Protein AF-A0A177EKQ5-F1 (afdb_monomer_lite)

Sequence (667 aa):
MNTRELQKYCRSTVDIGTALEGMKKIIEQTNESTYHTTIAYLLSLREQSISLDDSGSLEGELTTAFEKLKTELLSIVPPSYHPLISSLELNLITTDSSPHTDNIDYLIGTIIEVLIRNSTAEIERVVDNNITTDIRILSSTGVDKEIVEEVLSSLVKLGEEKEDKEPAAKKAKTTAASTHAFLLMSITKILREEHVDIIIKYASYEVGRSLVMFLYVFNNPLYVQVVNRFFSTLTSEGYKNIEHFPNIDIERVLKELYKSSNIFKVLDTLIRSRPIFRERIVEEVIKYIKVGSRMKCVAFIKDNLSCFIEEISQLELSLEELLQLSDKDARLLHTVLDKLVELKQEVKERKLNYQRKEKRLGALISVLVVKLGSVEAEQREEFIREGHAKDPELLSKICLGLFR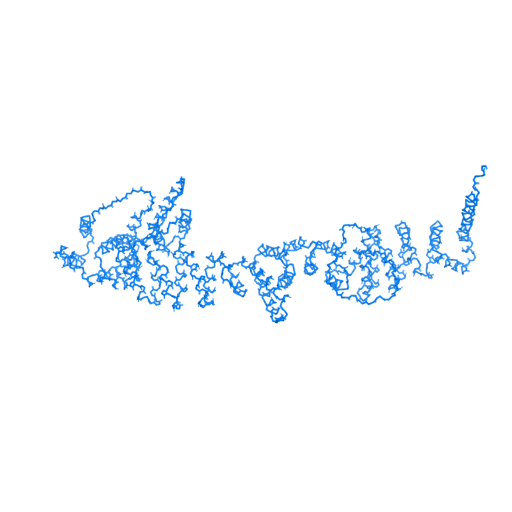IKAPEDTTRALLSELVRGETMPTFVFTALPYLKDGQRATLIPRYLVDEVSLTLFLRVIKPAEILRQAAGMGGPPKDSDTPKTPKTPKTPKPPKDSKTQTQTQAQTPGERIIKLCLGKSEIFTDRVVSMVISDLENEGKVPPLFLRLVGQGLTVFPNMKPFTISLVKRGWQRYFAEEEQGFIEVLELLDTSAPELILSFTEAALKRVISLSSALKARVDEYLSKQPKYIQSKYSDVIAGQDAAKGQDAAKDAAKDAARAKGPIQ

InterPro domains:
  IPR022075 Symplekin C-terminal [PF12295] (514-610)

Organism: NCBI:txid1805483

Foldseek 3Di:
DDVVVVLVVLAPADELVVLLVVLVVVLVVDALVQLLLLLLSLLSQQSYAHDADPVNPCVVVNQVSLVSSLVSSCVHDQLLCNVVSVPRDGPHDPDDDDDDDDDPVVLVVVVVVVCVPDDDVVVVVVCCVPPVPDPVVCVVPADDLVSLLVVLVVLLVVVPPPDPDDPVVPVVSNVVSNVLNSVLLSVLQRDDLVNLVSLLVSLVGPSSLSNLSSCVVRPVVNNVSNLVVCLVVPDPVSLVSVLSHSDDDVVSVCVSCLPPPCSLVSLVSCVVSPVPCLVVSLVSLLVSCVPHDVVVSLVSCLVVVVSCVVPPVSSPDDLVSLLVSCVRPVVSLLVSLVVLLVLVVVLVVDPPCNVVSVVVSLVSLLSSLVSLLPDDLVSNLVSLVVSLVRPLLSSLSSLLNNCVVPNDDPVSLVSLLVSPDLPGDLSNCLSSLQSHDPVSNLVCLLRQVQALVSVVSSVVRDALLVLLLSLLQQPDDPDPPDDDPDPDDDDDDDDDDDDDDDPPPDPDHSSLSSLVRSLVPCVRCPLVSLLVSLVVCLPVVAHHPCNLVSLLSSCVSPVVCLVSVLVVCLVCVVPCCVRPVVSSLSNLVSNPLSNLVSLLPDDLVSSLVSCVVDVSSLVSNVVVLVPDDPVSVVVCVCSSVVVVVVVVVVVVVVVVVVVVVVDDDDD

Structure (mmCIF, N/CA/C/O backbone):
data_AF-A0A177EKQ5-F1
#
_entry.id   AF-A0A177EKQ5-F1
#
loop_
_atom_site.group_PDB
_atom_site.id
_atom_site.type_symbol
_atom_site.label_atom_id
_atom_site.label_alt_id
_atom_site.label_comp_id
_atom_site.label_asym_id
_atom_site.label_entity_id
_atom_site.label_seq_id
_atom_site.pdbx_PDB_ins_code
_atom_site.Cartn_x
_atom_site.Cartn_y
_atom_site.Cartn_z
_atom_site.occupancy
_atom_site.B_iso_or_equiv
_atom_site.auth_seq_id
_atom_site.auth_comp_id
_atom_site.auth_asym_id
_atom_site.auth_atom_id
_atom_site.pdbx_PDB_model_num
ATOM 1 N N . MET A 1 1 ? -9.752 11.305 53.287 1.00 31.34 1 MET A N 1
ATOM 2 C CA . MET A 1 1 ? -10.246 12.029 52.100 1.00 31.34 1 MET A CA 1
ATOM 3 C C . MET A 1 1 ? -11.647 12.510 52.444 1.00 31.34 1 MET A C 1
ATOM 5 O O . MET A 1 1 ? -12.491 11.681 52.756 1.00 31.34 1 MET A O 1
ATOM 9 N N . ASN A 1 2 ? -11.831 13.822 52.601 1.00 24.09 2 ASN A N 1
ATOM 10 C CA . ASN A 1 2 ? -13.049 14.403 53.179 1.00 24.09 2 ASN A CA 1
ATOM 11 C C . ASN A 1 2 ? -14.175 14.399 52.126 1.00 24.09 2 ASN A C 1
ATOM 13 O O . ASN A 1 2 ? -13.904 14.607 50.946 1.00 24.09 2 ASN A O 1
ATOM 17 N N . THR A 1 3 ? -15.430 14.186 52.519 1.00 25.22 3 THR A N 1
ATOM 18 C CA . THR A 1 3 ? -16.604 14.050 51.629 1.00 25.22 3 THR A CA 1
ATOM 19 C C . THR A 1 3 ? -16.795 15.260 50.694 1.00 25.22 3 THR A C 1
ATOM 21 O O . THR A 1 3 ? -17.354 15.129 49.608 1.00 25.22 3 THR A O 1
ATOM 24 N N . ARG A 1 4 ? -16.237 16.425 51.066 1.00 28.59 4 ARG A N 1
ATOM 25 C CA . ARG A 1 4 ? -16.150 17.638 50.231 1.00 28.59 4 ARG A CA 1
ATOM 26 C C . ARG A 1 4 ? -15.151 17.556 49.067 1.00 28.59 4 ARG A C 1
ATOM 28 O O . ARG A 1 4 ? -15.379 18.197 48.049 1.00 28.59 4 ARG A O 1
ATOM 35 N N . GLU A 1 5 ? -14.069 16.788 49.180 1.00 28.08 5 GLU A N 1
ATOM 36 C CA . GLU A 1 5 ? -13.125 16.571 48.068 1.00 28.08 5 GLU A CA 1
ATOM 37 C C . GLU A 1 5 ? -13.669 15.541 47.070 1.00 28.08 5 GLU A C 1
ATOM 39 O O . GLU A 1 5 ? -13.502 15.715 45.869 1.00 28.08 5 GLU A O 1
ATOM 44 N N . LEU A 1 6 ? -14.422 14.540 47.543 1.00 29.25 6 LEU A N 1
ATOM 45 C CA . LEU A 1 6 ? -15.157 13.590 46.694 1.00 29.25 6 LEU A CA 1
ATOM 46 C C . LEU A 1 6 ? -16.291 14.268 45.903 1.00 29.25 6 LEU A C 1
ATOM 48 O O . LEU A 1 6 ? -16.434 14.022 44.709 1.00 29.25 6 LEU A O 1
ATOM 52 N N . GLN A 1 7 ? -17.025 15.208 46.512 1.00 32.59 7 GLN A N 1
ATOM 53 C CA . GLN A 1 7 ? -18.010 16.037 45.795 1.00 32.59 7 GLN A CA 1
ATOM 54 C C . GLN A 1 7 ? -17.384 16.947 44.725 1.00 32.59 7 GLN A C 1
ATOM 56 O O . GLN A 1 7 ? -18.058 17.299 43.759 1.00 32.59 7 GLN A O 1
ATOM 61 N N . LYS A 1 8 ? -16.102 17.304 44.870 1.00 33.97 8 LYS A N 1
ATOM 62 C CA . LYS A 1 8 ? -15.349 18.079 43.874 1.00 33.97 8 LYS A CA 1
ATOM 63 C C . LYS A 1 8 ? -14.858 17.211 42.704 1.00 33.97 8 LYS A C 1
ATOM 65 O O . LYS A 1 8 ? -14.644 17.739 41.623 1.00 33.97 8 LYS A O 1
ATOM 70 N N . TYR A 1 9 ? -14.715 15.899 42.915 1.00 30.70 9 TYR A N 1
ATOM 71 C CA . TYR A 1 9 ? -14.217 14.930 41.928 1.00 30.70 9 TYR A CA 1
ATOM 72 C C . TYR A 1 9 ? -15.324 14.200 41.143 1.00 30.70 9 TYR A C 1
ATOM 74 O O . TYR A 1 9 ? -15.075 13.762 40.024 1.00 30.70 9 TYR A O 1
ATOM 82 N N . CYS A 1 10 ? -16.547 14.097 41.679 1.00 34.88 10 CYS A N 1
ATOM 83 C CA . CYS A 1 10 ? -17.697 13.496 40.979 1.00 34.88 10 CYS A CA 1
ATOM 84 C C . CYS A 1 10 ? -18.466 14.471 40.065 1.00 34.88 10 CYS A C 1
ATOM 86 O O . CYS A 1 10 ? -19.402 14.057 39.392 1.00 34.88 10 CYS A O 1
ATOM 88 N N . ARG A 1 11 ? -18.076 15.751 40.013 1.00 46.41 11 ARG A N 1
ATOM 89 C CA . ARG A 1 11 ? -18.637 16.758 39.100 1.00 46.41 11 ARG A CA 1
ATOM 90 C C . ARG A 1 11 ? -17.595 17.149 38.056 1.00 46.41 11 ARG A C 1
ATOM 92 O O . ARG A 1 11 ? -17.098 18.271 38.068 1.00 46.41 11 ARG A O 1
ATOM 99 N N . SER A 1 12 ? -17.218 16.221 37.181 1.00 53.59 12 SER A N 1
ATOM 100 C CA . SER A 1 12 ? -16.557 16.624 35.939 1.00 53.59 12 SER A CA 1
ATOM 101 C C . SER A 1 12 ? -17.566 17.454 35.151 1.00 53.59 12 SER A C 1
ATOM 103 O O . SER A 1 12 ? -18.611 16.932 34.761 1.00 53.59 12 SER A O 1
ATOM 105 N N . THR A 1 13 ? -17.294 18.743 34.978 1.00 55.75 13 THR A N 1
ATOM 106 C CA . THR A 1 13 ? -18.064 19.571 34.055 1.00 55.75 13 THR A CA 1
ATOM 107 C C . THR A 1 13 ? -17.885 19.003 32.657 1.00 55.75 13 THR A C 1
ATOM 109 O O . THR A 1 13 ? -16.751 18.902 32.189 1.00 55.75 13 THR A O 1
ATOM 112 N N . VAL A 1 14 ? -18.976 18.578 32.028 1.00 70.19 14 VAL A N 1
ATOM 113 C CA . VAL A 1 14 ? -18.945 18.083 30.649 1.00 70.19 14 VAL A CA 1
ATOM 114 C C . VAL A 1 14 ? -19.227 19.255 29.723 1.00 70.19 14 VAL A C 1
ATOM 116 O O . VAL A 1 14 ? -20.120 20.061 29.995 1.00 70.19 14 VAL A O 1
ATOM 119 N N . ASP A 1 15 ? -18.431 19.360 28.663 1.00 78.62 15 ASP A N 1
ATOM 120 C CA . ASP A 1 15 ? -18.654 20.334 27.602 1.00 78.62 15 ASP A CA 1
ATOM 121 C C . ASP A 1 15 ? -20.002 20.072 26.913 1.00 78.62 15 ASP A C 1
ATOM 123 O O . ASP A 1 15 ? -20.356 18.924 26.618 1.00 78.62 15 ASP A O 1
ATOM 127 N N . ILE A 1 16 ? -20.769 21.138 26.670 1.00 81.19 16 ILE A N 1
ATOM 128 C CA . ILE A 1 16 ? -22.101 21.046 26.065 1.00 81.19 16 ILE A CA 1
ATOM 129 C C . ILE A 1 16 ? -22.069 20.382 24.680 1.00 81.19 16 ILE A C 1
ATOM 131 O O . ILE A 1 16 ? -22.988 19.630 24.348 1.00 81.19 16 ILE A O 1
ATOM 135 N N . GLY A 1 17 ? -20.998 20.582 23.904 1.00 79.06 17 GLY A N 1
ATOM 136 C CA . GLY A 1 17 ? -20.801 19.951 22.601 1.00 79.06 17 GLY A CA 1
ATOM 137 C C . GLY A 1 17 ? -20.662 18.436 22.719 1.00 79.06 17 GLY A C 1
ATOM 138 O O . GLY A 1 17 ? -21.389 17.696 22.051 1.00 79.06 17 GLY A O 1
ATOM 139 N N . THR A 1 18 ? -19.815 17.964 23.637 1.00 76.00 18 THR A N 1
ATOM 140 C CA . THR A 1 18 ? -19.631 16.527 23.908 1.00 76.00 18 THR A CA 1
ATOM 141 C C . THR A 1 18 ? -20.923 15.865 24.394 1.00 76.00 18 THR A C 1
ATOM 143 O O . THR A 1 18 ? -21.262 14.757 23.965 1.00 76.00 18 THR A O 1
ATOM 146 N N . ALA A 1 19 ? -21.683 16.537 25.267 1.00 77.88 19 ALA A N 1
ATOM 147 C CA . ALA A 1 19 ? -22.973 16.036 25.740 1.00 77.88 19 ALA A CA 1
ATOM 148 C C . ALA A 1 19 ? -24.005 15.942 24.600 1.00 77.88 19 ALA A C 1
ATOM 150 O O . ALA A 1 19 ? -24.708 14.935 24.481 1.00 77.88 19 ALA A O 1
ATOM 151 N N . LEU A 1 20 ? -24.068 16.956 23.731 1.00 82.94 20 LEU A N 1
ATOM 152 C CA . LEU A 1 20 ? -24.986 17.006 22.594 1.00 82.94 20 LEU A CA 1
ATOM 153 C C . LEU A 1 20 ? -24.667 15.936 21.539 1.00 82.94 20 LEU A C 1
ATOM 155 O O . LEU A 1 20 ? -25.576 15.254 21.061 1.00 82.94 20 LEU A O 1
ATOM 159 N N . GLU A 1 21 ? -23.393 15.758 21.185 1.00 79.50 21 GLU A N 1
ATOM 160 C CA . GLU A 1 21 ? -22.962 14.709 20.253 1.00 79.50 21 GLU A CA 1
ATOM 161 C C . GLU A 1 21 ? -23.235 13.312 20.826 1.00 79.50 21 GLU A C 1
ATOM 163 O O . GLU A 1 21 ? -23.782 12.444 20.137 1.00 79.50 21 GLU A O 1
ATOM 168 N N . GLY A 1 22 ? -22.943 13.115 22.117 1.00 77.44 22 GLY A N 1
ATOM 169 C CA . GLY A 1 22 ? -23.276 11.892 22.841 1.00 77.44 22 GLY A CA 1
ATOM 170 C C . GLY A 1 22 ? -24.772 11.570 22.791 1.00 77.44 22 GLY A C 1
ATOM 171 O O . GLY A 1 22 ? -25.136 10.437 22.472 1.00 77.44 22 GLY A O 1
ATOM 172 N N . MET A 1 23 ? -25.636 12.565 23.023 1.00 82.44 23 MET A N 1
ATOM 173 C CA . MET A 1 23 ? -27.090 12.407 22.928 1.00 82.44 23 MET A CA 1
ATOM 174 C C . MET A 1 23 ? -27.537 12.026 21.520 1.00 82.44 23 MET A C 1
ATOM 176 O O . MET A 1 23 ? -28.268 11.050 21.375 1.00 82.44 23 MET A O 1
ATOM 180 N N . LYS A 1 24 ? -27.072 12.733 20.480 1.00 84.06 24 LYS A N 1
ATOM 181 C CA . LYS A 1 24 ? -27.417 12.426 19.078 1.00 84.06 24 LYS A CA 1
ATOM 182 C C . LYS A 1 24 ? -27.053 10.982 18.719 1.00 84.06 24 LYS A C 1
ATOM 184 O O . LYS A 1 24 ? -27.877 10.250 18.178 1.00 84.06 24 LYS A O 1
ATOM 189 N N . LYS A 1 25 ? -25.858 10.540 19.112 1.00 77.31 25 LYS A N 1
ATOM 190 C CA . LYS A 1 25 ? -25.384 9.173 18.869 1.00 77.31 25 LYS A CA 1
ATOM 191 C C . LYS A 1 25 ? -26.191 8.118 19.625 1.00 77.31 25 LYS A C 1
ATOM 193 O O . LYS A 1 25 ? -26.444 7.042 19.093 1.00 77.31 25 LYS A O 1
ATOM 198 N N . ILE A 1 26 ? -26.583 8.402 20.867 1.00 78.25 26 ILE A N 1
ATOM 199 C CA . ILE A 1 26 ? -27.382 7.472 21.674 1.00 78.25 26 ILE A CA 1
ATOM 200 C C . ILE A 1 26 ? -28.818 7.395 21.164 1.00 78.25 26 ILE A C 1
ATOM 202 O O . ILE A 1 26 ? -29.363 6.295 21.127 1.00 78.25 26 ILE A O 1
ATOM 206 N N . ILE A 1 27 ? -29.406 8.507 20.714 1.00 82.12 27 ILE A N 1
ATOM 207 C CA . ILE A 1 27 ? -30.713 8.520 20.041 1.00 82.12 27 ILE A CA 1
ATOM 208 C C . ILE A 1 27 ? -30.721 7.500 18.894 1.00 82.12 27 ILE A C 1
ATOM 210 O O . ILE A 1 27 ? -31.551 6.596 18.880 1.00 82.12 27 ILE A O 1
ATOM 214 N N . GLU A 1 28 ? -29.737 7.572 17.994 1.00 80.50 28 GLU A N 1
ATOM 215 C CA . GLU A 1 28 ? -29.632 6.675 16.833 1.00 80.50 28 GLU A CA 1
ATOM 216 C C . GLU A 1 28 ? -29.440 5.196 17.210 1.00 80.50 28 GLU A C 1
ATOM 218 O O . GLU A 1 28 ? -29.783 4.300 16.439 1.00 80.50 28 GLU A O 1
ATOM 223 N N . GLN A 1 29 ? -28.882 4.926 18.393 1.00 78.56 29 GLN A N 1
ATOM 224 C CA . GLN A 1 29 ? -28.572 3.577 18.876 1.00 78.56 29 GLN A CA 1
ATOM 225 C C . GLN A 1 29 ? -29.631 3.009 19.829 1.00 78.56 29 GLN A C 1
ATOM 227 O O . GLN A 1 29 ? -29.548 1.831 20.196 1.00 78.56 29 GLN A O 1
ATOM 232 N N . THR A 1 30 ? -30.609 3.816 20.250 1.00 78.31 30 THR A N 1
ATOM 233 C CA . THR A 1 30 ? -31.626 3.410 21.225 1.00 78.31 30 THR A CA 1
ATOM 234 C C . THR A 1 30 ? -32.641 2.480 20.566 1.00 78.31 30 THR A C 1
ATOM 236 O O . THR A 1 30 ? -33.330 2.842 19.619 1.00 78.31 30 THR A O 1
ATOM 239 N N . ASN A 1 31 ? -32.728 1.253 21.073 1.00 83.12 31 ASN A N 1
ATOM 240 C CA . ASN A 1 31 ? -33.674 0.225 20.649 1.00 83.12 31 ASN A CA 1
ATOM 241 C C . ASN A 1 31 ? -34.042 -0.682 21.840 1.00 83.12 31 ASN A C 1
ATOM 243 O O . ASN A 1 31 ? -33.540 -0.500 22.953 1.00 83.12 31 ASN A O 1
ATOM 247 N N . GLU A 1 32 ? -34.922 -1.664 21.618 1.00 77.50 32 GLU A N 1
ATOM 248 C CA . GLU A 1 32 ? -35.429 -2.568 22.669 1.00 77.50 32 GLU A CA 1
ATOM 249 C C . GLU A 1 32 ? -34.323 -3.353 23.396 1.00 77.50 32 GLU A C 1
ATOM 251 O O . GLU A 1 32 ? -34.517 -3.785 24.526 1.00 77.50 32 GLU A O 1
ATOM 256 N N . SER A 1 33 ? -33.145 -3.524 22.793 1.00 69.50 33 SER A N 1
ATOM 257 C CA . SER A 1 33 ? -32.017 -4.218 23.427 1.00 69.50 33 SER A CA 1
ATOM 258 C C . SER A 1 33 ? -31.049 -3.286 24.165 1.00 69.50 33 SER A C 1
ATOM 260 O O . SER A 1 33 ? -30.262 -3.745 24.990 1.00 69.50 33 SER A O 1
ATOM 262 N N . THR A 1 34 ? -31.098 -1.978 23.898 1.00 71.31 34 THR A N 1
ATOM 263 C CA . THR A 1 34 ? -30.132 -0.994 24.418 1.00 71.31 34 THR A CA 1
ATOM 264 C C . THR A 1 34 ? -30.753 0.029 25.368 1.00 71.31 34 THR A C 1
ATOM 266 O O . THR A 1 34 ? -30.023 0.804 25.979 1.00 71.31 34 THR A O 1
ATOM 269 N N . TYR A 1 35 ? -32.073 0.027 25.576 1.00 78.31 35 TYR A N 1
ATOM 270 C CA . TYR A 1 35 ? -32.749 1.075 26.349 1.00 78.31 35 TYR A CA 1
ATOM 271 C C . TYR A 1 35 ? -32.215 1.258 27.778 1.00 78.31 35 TYR A C 1
ATOM 273 O O . TYR A 1 35 ? -32.151 2.384 28.264 1.00 78.31 35 TYR A O 1
ATOM 281 N N . HIS A 1 36 ? -31.781 0.191 28.461 1.00 67.06 36 HIS A N 1
ATOM 282 C CA . HIS A 1 36 ? -31.198 0.301 29.804 1.00 67.06 36 HIS A CA 1
ATOM 283 C C . HIS A 1 36 ? -29.942 1.184 29.818 1.00 67.06 36 HIS A C 1
ATOM 285 O O . HIS A 1 36 ? -29.757 1.981 30.738 1.00 67.06 36 HIS A O 1
ATOM 291 N N . THR A 1 37 ? -29.118 1.074 28.771 1.00 66.81 37 THR A N 1
ATOM 292 C CA . THR A 1 37 ? -27.940 1.925 28.556 1.00 66.81 37 THR A CA 1
ATOM 293 C C . THR A 1 37 ? -28.361 3.383 28.390 1.00 66.81 37 THR A C 1
ATOM 295 O O . THR A 1 37 ? -27.778 4.273 29.005 1.00 66.81 37 THR A O 1
ATOM 298 N N . THR A 1 38 ? -29.423 3.631 27.627 1.00 76.62 38 THR A N 1
ATOM 299 C CA . THR A 1 38 ? -29.958 4.976 27.419 1.00 76.62 38 THR A CA 1
ATOM 300 C C . THR A 1 38 ? -30.520 5.589 28.707 1.00 76.62 38 THR A C 1
ATOM 302 O O . THR A 1 38 ? -30.260 6.759 28.984 1.00 76.62 38 THR A O 1
ATOM 305 N N . ILE A 1 39 ? -31.225 4.815 29.545 1.00 74.75 39 ILE A N 1
ATOM 306 C CA . ILE A 1 39 ? -31.695 5.300 30.856 1.00 74.75 39 ILE A CA 1
ATOM 307 C C . ILE A 1 39 ? -30.495 5.629 31.757 1.00 74.75 39 ILE A C 1
ATOM 309 O O . ILE A 1 39 ? -30.471 6.689 32.380 1.00 74.75 39 ILE A O 1
ATOM 313 N N . ALA A 1 40 ? -29.483 4.754 31.819 1.00 68.81 40 ALA A N 1
ATOM 314 C CA . ALA A 1 40 ? -28.271 5.006 32.601 1.00 68.81 40 ALA A CA 1
ATOM 315 C C . ALA A 1 40 ? -27.544 6.276 32.128 1.00 68.81 40 ALA A C 1
ATOM 317 O O . ALA A 1 40 ? -27.090 7.072 32.950 1.00 68.81 40 ALA A O 1
ATOM 318 N N . TYR A 1 41 ? -27.501 6.508 30.815 1.00 73.69 41 TYR A N 1
ATOM 319 C CA . TYR A 1 41 ? -26.954 7.727 30.233 1.00 73.69 41 TYR A CA 1
ATOM 320 C C . TYR A 1 41 ? -27.754 8.980 30.629 1.00 73.69 41 TYR A C 1
ATOM 322 O O . TYR A 1 41 ? -27.158 9.931 31.134 1.00 73.69 41 TYR A O 1
ATOM 330 N N . LEU A 1 42 ? -29.088 8.979 30.509 1.00 79.50 42 LEU A N 1
ATOM 331 C CA . LEU A 1 42 ? -29.934 10.101 30.955 1.00 79.50 42 LEU A CA 1
ATOM 332 C C . LEU A 1 42 ? -29.737 10.419 32.446 1.00 79.50 42 LEU A C 1
ATOM 334 O O . LEU A 1 42 ? -29.646 11.580 32.841 1.00 79.50 42 LEU A O 1
ATOM 338 N N . LEU A 1 43 ? -29.628 9.381 33.274 1.00 74.81 43 LEU A N 1
ATOM 339 C CA . LEU A 1 43 ? -29.350 9.514 34.702 1.00 74.81 43 LEU A CA 1
ATOM 340 C C . LEU A 1 43 ? -27.960 10.087 34.989 1.00 74.81 43 LEU A C 1
ATOM 342 O O . LEU A 1 43 ? -27.804 10.837 35.953 1.00 74.81 43 LEU A O 1
ATOM 346 N N . SER A 1 44 ? -26.964 9.755 34.167 1.00 70.44 44 SER A N 1
ATOM 347 C CA . SER A 1 44 ? -25.623 10.329 34.284 1.00 70.44 44 SER A CA 1
ATOM 348 C C . SER A 1 44 ? -25.591 11.806 33.880 1.00 70.44 44 SER A C 1
ATOM 350 O O . SER A 1 44 ? -24.980 12.607 34.584 1.00 70.44 44 SER A O 1
ATOM 352 N N . LEU A 1 45 ? -26.326 12.195 32.827 1.00 73.38 45 LEU A N 1
ATOM 353 C CA . LEU A 1 45 ? -26.462 13.595 32.412 1.00 73.38 45 LEU A CA 1
ATOM 354 C C . LEU A 1 45 ? -27.122 14.453 33.494 1.00 73.38 45 LEU A C 1
ATOM 356 O O . LEU A 1 45 ? -26.731 15.597 33.690 1.00 73.38 45 LEU A O 1
ATOM 360 N N . ARG A 1 46 ? -28.088 13.897 34.234 1.00 77.75 46 ARG A N 1
ATOM 361 C CA . ARG A 1 46 ? -28.729 14.592 35.359 1.00 77.75 46 ARG A CA 1
ATOM 362 C C . ARG A 1 46 ? -27.751 14.924 36.492 1.00 77.75 46 ARG A C 1
ATOM 364 O O . ARG A 1 46 ? -27.939 15.927 37.173 1.00 77.75 46 ARG A O 1
ATOM 371 N N . GLU A 1 47 ? -26.745 14.091 36.748 1.00 66.56 47 GLU A N 1
ATOM 372 C CA . GLU A 1 47 ? -25.769 14.344 37.821 1.00 66.56 47 GLU A CA 1
ATOM 373 C C . GLU A 1 47 ? -24.611 15.248 37.393 1.00 66.56 47 GLU A C 1
ATOM 375 O O . GLU A 1 47 ? -23.958 15.866 38.240 1.00 66.56 47 GLU A O 1
ATOM 380 N N . GLN A 1 48 ? -24.342 15.326 36.091 1.00 70.88 48 GLN A N 1
ATOM 381 C CA . GLN A 1 48 ? -23.243 16.111 35.555 1.00 70.88 48 GLN A CA 1
ATOM 382 C C . GLN A 1 48 ? -23.625 17.586 35.437 1.00 70.88 48 GLN A C 1
ATOM 384 O O . GLN A 1 48 ? -24.652 17.953 34.877 1.00 70.88 48 GLN A O 1
ATOM 389 N N . SER A 1 49 ? -22.750 18.451 35.944 1.00 70.62 49 SER A N 1
ATOM 390 C CA . SER A 1 49 ? -22.787 19.877 35.643 1.00 70.62 49 SER A CA 1
ATOM 391 C C . SER A 1 49 ? -22.429 20.073 34.168 1.00 70.62 49 SER A C 1
ATOM 393 O O . SER A 1 49 ? -21.255 19.973 33.817 1.00 70.62 49 SER A O 1
ATOM 395 N N . ILE A 1 50 ? -23.403 20.327 33.296 1.00 78.19 50 ILE A N 1
ATOM 396 C CA . ILE A 1 50 ? -23.107 20.674 31.899 1.00 78.19 50 ILE A CA 1
ATOM 397 C C . ILE A 1 50 ? -22.716 22.152 31.864 1.00 78.19 50 ILE A C 1
ATOM 399 O O . ILE A 1 50 ? -23.490 23.012 32.286 1.00 78.19 50 ILE A O 1
ATOM 403 N N . SER A 1 51 ? -21.488 22.435 31.429 1.00 75.62 51 SER A N 1
ATOM 404 C CA . SER A 1 51 ? -21.000 23.807 31.280 1.00 75.62 51 SER A CA 1
ATOM 405 C C . SER A 1 51 ? -21.674 24.432 30.066 1.00 75.62 51 SER A C 1
ATOM 407 O O . SER A 1 51 ? -21.457 23.966 28.949 1.00 75.62 51 SER A O 1
ATOM 409 N N . LEU A 1 52 ? -22.472 25.477 30.277 1.00 77.81 52 LEU A N 1
ATOM 410 C CA . LEU A 1 52 ? -22.982 26.300 29.183 1.00 77.81 52 LEU A CA 1
ATOM 411 C C . LEU A 1 52 ? -21.833 27.130 28.602 1.00 77.81 52 LEU A C 1
ATOM 413 O O . LEU A 1 52 ? -20.922 27.538 29.325 1.00 77.81 52 LEU A O 1
ATOM 417 N N . ASP A 1 53 ? -21.865 27.354 27.296 1.00 73.81 53 ASP A N 1
ATOM 418 C CA . ASP A 1 53 ? -21.006 28.333 26.653 1.00 73.81 53 ASP A CA 1
ATOM 419 C C . ASP A 1 53 ? -21.508 29.751 26.973 1.00 73.81 53 ASP A C 1
ATOM 421 O O . ASP A 1 53 ? -22.705 29.967 27.157 1.00 73.81 53 ASP A O 1
ATOM 425 N N . ASP A 1 54 ? -20.614 30.745 26.994 1.00 70.62 54 ASP A N 1
ATOM 426 C CA . ASP A 1 54 ? -20.971 32.143 27.310 1.00 70.62 54 ASP A CA 1
ATOM 427 C C . ASP A 1 54 ? -22.051 32.724 26.370 1.00 70.62 54 ASP A C 1
ATOM 429 O O . ASP A 1 54 ? -22.645 33.764 26.658 1.00 70.62 54 ASP A O 1
ATOM 433 N N . SER A 1 55 ? -22.302 32.072 25.228 1.00 72.69 55 SER A N 1
ATOM 434 C CA . SER A 1 55 ? -23.286 32.496 24.234 1.00 72.69 55 SER A CA 1
ATOM 435 C C . SER A 1 55 ? -24.694 31.924 24.451 1.00 72.69 55 SER A C 1
ATOM 437 O O . SER A 1 55 ? -25.637 32.428 23.839 1.00 72.69 55 SER A O 1
ATOM 439 N N . GLY A 1 56 ? -24.850 30.880 25.281 1.00 73.38 56 GLY A N 1
ATOM 440 C CA . GLY A 1 56 ? -26.118 30.168 25.502 1.00 73.38 56 GLY A CA 1
ATOM 441 C C . GLY A 1 56 ? -26.728 29.541 24.239 1.00 73.38 56 GLY A C 1
ATOM 442 O O . GLY A 1 56 ? -27.870 29.083 24.258 1.00 73.38 56 GLY A O 1
ATOM 443 N N . SER A 1 57 ? -26.000 29.532 23.118 1.00 78.94 57 SER A N 1
ATOM 444 C CA . SER A 1 57 ? -26.549 29.175 21.805 1.00 78.94 57 SER A CA 1
ATOM 445 C C . SER A 1 57 ? -26.930 27.696 21.699 1.00 78.94 57 SER A C 1
ATOM 447 O O . SER A 1 57 ? -27.861 27.349 20.972 1.00 78.94 57 SER A O 1
ATOM 449 N N . LEU A 1 58 ? -26.254 26.832 22.463 1.00 84.06 58 LEU A N 1
ATOM 450 C CA . LEU A 1 58 ? -26.431 25.380 22.418 1.00 84.06 58 LEU A CA 1
ATOM 451 C C . LEU A 1 58 ? -27.413 24.842 23.471 1.00 84.06 58 LEU A C 1
ATOM 453 O O . LEU A 1 58 ? -27.799 23.676 23.399 1.00 84.06 58 LEU A O 1
ATOM 457 N N . GLU A 1 59 ? -27.872 25.665 24.420 1.00 86.44 59 GLU A N 1
ATOM 458 C CA . GLU A 1 59 ? -28.792 25.243 25.490 1.00 86.44 59 GLU A CA 1
ATOM 459 C C . GLU A 1 59 ? -30.137 24.747 24.933 1.00 86.44 59 GLU A C 1
ATOM 461 O O . GLU A 1 59 ? -30.660 23.701 25.338 1.00 86.44 59 GLU A O 1
ATOM 466 N N . GLY A 1 60 ? -30.679 25.471 23.947 1.00 86.44 60 GLY A N 1
ATOM 467 C CA . GLY A 1 60 ? -31.923 25.099 23.275 1.00 86.44 60 GLY A CA 1
ATOM 468 C C . GLY A 1 60 ? -31.795 23.791 22.492 1.00 86.44 60 GLY A C 1
ATOM 469 O O . GLY A 1 60 ? -32.697 22.949 22.540 1.00 86.44 60 GLY A O 1
ATOM 470 N N . GLU A 1 61 ? -30.660 23.577 21.819 1.00 88.75 61 GLU A N 1
ATOM 471 C CA . GLU A 1 61 ? -30.377 22.321 21.116 1.00 88.75 61 GLU A CA 1
ATOM 472 C C . GLU A 1 61 ? -30.244 21.148 22.087 1.00 88.75 61 GLU A C 1
ATOM 474 O O . GLU A 1 61 ? -30.800 20.079 21.834 1.00 88.75 61 GLU A O 1
ATOM 479 N N . LEU A 1 62 ? -29.562 21.353 23.215 1.00 87.19 62 LEU A N 1
ATOM 480 C CA . LEU A 1 62 ? -29.368 20.348 24.255 1.00 87.19 62 LEU A CA 1
ATOM 481 C C . LEU A 1 62 ? -30.696 19.924 24.890 1.00 87.19 62 LEU A C 1
ATOM 483 O O . LEU A 1 62 ? -30.980 18.732 24.990 1.00 87.19 62 LEU A O 1
ATOM 487 N N . THR A 1 63 ? -31.534 20.894 25.259 1.00 88.62 63 THR A N 1
ATOM 488 C CA . THR A 1 63 ? -32.858 20.638 25.847 1.00 88.62 63 THR A CA 1
ATOM 489 C C . THR A 1 63 ? -33.761 19.905 24.856 1.00 88.62 63 THR A C 1
ATOM 491 O O . THR A 1 63 ? -34.415 18.923 25.206 1.00 88.62 63 THR A O 1
ATOM 494 N N . THR A 1 64 ? -33.738 20.322 23.585 1.00 90.19 64 THR A N 1
ATOM 495 C CA . THR A 1 64 ? -34.490 19.657 22.511 1.00 90.19 64 THR A CA 1
ATOM 496 C C . THR A 1 64 ? -34.001 18.225 22.291 1.00 90.19 64 THR A C 1
ATOM 498 O O . THR A 1 64 ? -34.815 17.310 22.167 1.00 90.19 64 THR A O 1
ATOM 501 N N . ALA A 1 65 ? -32.683 18.004 22.269 1.00 87.62 65 ALA A N 1
ATOM 502 C CA . ALA A 1 65 ? -32.094 16.676 22.131 1.00 87.62 65 ALA A CA 1
ATOM 503 C C . ALA A 1 65 ? -32.448 15.767 23.317 1.00 87.62 65 ALA A C 1
ATOM 505 O O . ALA A 1 65 ? -32.760 14.596 23.113 1.00 87.62 65 ALA A O 1
ATOM 506 N N . PHE A 1 66 ? -32.463 16.302 24.537 1.00 90.19 66 PHE A N 1
ATOM 507 C CA . PHE A 1 66 ? -32.814 15.556 25.742 1.00 90.19 66 PHE A CA 1
ATOM 508 C C . PHE A 1 66 ? -34.289 15.148 25.778 1.00 90.19 66 PHE A C 1
ATOM 510 O O . PHE A 1 66 ? -34.594 13.985 26.036 1.00 90.19 66 PHE A O 1
ATOM 517 N N . GLU A 1 67 ? -35.210 16.060 25.457 1.00 92.25 67 GLU A N 1
ATOM 518 C CA . GLU A 1 67 ? -36.640 15.731 25.381 1.00 92.25 67 GLU A CA 1
ATOM 519 C C . GLU A 1 67 ? -36.953 14.784 24.219 1.00 92.25 67 GLU A C 1
ATOM 521 O O . GLU A 1 67 ? -37.775 13.870 24.355 1.00 92.25 67 GLU A O 1
ATOM 526 N N . LYS A 1 68 ? -36.242 14.925 23.093 1.00 90.38 68 LYS A N 1
ATOM 527 C CA . LYS A 1 68 ? -36.316 13.960 21.994 1.00 90.38 68 LYS A CA 1
ATOM 528 C C . LYS A 1 68 ? -35.858 12.574 22.454 1.00 90.38 68 LYS A C 1
ATOM 530 O O . LYS A 1 68 ? -36.595 11.610 22.263 1.00 90.38 68 LYS A O 1
ATOM 535 N N . LEU A 1 69 ? -34.714 12.487 23.137 1.00 87.00 69 LEU A N 1
ATOM 536 C CA . LEU A 1 69 ? -34.197 11.235 23.687 1.00 87.00 69 LEU A CA 1
ATOM 537 C C . LEU A 1 69 ? -35.165 10.615 24.705 1.00 87.00 69 LEU A C 1
ATOM 539 O O . LEU A 1 69 ? -35.408 9.413 24.642 1.00 87.00 69 LEU A O 1
ATOM 543 N N . LYS A 1 70 ? -35.770 11.409 25.601 1.00 91.75 70 LYS A N 1
ATOM 544 C CA . LYS A 1 70 ? -36.828 10.942 26.519 1.00 91.75 70 LYS A CA 1
ATOM 545 C C . LYS A 1 70 ? -38.023 10.380 25.757 1.00 91.75 70 LYS A C 1
ATOM 547 O O . LYS A 1 70 ? -38.514 9.313 26.113 1.00 91.75 70 LYS A O 1
ATOM 552 N N . THR A 1 71 ? -38.473 11.067 24.710 1.00 91.56 71 THR A N 1
ATOM 553 C CA . THR A 1 71 ? -39.626 10.654 23.896 1.00 91.56 71 THR A CA 1
ATOM 554 C C . THR A 1 71 ? -39.353 9.351 23.144 1.00 91.56 71 THR A C 1
ATOM 556 O O . THR A 1 71 ? -40.161 8.425 23.214 1.00 91.56 71 THR A O 1
ATOM 559 N N . GLU A 1 72 ? -38.205 9.242 22.469 1.00 88.50 72 GLU A N 1
ATOM 560 C CA . GLU A 1 72 ? -37.785 8.006 21.796 1.00 88.50 72 GLU A CA 1
ATOM 561 C C . GLU A 1 72 ? -37.628 6.866 22.800 1.00 88.50 72 GLU A C 1
ATOM 563 O O . GLU A 1 72 ? -38.147 5.773 22.578 1.00 88.50 72 GLU A O 1
ATOM 568 N N . LEU A 1 73 ? -37.012 7.129 23.952 1.00 86.12 73 LEU A N 1
ATOM 569 C CA . LEU A 1 73 ? -36.839 6.125 24.990 1.00 86.12 73 LEU A CA 1
ATOM 570 C C . LEU A 1 73 ? -38.181 5.631 25.544 1.00 86.12 73 LEU A C 1
ATOM 572 O O . LEU A 1 73 ? -38.384 4.424 25.623 1.00 86.12 73 LEU A O 1
ATOM 576 N N . LEU A 1 74 ? -39.121 6.530 25.858 1.00 90.06 74 LEU A N 1
ATOM 577 C CA . LEU A 1 74 ? -40.482 6.190 26.305 1.00 90.06 74 LEU A CA 1
ATOM 578 C C . LEU A 1 74 ? -41.268 5.358 25.282 1.00 90.06 74 LEU A C 1
ATOM 580 O O . LEU A 1 74 ? -42.183 4.635 25.664 1.00 90.06 74 LEU A O 1
ATOM 584 N N . SER A 1 75 ? -40.933 5.444 23.992 1.00 89.00 75 SER A N 1
ATOM 585 C CA . SER A 1 75 ? -41.574 4.618 22.963 1.00 89.00 75 SER A CA 1
ATOM 586 C C . SER A 1 75 ? -41.075 3.166 22.936 1.00 89.00 75 SER A C 1
ATOM 588 O O . SER A 1 75 ? -41.744 2.304 22.370 1.00 89.00 75 SER A O 1
ATOM 590 N N . ILE A 1 76 ? -39.924 2.896 23.562 1.00 87.38 76 ILE A N 1
ATOM 591 C CA . ILE A 1 76 ? -39.199 1.621 23.478 1.00 87.38 76 ILE A CA 1
ATOM 592 C C . ILE A 1 76 ? -39.110 0.920 24.845 1.00 87.38 76 ILE A C 1
ATOM 594 O O . ILE A 1 76 ? -39.089 -0.308 24.910 1.00 87.38 76 ILE A O 1
ATOM 598 N N . VAL A 1 77 ? -39.040 1.673 25.948 1.00 79.88 77 VAL A N 1
ATOM 599 C CA . VAL A 1 77 ? -38.849 1.102 27.289 1.00 79.88 77 VAL A CA 1
ATOM 600 C C . VAL A 1 77 ? -40.090 0.383 27.817 1.00 79.88 77 VAL A C 1
ATOM 602 O O . VAL A 1 77 ? -41.221 0.774 27.520 1.00 79.88 77 VAL A O 1
ATOM 605 N N . PRO A 1 78 ? -39.913 -0.622 28.694 1.00 79.88 78 PRO A N 1
ATOM 606 C CA . PRO A 1 78 ? -41.019 -1.163 29.465 1.00 79.88 78 PRO A CA 1
ATOM 607 C C . PRO A 1 78 ? -41.739 -0.059 30.262 1.00 79.88 78 PRO A C 1
ATOM 609 O O . PRO A 1 78 ? -41.075 0.818 30.831 1.00 79.88 78 PRO A O 1
ATOM 612 N N . PRO A 1 79 ? -43.080 -0.121 30.412 1.00 75.12 79 PRO A N 1
ATOM 613 C CA . PRO A 1 79 ? -43.830 0.918 31.119 1.00 75.12 79 PRO A CA 1
ATOM 614 C C . PRO A 1 79 ? -43.430 1.087 32.593 1.00 75.12 79 PRO A C 1
ATOM 616 O O . PRO A 1 79 ? -43.719 2.119 33.195 1.00 75.12 79 PRO A O 1
ATOM 619 N N . SER A 1 80 ? -42.720 0.107 33.164 1.00 69.06 80 SER A N 1
ATOM 620 C CA . SER A 1 80 ? -42.141 0.172 34.507 1.00 69.06 80 SER A CA 1
ATOM 621 C C . SER A 1 80 ? -41.115 1.304 34.674 1.00 69.06 80 SER A C 1
ATOM 623 O O . SER A 1 80 ? -40.898 1.782 35.786 1.00 69.06 80 SER A O 1
ATOM 625 N N . TYR A 1 81 ? -40.509 1.774 33.581 1.00 74.88 81 TYR A N 1
ATOM 626 C CA . TYR A 1 81 ? -39.538 2.867 33.585 1.00 74.88 81 TYR A CA 1
ATOM 627 C C . TYR A 1 81 ? -40.147 4.232 33.248 1.00 74.88 81 TYR A C 1
ATOM 629 O O . TYR A 1 81 ? -39.468 5.245 33.412 1.00 74.88 81 TYR A O 1
ATOM 637 N N . HIS A 1 82 ? -41.410 4.301 32.808 1.00 83.50 82 HIS A N 1
ATOM 638 C CA . HIS A 1 82 ? -42.017 5.567 32.380 1.00 83.50 82 HIS A CA 1
ATOM 639 C C . HIS A 1 82 ? -42.004 6.632 33.483 1.00 83.50 82 HIS A C 1
ATOM 641 O O . HIS A 1 82 ? -41.533 7.733 33.207 1.00 83.50 82 HIS A O 1
ATOM 647 N N . PRO A 1 83 ? -42.414 6.340 34.737 1.00 75.62 83 PRO A N 1
ATOM 648 C CA . PRO A 1 83 ? -42.399 7.355 35.790 1.00 75.62 83 PRO A CA 1
ATOM 649 C C . PRO A 1 83 ? -40.988 7.872 36.079 1.00 75.62 83 PRO A C 1
ATOM 651 O O . PRO A 1 83 ? -40.803 9.067 36.290 1.00 75.62 83 PRO A O 1
ATOM 654 N N . LEU A 1 84 ? -39.991 6.980 36.024 1.00 76.50 84 LEU A N 1
ATOM 655 C CA . LEU A 1 84 ? -38.586 7.336 36.191 1.00 76.50 84 LEU A CA 1
ATOM 656 C C . LEU A 1 84 ? -38.161 8.324 35.100 1.00 76.50 84 LEU A C 1
ATOM 658 O O . LEU A 1 84 ? -37.726 9.421 35.429 1.00 76.50 84 LEU A O 1
ATOM 662 N N . ILE A 1 85 ? -38.340 7.968 33.824 1.00 81.62 85 ILE A N 1
ATOM 663 C CA . ILE A 1 85 ? -37.894 8.766 32.670 1.00 81.62 85 ILE A CA 1
ATOM 664 C C . ILE A 1 85 ? -38.639 10.101 32.592 1.00 81.62 85 ILE A C 1
ATOM 666 O O . ILE A 1 85 ? -38.017 11.137 32.367 1.00 81.62 85 ILE A O 1
ATOM 670 N N . SER A 1 86 ? -39.955 10.100 32.815 1.00 83.31 86 SER A N 1
ATOM 671 C CA . SER A 1 86 ? -40.766 11.320 32.813 1.00 83.31 86 SER A CA 1
ATOM 672 C C . SER A 1 86 ? -40.370 12.291 33.927 1.00 83.31 86 SER A C 1
ATOM 674 O O . SER A 1 86 ? -40.485 13.494 33.727 1.00 83.31 86 SER A O 1
ATOM 676 N N . SER A 1 87 ? -39.868 11.787 35.060 1.00 78.00 87 SER A N 1
ATOM 677 C CA . SER A 1 87 ? -39.382 12.614 36.175 1.00 78.00 87 SER A CA 1
ATOM 678 C C . SER A 1 87 ? -37.956 13.155 35.996 1.00 78.00 87 SER A C 1
ATOM 680 O O . SER A 1 87 ? -37.481 13.903 36.849 1.00 78.00 87 SER A O 1
ATOM 682 N N . LEU A 1 88 ? -37.241 12.765 34.931 1.00 79.44 88 LEU A N 1
ATOM 683 C CA . LEU A 1 88 ? -35.889 13.263 34.684 1.00 79.44 88 LEU A CA 1
ATOM 684 C C . LEU A 1 88 ? -35.933 14.672 34.103 1.00 79.44 88 LEU A C 1
ATOM 686 O O . LEU A 1 88 ? -36.476 14.903 33.020 1.00 79.44 88 LEU A O 1
ATOM 690 N N . GLU A 1 89 ? -35.277 15.579 34.814 1.00 81.69 89 GLU A N 1
ATOM 691 C CA . GLU A 1 89 ? -35.009 16.949 34.399 1.00 81.69 89 GLU A CA 1
ATOM 692 C C . GLU A 1 89 ? -33.495 17.128 34.230 1.00 81.69 89 GLU A C 1
ATOM 694 O O . GLU A 1 89 ? -32.696 16.562 34.987 1.00 81.69 89 GLU A O 1
ATOM 699 N N . LEU A 1 90 ? -33.103 17.888 33.207 1.00 80.75 90 LEU A N 1
ATOM 700 C CA . LEU A 1 90 ? -31.720 18.302 32.993 1.00 80.75 90 LEU A CA 1
ATOM 701 C C . LEU A 1 90 ? -31.330 19.293 34.092 1.00 80.75 90 LEU A C 1
ATOM 703 O O . LEU A 1 90 ? -31.934 20.356 34.215 1.00 80.75 90 LEU A O 1
ATOM 707 N N . ASN A 1 91 ? -30.292 18.973 34.862 1.00 70.56 91 ASN A N 1
ATOM 708 C CA . ASN A 1 91 ? -29.706 19.926 35.800 1.00 70.56 91 ASN A CA 1
ATOM 709 C C . ASN A 1 91 ? -28.783 20.890 35.042 1.00 70.56 91 ASN A C 1
ATOM 711 O O . ASN A 1 91 ? -27.559 20.747 35.057 1.00 70.56 91 ASN A O 1
ATOM 715 N N . LEU A 1 92 ? -29.376 21.876 34.370 1.00 72.75 92 LEU A N 1
ATOM 716 C CA . LEU A 1 92 ? -28.636 23.017 33.841 1.00 72.75 92 LEU A CA 1
ATOM 717 C C . LEU A 1 92 ? -28.292 23.929 35.017 1.00 72.75 92 LEU A C 1
ATOM 719 O O . LEU A 1 92 ? -29.174 24.435 35.708 1.00 72.75 92 LEU A O 1
ATOM 723 N N . ILE A 1 93 ? -27.001 24.102 35.298 1.00 61.56 93 ILE A N 1
ATOM 724 C CA . ILE A 1 93 ? -26.577 25.025 36.349 1.00 61.56 93 ILE A CA 1
ATOM 725 C C . ILE A 1 93 ? -26.682 26.445 35.800 1.00 61.56 93 ILE A C 1
ATOM 727 O O . ILE A 1 93 ? -25.711 27.003 35.302 1.00 61.56 93 ILE A O 1
ATOM 731 N N . THR A 1 94 ? -27.853 27.052 35.951 1.00 54.16 94 THR A N 1
ATOM 732 C CA . THR A 1 94 ? -27.954 28.495 36.162 1.00 54.16 94 THR A CA 1
ATOM 733 C C . THR A 1 94 ? -27.883 28.721 37.664 1.00 54.16 94 THR A C 1
ATOM 735 O O . THR A 1 94 ? -28.647 28.123 38.423 1.00 54.16 94 THR A O 1
ATOM 738 N N . THR A 1 95 ? -26.905 29.505 38.115 1.00 40.72 95 THR A N 1
ATOM 739 C CA . THR A 1 95 ? -26.728 29.845 39.532 1.00 40.72 95 THR A CA 1
ATOM 740 C C . THR A 1 95 ? -28.055 30.271 40.160 1.00 40.72 95 THR A C 1
ATOM 742 O O . THR A 1 95 ? -28.746 31.120 39.608 1.00 40.72 95 THR A O 1
ATOM 745 N N . ASP A 1 96 ? -28.342 29.691 41.326 1.00 39.47 96 ASP A N 1
ATOM 746 C CA . ASP A 1 96 ? -29.466 29.962 42.229 1.00 39.47 96 ASP A CA 1
ATOM 747 C C . ASP A 1 96 ? -30.801 29.268 41.922 1.00 39.47 96 ASP A C 1
ATOM 749 O O . ASP A 1 96 ? -31.695 29.787 41.265 1.00 39.47 96 ASP A O 1
ATOM 753 N N . SER A 1 97 ? -31.006 28.111 42.552 1.00 32.88 97 SER A N 1
ATOM 754 C CA . SER A 1 97 ? -32.013 27.954 43.617 1.00 32.88 97 SER A CA 1
ATOM 755 C C . SER A 1 97 ? -32.125 26.486 44.040 1.00 32.88 97 SER A C 1
ATOM 757 O O . SER A 1 97 ? -32.118 25.566 43.230 1.00 32.88 97 SER A O 1
ATOM 759 N N . SER A 1 98 ? -32.222 26.262 45.349 1.00 42.34 98 SER A N 1
ATOM 760 C CA . SER A 1 98 ? -32.739 25.021 45.931 1.00 42.34 98 SER A CA 1
ATOM 761 C C . SER A 1 98 ? -34.245 25.150 46.139 1.00 42.34 98 SER A C 1
ATOM 763 O O . SER A 1 98 ? -34.687 26.223 46.563 1.00 42.34 98 SER A O 1
ATOM 765 N N . PRO A 1 99 ? -34.997 24.045 46.060 1.00 41.66 99 PRO A N 1
ATOM 766 C CA . PRO A 1 99 ? -35.993 23.846 47.107 1.00 41.66 99 PRO A CA 1
ATOM 767 C C . PRO A 1 99 ? -36.058 22.406 47.631 1.00 41.66 99 PRO A C 1
ATOM 769 O O . PRO A 1 99 ? -36.027 21.424 46.894 1.00 41.66 99 PRO A O 1
ATOM 772 N N . HIS A 1 100 ? -36.209 22.310 48.951 1.00 39.03 100 HIS A N 1
ATOM 773 C CA . HIS A 1 100 ? -36.843 21.182 49.621 1.00 39.03 100 HIS A CA 1
ATOM 774 C C . HIS A 1 100 ? -38.361 21.243 49.418 1.00 39.03 100 HIS A C 1
ATOM 776 O O . HIS A 1 100 ? -38.941 22.325 49.479 1.00 39.03 100 HIS A O 1
ATOM 782 N N . THR A 1 101 ? -39.003 20.083 49.284 1.00 33.03 101 THR A N 1
ATOM 783 C CA . THR A 1 101 ? -40.428 19.899 49.597 1.00 33.03 101 THR A CA 1
ATOM 784 C C . THR A 1 101 ? -40.660 18.548 50.276 1.00 33.03 101 THR A C 1
ATOM 786 O O . THR A 1 101 ? -40.011 17.546 49.960 1.00 33.03 101 THR A O 1
ATOM 789 N N . ASP A 1 102 ? -41.558 18.570 51.263 1.00 43.41 102 ASP A N 1
ATOM 790 C CA . ASP A 1 102 ? -41.961 17.465 52.130 1.00 43.41 102 ASP A CA 1
ATOM 791 C C . ASP A 1 102 ? -42.630 16.328 51.344 1.00 43.41 102 ASP A C 1
ATOM 793 O O . ASP A 1 102 ? -43.713 16.467 50.781 1.00 43.41 102 ASP A O 1
ATOM 797 N N . ASN A 1 103 ? -41.963 15.172 51.324 1.00 45.28 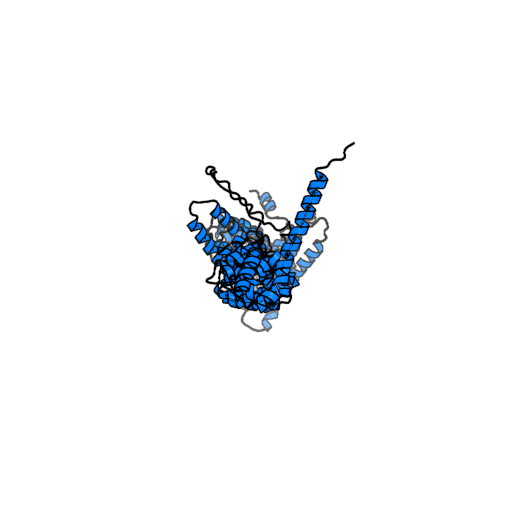103 ASN A N 1
ATOM 798 C CA . ASN A 1 103 ? -42.284 14.023 50.472 1.00 45.28 103 ASN A CA 1
ATOM 799 C C . ASN A 1 103 ? -43.179 12.957 51.134 1.00 45.28 103 ASN A C 1
ATOM 801 O O . ASN A 1 103 ? -43.463 11.942 50.503 1.00 45.28 103 ASN A O 1
ATOM 805 N N . ILE A 1 104 ? -43.596 13.131 52.393 1.00 41.34 104 ILE A N 1
ATOM 806 C CA . ILE A 1 104 ? -44.218 12.052 53.186 1.00 41.34 104 ILE A CA 1
ATOM 807 C C . ILE A 1 104 ? -45.751 12.056 53.077 1.00 41.34 104 ILE A C 1
ATOM 809 O O . ILE A 1 104 ? -46.337 11.004 52.821 1.00 41.34 104 ILE A O 1
ATOM 813 N N . ASP A 1 105 ? -46.404 13.217 53.158 1.00 41.16 105 ASP A N 1
ATOM 814 C CA . ASP A 1 105 ? -47.874 13.298 53.104 1.00 41.16 105 ASP A CA 1
ATOM 815 C C . ASP A 1 105 ? -48.432 12.997 51.702 1.00 41.16 105 ASP A C 1
ATOM 817 O O . ASP A 1 105 ? -49.470 12.348 51.558 1.00 41.16 105 ASP A O 1
ATOM 821 N N . TYR A 1 106 ? -47.684 13.359 50.653 1.00 44.06 106 TYR A N 1
ATOM 822 C CA . TYR A 1 106 ? -47.991 12.972 49.272 1.00 44.06 106 TYR A CA 1
ATOM 823 C C . TYR A 1 106 ? -47.841 11.455 49.052 1.00 44.06 106 TYR A C 1
ATOM 825 O O . TYR A 1 106 ? -48.620 10.846 48.317 1.00 44.06 106 TYR A O 1
ATOM 833 N N . LEU A 1 107 ? -46.876 10.814 49.726 1.00 40.53 107 LEU A N 1
ATOM 834 C CA . LEU A 1 107 ? -46.646 9.370 49.632 1.00 40.53 107 LEU A CA 1
ATOM 835 C C . LEU A 1 107 ? -47.799 8.569 50.250 1.00 40.53 107 LEU A C 1
ATOM 837 O O . LEU A 1 107 ? -48.262 7.600 49.655 1.00 40.53 107 LEU A O 1
ATOM 841 N N . ILE A 1 108 ? -48.281 8.997 51.420 1.00 46.50 108 ILE A N 1
ATOM 842 C CA . ILE A 1 108 ? -49.359 8.321 52.155 1.00 46.50 108 ILE A CA 1
ATOM 843 C C . ILE A 1 108 ? -50.685 8.431 51.393 1.00 46.50 108 ILE A C 1
ATOM 845 O O . ILE A 1 108 ? -51.374 7.425 51.224 1.00 46.50 108 ILE A O 1
ATOM 849 N N . GLY A 1 109 ? -51.011 9.617 50.865 1.00 45.34 109 GLY A N 1
ATOM 850 C CA . GLY A 1 109 ? -52.224 9.810 50.062 1.00 45.34 109 GLY A CA 1
ATOM 851 C C . GLY A 1 109 ? -52.238 8.955 48.792 1.00 45.34 109 GLY A C 1
ATOM 852 O O . GLY A 1 109 ? -53.253 8.346 48.460 1.00 45.34 109 GLY A O 1
ATOM 853 N N . THR A 1 110 ? -51.087 8.830 48.129 1.00 41.97 110 THR A N 1
ATOM 854 C CA . THR A 1 110 ? -50.990 8.122 46.845 1.00 41.97 110 THR A CA 1
ATOM 855 C C . THR A 1 110 ? -50.959 6.597 47.014 1.00 41.97 110 THR A C 1
ATOM 857 O O . THR A 1 110 ? -51.540 5.880 46.204 1.00 41.97 110 THR A O 1
ATOM 860 N N . ILE A 1 111 ? -50.336 6.073 48.079 1.00 44.94 111 ILE A N 1
ATOM 861 C CA . ILE A 1 111 ? -50.314 4.626 48.373 1.00 44.94 111 ILE A CA 1
ATOM 862 C C . ILE A 1 111 ? -51.724 4.108 48.697 1.00 44.94 111 ILE A C 1
ATOM 864 O O . ILE A 1 111 ? -52.121 3.064 48.180 1.00 44.94 111 ILE A O 1
ATOM 868 N N . ILE A 1 112 ? -52.504 4.856 49.485 1.00 46.25 112 ILE A N 1
ATOM 869 C CA . ILE A 1 112 ? -53.886 4.493 49.835 1.00 46.25 112 ILE A CA 1
ATOM 870 C C . ILE A 1 112 ? -54.785 4.508 48.589 1.00 46.25 112 ILE A C 1
ATOM 872 O O . ILE A 1 112 ? -55.551 3.572 48.368 1.00 46.25 112 ILE A O 1
ATOM 876 N N . GLU A 1 113 ? -54.661 5.520 47.728 1.00 43.31 113 GLU A N 1
ATOM 877 C CA . GLU A 1 113 ? -55.499 5.636 46.527 1.00 43.31 113 GLU A CA 1
ATOM 878 C C . GLU A 1 113 ? -55.201 4.543 45.478 1.00 43.31 113 GLU A C 1
ATOM 880 O O . GLU A 1 113 ? -56.107 4.072 44.787 1.00 43.31 113 GLU A O 1
ATOM 885 N N . VAL A 1 114 ? -53.943 4.099 45.376 1.00 40.75 114 VAL A N 1
ATOM 886 C CA . VAL A 1 114 ? -53.517 3.053 44.429 1.00 40.75 114 VAL A CA 1
ATOM 887 C C . VAL A 1 114 ? -53.848 1.643 44.931 1.00 40.75 114 VAL A C 1
ATOM 889 O O . VAL A 1 114 ? -54.251 0.805 44.121 1.00 40.75 114 VAL A O 1
ATOM 892 N N . LEU A 1 115 ? -53.748 1.384 46.242 1.00 40.69 115 LEU A N 1
ATOM 893 C CA . LEU A 1 115 ? -54.145 0.105 46.851 1.00 40.69 115 LEU A CA 1
ATOM 894 C C . LEU A 1 115 ? -55.657 -0.135 46.736 1.00 40.69 115 LEU A C 1
ATOM 896 O O . LEU A 1 115 ? -56.068 -1.231 46.368 1.00 40.69 115 LEU A O 1
ATOM 900 N N . ILE A 1 116 ? -56.470 0.910 46.926 1.00 46.41 116 ILE A N 1
ATOM 901 C CA . ILE A 1 116 ? -57.935 0.843 46.788 1.00 46.41 116 ILE A CA 1
ATOM 902 C C . ILE A 1 116 ? -58.370 0.582 45.333 1.00 46.41 116 ILE A C 1
ATOM 904 O O . ILE A 1 116 ? -59.432 0.008 45.096 1.00 46.41 116 ILE A O 1
ATOM 908 N N . ARG A 1 117 ? -57.580 1.000 44.333 1.00 39.91 117 ARG A N 1
ATOM 909 C CA . ARG A 1 117 ? -57.970 0.888 42.915 1.00 39.91 117 ARG A CA 1
ATOM 910 C C . ARG A 1 117 ? -57.607 -0.438 42.238 1.00 39.91 117 ARG A C 1
ATOM 912 O O . ARG A 1 117 ? -58.179 -0.702 41.185 1.00 39.91 117 ARG A O 1
ATOM 919 N N . ASN A 1 118 ? -56.681 -1.244 42.773 1.00 44.94 118 ASN A N 1
ATOM 920 C CA . ASN A 1 118 ? -56.053 -2.338 42.005 1.00 44.94 118 ASN A CA 1
ATOM 921 C C . ASN A 1 118 ? -55.844 -3.677 42.748 1.00 44.94 118 ASN A C 1
ATOM 923 O O . ASN A 1 118 ? -55.080 -4.513 42.260 1.00 44.94 118 ASN A O 1
ATOM 927 N N . SER A 1 119 ? -56.465 -3.929 43.900 1.00 41.88 119 SER A N 1
ATOM 928 C CA . SER A 1 119 ? -56.189 -5.160 44.651 1.00 41.88 119 SER A CA 1
ATOM 929 C C . SER A 1 119 ? -56.811 -6.427 44.032 1.00 41.88 119 SER A C 1
ATOM 931 O O . SER A 1 119 ? -57.976 -6.489 43.639 1.00 41.88 119 SER A O 1
ATOM 933 N N . THR A 1 120 ? -56.017 -7.497 43.993 1.00 53.25 120 THR A N 1
ATOM 934 C CA . THR A 1 120 ? -56.509 -8.868 44.174 1.00 53.25 120 THR A CA 1
ATOM 935 C C . THR A 1 120 ? -56.453 -9.181 45.671 1.00 53.25 120 THR A C 1
ATOM 937 O O . THR A 1 120 ? -55.450 -8.867 46.313 1.00 53.25 120 THR A O 1
ATOM 940 N N . ALA A 1 121 ? -57.492 -9.825 46.217 1.00 50.00 121 ALA A N 1
ATOM 941 C CA . ALA A 1 121 ? -57.722 -10.052 47.658 1.00 50.00 121 ALA A CA 1
ATOM 942 C C . ALA A 1 121 ? -56.547 -10.676 48.454 1.00 50.00 121 ALA A C 1
ATOM 944 O O . ALA A 1 121 ? -56.528 -10.655 49.683 1.00 50.00 121 ALA A O 1
ATOM 945 N N . GLU A 1 122 ? -55.570 -11.259 47.764 1.00 44.91 122 GLU A N 1
ATOM 946 C CA . GLU A 1 122 ? -54.378 -11.881 48.342 1.00 44.91 122 GLU A CA 1
ATOM 947 C C . GLU A 1 122 ? -53.292 -10.853 48.710 1.00 44.91 122 GLU A C 1
ATOM 949 O O . GLU A 1 122 ? -52.709 -10.938 49.788 1.00 44.91 122 GLU A O 1
ATOM 954 N N . ILE A 1 123 ? -53.094 -9.820 47.879 1.00 49.66 123 ILE A N 1
ATOM 955 C CA . ILE A 1 123 ? -52.157 -8.716 48.157 1.00 49.66 123 ILE A CA 1
ATOM 956 C C . ILE A 1 123 ? -52.724 -7.825 49.267 1.00 49.66 123 ILE A C 1
ATOM 958 O O . ILE A 1 123 ? -51.988 -7.414 50.158 1.00 49.66 123 ILE A O 1
ATOM 962 N N . GLU A 1 124 ? -54.042 -7.603 49.262 1.00 45.47 124 GLU A N 1
ATOM 963 C CA . GLU A 1 124 ? -54.761 -6.909 50.337 1.00 45.47 124 GLU A CA 1
ATOM 964 C C . GLU A 1 124 ? -54.588 -7.603 51.687 1.00 45.47 124 GLU A C 1
ATOM 966 O O . GLU A 1 124 ? -54.284 -6.935 52.658 1.00 45.47 124 GLU A O 1
ATOM 971 N N . ARG A 1 125 ? -54.676 -8.938 51.769 1.00 47.31 125 ARG A N 1
ATOM 972 C CA . ARG A 1 125 ? -54.483 -9.653 53.044 1.00 47.31 125 ARG A CA 1
ATOM 973 C C . ARG A 1 125 ? -53.050 -9.610 53.567 1.00 47.31 125 ARG A C 1
ATOM 975 O O . ARG A 1 125 ? -52.864 -9.514 54.776 1.00 47.31 125 ARG A O 1
ATOM 982 N N . VAL A 1 126 ? -52.047 -9.702 52.692 1.00 46.50 126 VAL A N 1
ATOM 983 C CA . VAL A 1 126 ? -50.628 -9.633 53.096 1.00 46.50 126 VAL A CA 1
ATOM 984 C C . VAL A 1 126 ? -50.254 -8.213 53.528 1.00 46.50 126 VAL A C 1
ATOM 986 O O . VAL A 1 126 ? -49.481 -8.034 54.468 1.00 46.50 126 VAL A O 1
ATOM 989 N N . VAL A 1 127 ? -50.842 -7.203 52.888 1.00 44.97 127 VAL A N 1
ATOM 990 C CA . VAL A 1 127 ? -50.650 -5.792 53.227 1.00 44.97 127 VAL A CA 1
ATOM 991 C C . VAL A 1 127 ? -51.460 -5.394 54.466 1.00 44.97 127 VAL A C 1
ATOM 993 O O . VAL A 1 127 ? -50.886 -4.833 55.391 1.00 44.97 127 VAL A O 1
ATOM 996 N N . ASP A 1 128 ? -52.742 -5.744 54.566 1.00 45.19 128 ASP A N 1
ATOM 997 C CA . ASP A 1 128 ? -53.588 -5.421 55.722 1.00 45.19 128 ASP A CA 1
ATOM 998 C C . ASP A 1 128 ? -53.087 -6.090 56.999 1.00 45.19 128 ASP A C 1
ATOM 1000 O O . ASP A 1 128 ? -53.048 -5.437 58.039 1.00 45.19 128 ASP A O 1
ATOM 1004 N N . ASN A 1 129 ? -52.622 -7.343 56.937 1.00 47.31 129 ASN A N 1
ATOM 1005 C CA . ASN A 1 129 ? -52.079 -8.025 58.115 1.00 47.31 129 ASN A CA 1
ATOM 1006 C C . ASN A 1 129 ? -50.763 -7.407 58.622 1.00 47.31 129 ASN A C 1
ATOM 1008 O O . ASN A 1 129 ? -50.450 -7.565 59.799 1.00 47.31 129 ASN A O 1
ATOM 1012 N N . ASN A 1 130 ? -50.011 -6.698 57.772 1.00 48.09 130 ASN A N 1
ATOM 1013 C CA . ASN A 1 130 ? -48.697 -6.146 58.124 1.00 48.09 130 ASN A CA 1
ATOM 1014 C C . ASN A 1 130 ? -48.673 -4.610 58.260 1.00 48.09 130 ASN A C 1
ATOM 1016 O O . ASN A 1 130 ? -47.784 -4.077 58.916 1.00 48.09 130 ASN A O 1
ATOM 1020 N N . ILE A 1 131 ? -49.631 -3.884 57.669 1.00 47.81 131 ILE A N 1
ATOM 1021 C CA . ILE A 1 131 ? -49.647 -2.409 57.614 1.00 47.81 131 ILE A CA 1
ATOM 1022 C C . ILE A 1 131 ? -50.678 -1.789 58.575 1.00 47.81 131 ILE A C 1
ATOM 1024 O O . ILE A 1 131 ? -50.500 -0.645 58.997 1.00 47.81 131 ILE A O 1
ATOM 1028 N N . THR A 1 132 ? -51.712 -2.524 59.011 1.00 47.22 132 THR A N 1
ATOM 1029 C CA . THR A 1 132 ? -52.718 -1.975 59.951 1.00 47.22 132 THR A CA 1
ATOM 1030 C C . THR A 1 132 ? -52.208 -1.781 61.382 1.00 47.22 132 THR A C 1
ATOM 1032 O O . THR A 1 132 ? -52.852 -1.073 62.157 1.00 47.22 132 THR A O 1
ATOM 1035 N N . THR A 1 133 ? -51.027 -2.306 61.728 1.00 42.00 133 THR A N 1
ATOM 1036 C CA . THR A 1 133 ? -50.412 -2.084 63.045 1.00 42.00 133 THR A CA 1
ATOM 1037 C C . THR A 1 133 ? -49.204 -1.144 62.919 1.00 42.00 133 THR A C 1
ATOM 1039 O O . THR A 1 133 ? -48.079 -1.562 62.678 1.00 42.00 133 THR A O 1
ATOM 1042 N N . ASP A 1 134 ? -49.475 0.156 63.072 1.00 49.38 134 ASP A N 1
ATOM 1043 C CA . ASP A 1 134 ? -48.529 1.247 63.355 1.00 49.38 134 ASP A CA 1
ATOM 1044 C C . ASP A 1 134 ? -47.381 1.548 62.359 1.00 49.38 134 ASP A C 1
ATOM 1046 O O . ASP A 1 134 ? -46.190 1.363 62.619 1.00 49.38 134 ASP A O 1
ATOM 1050 N N . ILE A 1 135 ? -47.715 2.272 61.285 1.00 46.25 135 ILE A N 1
ATOM 1051 C CA . ILE A 1 135 ? -46.749 2.963 60.399 1.00 46.25 135 ILE A CA 1
ATOM 1052 C C . ILE A 1 135 ? -45.880 3.998 61.156 1.00 46.25 135 ILE A C 1
ATOM 1054 O O . ILE A 1 135 ? -44.743 4.273 60.764 1.00 46.25 135 ILE A O 1
ATOM 1058 N N . ARG A 1 136 ? -46.357 4.540 62.290 1.00 42.62 136 ARG A N 1
ATOM 1059 C CA . ARG A 1 136 ? -45.540 5.391 63.183 1.00 42.62 136 ARG A CA 1
ATOM 1060 C C . ARG A 1 136 ? -44.475 4.610 63.958 1.00 42.62 136 ARG A C 1
ATOM 1062 O O . ARG A 1 136 ? -43.480 5.211 64.347 1.00 42.62 136 ARG A O 1
ATOM 1069 N N . ILE A 1 137 ? -44.657 3.303 64.154 1.00 45.19 137 ILE A N 1
ATOM 1070 C CA . ILE A 1 137 ? -43.650 2.420 64.751 1.00 45.19 137 ILE A CA 1
ATOM 1071 C C . ILE A 1 137 ? -42.660 1.970 63.669 1.00 45.19 137 ILE A C 1
ATOM 1073 O O . ILE A 1 137 ? -41.458 2.050 63.906 1.00 45.19 137 ILE A O 1
ATOM 1077 N N . LEU A 1 138 ? -43.117 1.664 62.447 1.00 43.88 138 LEU A N 1
ATOM 1078 C CA . LEU A 1 138 ? -42.264 1.254 61.313 1.00 43.88 138 LEU A CA 1
ATOM 1079 C C . LEU A 1 138 ? -41.234 2.309 60.872 1.00 43.88 138 LEU A C 1
ATOM 1081 O O . LEU A 1 138 ? -40.129 1.957 60.449 1.00 43.88 138 LEU A O 1
ATOM 1085 N N . SER A 1 139 ? -41.524 3.606 61.025 1.00 48.72 139 SER A N 1
ATOM 1086 C CA . SER A 1 139 ? -40.505 4.644 60.805 1.00 48.72 139 SER A CA 1
ATOM 1087 C C . SER A 1 139 ? -39.343 4.539 61.808 1.00 48.72 139 SER A C 1
ATOM 1089 O O . SER A 1 139 ? -38.206 4.862 61.457 1.00 48.72 139 SER A O 1
ATOM 1091 N N . SER A 1 140 ? -39.579 3.986 63.004 1.00 48.16 140 SER A N 1
ATOM 1092 C CA . SER A 1 140 ? -38.560 3.761 64.039 1.00 48.16 140 SER A CA 1
ATOM 1093 C C . SER A 1 140 ? -37.971 2.342 64.059 1.00 48.16 140 SER A C 1
ATOM 1095 O O . SER A 1 140 ? -36.775 2.206 64.302 1.00 48.16 140 SER A O 1
ATOM 1097 N N . THR A 1 141 ? -38.745 1.296 63.741 1.00 51.91 141 THR A N 1
ATOM 1098 C CA . THR A 1 141 ? -38.322 -0.114 63.872 1.00 51.91 141 THR A CA 1
ATOM 1099 C C . THR A 1 141 ? -37.780 -0.734 62.588 1.00 51.91 141 THR A C 1
ATOM 1101 O O . THR A 1 141 ? -37.187 -1.803 62.652 1.00 51.91 141 THR A O 1
ATOM 1104 N N . GLY A 1 142 ? -37.908 -0.054 61.445 1.00 59.75 142 GLY A N 1
ATOM 1105 C CA . GLY A 1 142 ? -37.496 -0.612 60.157 1.00 59.75 142 GLY A CA 1
ATOM 1106 C C . GLY A 1 142 ? -38.500 -1.629 59.622 1.00 59.75 142 GLY A C 1
ATOM 1107 O O . GLY A 1 142 ? -39.356 -2.132 60.347 1.00 59.75 142 GLY A O 1
ATOM 1108 N N . VAL A 1 143 ? -38.433 -1.860 58.315 1.00 74.06 143 VAL A N 1
ATOM 1109 C CA . VAL A 1 143 ? -39.192 -2.924 57.651 1.00 74.06 143 VAL A CA 1
ATOM 1110 C C . VAL A 1 143 ? -38.381 -4.201 57.805 1.00 74.06 143 VAL A C 1
ATOM 1112 O O . VAL A 1 143 ? -37.168 -4.156 57.628 1.00 74.06 143 VAL A O 1
ATOM 1115 N N . ASP A 1 144 ? -39.025 -5.315 58.146 1.00 80.06 144 ASP A N 1
ATOM 1116 C CA . ASP A 1 144 ? -38.324 -6.591 58.276 1.00 80.06 144 ASP A CA 1
ATOM 1117 C C . ASP A 1 144 ? -37.745 -7.040 56.921 1.00 80.06 144 ASP A C 1
ATOM 1119 O O . ASP A 1 144 ? -38.379 -6.906 55.866 1.00 80.06 144 ASP A O 1
ATOM 1123 N N . LYS A 1 145 ? -36.543 -7.620 56.964 1.00 84.19 145 LYS A N 1
ATOM 1124 C CA . LYS A 1 145 ? -35.852 -8.206 55.815 1.00 84.19 145 LYS A CA 1
ATOM 1125 C C . LYS A 1 145 ? -36.704 -9.252 55.112 1.00 84.19 145 LYS A C 1
ATOM 1127 O O . LYS A 1 145 ? -36.704 -9.295 53.883 1.00 84.19 145 LYS A O 1
ATOM 1132 N N . GLU A 1 146 ? -37.427 -10.063 55.879 1.00 81.62 146 GLU A N 1
ATOM 1133 C CA . GLU A 1 146 ? -38.268 -11.139 55.347 1.00 81.62 146 GLU A CA 1
ATOM 1134 C C . GLU A 1 146 ? -39.396 -10.580 54.470 1.00 81.62 146 GLU A C 1
ATOM 1136 O O . GLU A 1 146 ? -39.624 -11.074 53.366 1.00 81.62 146 GLU A O 1
ATOM 1141 N N . ILE A 1 147 ? -40.015 -9.473 54.897 1.00 78.62 147 ILE A N 1
ATOM 1142 C CA . ILE A 1 147 ? -41.080 -8.790 54.149 1.00 78.62 147 ILE A CA 1
ATOM 1143 C C . ILE A 1 147 ? -40.522 -8.196 52.853 1.00 78.62 147 ILE A C 1
ATOM 1145 O O . ILE A 1 147 ? -41.116 -8.346 51.785 1.00 78.62 147 ILE A O 1
ATOM 1149 N N . VAL A 1 148 ? -39.362 -7.533 52.914 1.00 81.00 148 VAL A N 1
ATOM 1150 C CA . VAL A 1 148 ? -38.716 -6.977 51.713 1.00 81.00 148 VAL A CA 1
ATOM 1151 C C . VAL A 1 148 ? -38.374 -8.083 50.714 1.00 81.00 148 VAL A C 1
ATOM 1153 O O . VAL A 1 148 ? -38.601 -7.924 49.514 1.00 81.00 148 VAL A O 1
ATOM 1156 N N . GLU A 1 149 ? -37.842 -9.205 51.192 1.00 87.56 149 GLU A N 1
ATOM 1157 C CA . GLU A 1 149 ? -37.516 -10.351 50.350 1.00 87.56 149 GLU A CA 1
ATOM 1158 C C . GLU A 1 149 ? -38.764 -10.991 49.729 1.00 87.56 149 GLU A C 1
ATOM 1160 O O . GLU A 1 149 ? -38.743 -11.310 48.538 1.00 87.56 149 GLU A O 1
ATOM 1165 N N . GLU A 1 150 ? -39.855 -11.129 50.483 1.00 80.00 150 GLU A N 1
ATOM 1166 C CA . GLU A 1 150 ? -41.133 -11.643 49.985 1.00 80.00 150 GLU A CA 1
ATOM 1167 C C . GLU A 1 150 ? -41.731 -10.734 48.905 1.00 80.00 150 GLU A C 1
ATOM 1169 O O . GLU A 1 150 ? -42.150 -11.213 47.846 1.00 80.00 150 GLU A O 1
ATOM 1174 N N . VAL A 1 151 ? -41.716 -9.416 49.125 1.00 79.50 151 VAL A N 1
ATOM 1175 C CA . VAL A 1 151 ? -42.217 -8.434 48.156 1.00 79.50 151 VAL A CA 1
ATOM 1176 C C . VAL A 1 151 ? -41.383 -8.463 46.876 1.00 79.50 151 VAL A C 1
ATOM 1178 O O . VAL A 1 151 ? -41.945 -8.534 45.783 1.00 79.50 151 VAL A O 1
ATOM 1181 N N . LEU A 1 152 ? -40.049 -8.460 46.978 1.00 82.06 152 LEU A N 1
ATOM 1182 C CA . LEU A 1 152 ? -39.175 -8.533 45.802 1.00 82.06 152 LEU A CA 1
ATOM 1183 C C . LEU A 1 152 ? -39.320 -9.869 45.060 1.00 82.06 152 LEU A C 1
ATOM 1185 O O . LEU A 1 152 ? -39.389 -9.870 43.833 1.00 82.06 152 LEU A O 1
ATOM 1189 N N . SER A 1 153 ? -39.443 -10.985 45.782 1.00 85.62 153 SER A N 1
ATOM 1190 C CA . SER A 1 153 ? -39.722 -12.308 45.205 1.00 85.62 153 SER A CA 1
ATOM 1191 C C . SER A 1 153 ? -41.045 -12.324 44.440 1.00 85.62 153 SER A C 1
ATOM 1193 O O . SER A 1 153 ? -41.114 -12.807 43.310 1.00 85.62 153 SER A O 1
ATOM 1195 N N . SER A 1 154 ? -42.091 -11.737 45.023 1.00 80.56 154 SER A N 1
ATOM 1196 C CA . SER A 1 154 ? -43.416 -11.645 44.407 1.00 80.56 154 SER A CA 1
ATOM 1197 C C . SER A 1 154 ? -43.393 -10.779 43.151 1.00 80.56 154 SER A C 1
ATOM 1199 O O . SER A 1 154 ? -43.953 -11.167 42.129 1.00 80.56 154 SER A O 1
ATOM 1201 N N . LEU A 1 155 ? -42.686 -9.645 43.184 1.00 79.31 155 LEU A N 1
ATOM 1202 C CA . LEU A 1 155 ? -42.509 -8.787 42.012 1.00 79.31 155 LEU A CA 1
ATOM 1203 C C . LEU A 1 155 ? -41.760 -9.503 40.881 1.00 79.31 155 LEU A C 1
ATOM 1205 O O . LEU A 1 155 ? -42.126 -9.344 39.717 1.00 79.31 155 LEU A O 1
ATOM 1209 N N . VAL A 1 156 ? -40.738 -10.306 41.201 1.00 83.69 156 VAL A N 1
ATOM 1210 C CA . VAL A 1 156 ? -40.018 -11.113 40.201 1.00 83.69 156 VAL A CA 1
ATOM 1211 C C . VAL A 1 156 ? -40.946 -12.146 39.562 1.00 83.69 156 VAL A C 1
ATOM 1213 O O . VAL A 1 156 ? -41.046 -12.180 38.338 1.00 83.69 156 VAL A O 1
ATOM 1216 N N . LYS A 1 157 ? -41.699 -12.912 40.364 1.00 82.25 157 LYS A N 1
ATOM 1217 C CA . LYS A 1 157 ? -42.671 -13.901 39.856 1.00 82.25 157 LYS A CA 1
ATOM 1218 C C . LYS A 1 157 ? -43.735 -13.263 38.959 1.00 82.25 157 LYS A C 1
ATOM 1220 O O . LYS A 1 157 ? -44.033 -13.780 37.886 1.00 82.25 157 LYS A O 1
ATOM 1225 N N . LEU A 1 158 ? -44.250 -12.096 39.355 1.00 73.75 158 LEU A N 1
ATOM 1226 C CA . LEU A 1 158 ? -45.212 -11.323 38.562 1.00 73.75 158 LEU A CA 1
ATOM 1227 C C . LEU A 1 158 ? -44.640 -10.848 37.215 1.00 73.75 158 LEU A C 1
ATOM 1229 O O . LEU A 1 158 ? -45.406 -10.627 36.272 1.00 73.75 158 LEU A O 1
ATOM 1233 N N . GLY A 1 159 ? -43.320 -10.662 37.130 1.00 70.50 159 GLY A N 1
ATOM 1234 C CA . GLY A 1 159 ? -42.609 -10.363 35.888 1.00 70.50 159 GLY A CA 1
ATOM 1235 C C . GLY A 1 159 ? -42.451 -11.582 34.974 1.00 70.50 159 GLY A C 1
ATOM 1236 O O . GLY A 1 159 ? -42.636 -11.452 33.767 1.00 70.50 159 GLY A O 1
ATOM 1237 N N . GLU A 1 160 ? -42.164 -12.758 35.539 1.00 75.19 160 GLU A N 1
ATOM 1238 C CA . GLU A 1 160 ? -41.862 -13.989 34.787 1.00 75.19 160 GLU A CA 1
ATOM 1239 C C . GLU A 1 160 ? -43.111 -14.692 34.215 1.00 75.19 160 GLU A C 1
ATOM 1241 O O . GLU A 1 160 ? -43.060 -15.267 33.131 1.00 75.19 160 GLU A O 1
ATOM 1246 N N . GLU A 1 161 ? -44.269 -14.618 34.880 1.00 67.25 161 GLU A N 1
ATOM 1247 C CA . GLU A 1 161 ? -45.469 -15.398 34.512 1.00 67.25 161 GLU A CA 1
ATOM 1248 C C . GLU A 1 161 ? -46.197 -14.960 33.215 1.00 67.25 161 GLU A C 1
ATOM 1250 O O . GLU A 1 161 ? -47.238 -15.525 32.871 1.00 67.25 161 GLU A O 1
ATOM 1255 N N . LYS A 1 162 ? -45.704 -13.959 32.466 1.00 58.16 162 LYS A N 1
ATOM 1256 C CA . LYS A 1 162 ? -46.490 -13.282 31.406 1.00 58.16 162 LYS A CA 1
ATOM 1257 C C . LYS A 1 162 ? -45.949 -13.337 29.971 1.00 58.16 162 LYS A C 1
ATOM 1259 O O . LYS A 1 162 ? -46.516 -12.654 29.115 1.00 58.16 162 LYS A O 1
ATOM 1264 N N . GLU A 1 163 ? -44.930 -14.137 29.655 1.00 54.97 163 GLU A N 1
ATOM 1265 C CA . GLU A 1 163 ? -44.414 -14.197 28.271 1.00 54.97 163 GLU A CA 1
ATOM 1266 C C . GLU A 1 163 ? -45.222 -15.089 27.304 1.00 54.97 163 GLU A C 1
ATOM 1268 O O . GLU A 1 163 ? -45.207 -14.824 26.104 1.00 54.97 163 GLU A O 1
ATOM 1273 N N . ASP A 1 164 ? -46.033 -16.044 27.781 1.00 53.91 164 ASP A N 1
ATOM 1274 C CA . ASP A 1 164 ? -46.519 -17.126 26.900 1.00 53.91 164 ASP A CA 1
ATOM 1275 C C . ASP A 1 164 ? -47.984 -17.069 26.404 1.00 53.91 164 ASP A C 1
ATOM 1277 O O . ASP A 1 164 ? -48.382 -17.959 25.647 1.00 53.91 164 ASP A O 1
ATOM 1281 N N . LYS A 1 165 ? -48.841 -16.091 26.766 1.00 54.00 165 LYS A N 1
ATOM 1282 C CA . LYS A 1 165 ? -50.281 -16.156 26.384 1.00 54.00 165 LYS A CA 1
ATOM 1283 C C . LYS A 1 165 ? -50.954 -14.831 25.966 1.00 54.00 165 LYS A C 1
ATOM 1285 O O . LYS A 1 165 ? -51.107 -13.914 26.761 1.00 54.00 165 LYS A O 1
ATOM 1290 N N . GLU A 1 166 ? -51.454 -14.846 24.723 1.00 58.00 166 GLU A N 1
ATOM 1291 C CA . GLU A 1 166 ? -52.509 -14.029 24.078 1.00 58.00 166 GLU A CA 1
ATOM 1292 C C . GLU A 1 166 ? -52.373 -12.488 23.918 1.00 58.00 166 GLU A C 1
ATOM 1294 O O . GLU A 1 166 ? -51.928 -11.765 24.804 1.00 58.00 166 GLU A O 1
ATOM 1299 N N . PRO A 1 167 ? -52.887 -11.917 22.803 1.00 57.78 167 PRO A N 1
ATOM 1300 C CA . PRO A 1 167 ? -52.863 -10.473 22.523 1.00 57.78 167 PRO A CA 1
ATOM 1301 C C . PRO A 1 167 ? -53.734 -9.613 23.463 1.00 57.78 167 PRO A C 1
ATOM 1303 O O . PRO A 1 167 ? -53.496 -8.406 23.560 1.00 57.78 167 PRO A O 1
ATOM 1306 N N . ALA A 1 168 ? -54.680 -10.200 24.211 1.00 55.00 168 ALA A N 1
ATOM 1307 C CA . ALA A 1 168 ? -55.410 -9.508 25.284 1.00 55.00 168 ALA A CA 1
ATOM 1308 C C . ALA A 1 168 ? -54.488 -9.085 26.451 1.00 55.00 168 ALA A C 1
ATOM 1310 O O . ALA A 1 168 ? -54.795 -8.137 27.180 1.00 55.00 168 ALA A O 1
ATOM 1311 N N . ALA A 1 169 ? -53.308 -9.705 26.571 1.00 55.88 169 ALA A N 1
ATOM 1312 C CA . ALA A 1 169 ? -52.310 -9.374 27.579 1.00 55.88 169 ALA A CA 1
ATOM 1313 C C . ALA A 1 169 ? -51.662 -7.992 27.378 1.00 55.88 169 ALA A C 1
ATOM 1315 O O . ALA A 1 169 ? -51.154 -7.433 28.344 1.00 55.88 169 ALA A O 1
ATOM 1316 N N . LYS A 1 170 ? -51.704 -7.374 26.182 1.00 56.53 170 LYS A N 1
ATOM 1317 C CA . LYS A 1 170 ? -51.013 -6.086 25.943 1.00 56.53 170 LYS A CA 1
ATOM 1318 C C . LYS A 1 170 ? -51.562 -4.918 26.775 1.00 56.53 170 LYS A C 1
ATOM 1320 O O . LYS A 1 170 ? -50.763 -4.139 27.285 1.00 56.53 170 LYS A O 1
ATOM 1325 N N . LYS A 1 171 ? -52.887 -4.810 26.964 1.00 58.44 171 LYS A N 1
ATOM 1326 C CA . LYS A 1 171 ? -53.497 -3.762 27.817 1.00 58.44 171 LYS A CA 1
ATOM 1327 C C . LYS A 1 171 ? -53.288 -4.028 29.311 1.00 58.44 171 LYS A C 1
ATOM 1329 O O . LYS A 1 171 ? -53.001 -3.093 30.051 1.00 58.44 171 LYS A O 1
ATOM 1334 N N . ALA A 1 172 ? -53.376 -5.290 29.741 1.00 59.97 172 ALA A N 1
ATOM 1335 C CA . ALA A 1 172 ? -53.093 -5.690 31.123 1.00 59.97 172 ALA A CA 1
ATOM 1336 C C . ALA A 1 172 ? -51.597 -5.551 31.480 1.00 59.97 172 ALA A C 1
ATOM 1338 O O . ALA A 1 172 ? -51.248 -5.299 32.633 1.00 59.97 172 ALA A O 1
ATOM 1339 N N . LYS A 1 173 ? -50.703 -5.673 30.488 1.00 61.34 173 LYS A N 1
ATOM 1340 C CA . LYS A 1 173 ? -49.255 -5.468 30.628 1.00 61.34 173 LYS A CA 1
ATOM 1341 C C . LYS A 1 173 ? -48.919 -4.006 30.923 1.00 61.34 173 LYS A C 1
ATOM 1343 O O . LYS A 1 173 ? -48.053 -3.755 31.752 1.00 61.34 173 LYS A O 1
ATOM 1348 N N . THR A 1 174 ? -49.632 -3.045 30.327 1.00 61.91 174 THR A N 1
ATOM 1349 C CA . THR A 1 174 ? -49.406 -1.612 30.593 1.00 61.91 174 THR A CA 1
ATOM 1350 C C . THR A 1 174 ? -49.808 -1.222 32.017 1.00 61.91 174 THR A C 1
ATOM 1352 O O . THR A 1 174 ? -49.059 -0.522 32.693 1.00 61.91 174 THR A O 1
ATOM 1355 N N . THR A 1 175 ? -50.948 -1.724 32.507 1.00 64.31 175 THR A N 1
ATOM 1356 C CA . THR A 1 175 ? -51.420 -1.458 33.878 1.00 64.31 175 THR A CA 1
ATOM 1357 C C . THR A 1 175 ? -50.514 -2.120 34.912 1.00 64.31 175 THR A C 1
ATOM 1359 O O . THR A 1 175 ? -50.039 -1.440 35.817 1.00 64.31 175 THR A O 1
ATOM 1362 N N . ALA A 1 176 ? -50.173 -3.401 34.734 1.00 66.50 176 ALA A N 1
ATOM 1363 C CA . ALA A 1 176 ? -49.278 -4.118 35.646 1.00 66.50 176 ALA A CA 1
ATOM 1364 C C . ALA A 1 176 ? -47.875 -3.490 35.718 1.00 66.50 176 ALA A C 1
ATOM 1366 O O . ALA A 1 176 ? -47.308 -3.368 36.800 1.00 66.50 176 ALA A O 1
ATOM 1367 N N . ALA A 1 177 ? -47.335 -3.033 34.587 1.00 66.75 177 ALA A N 1
ATOM 1368 C CA . ALA A 1 177 ? -46.035 -2.374 34.549 1.00 66.75 177 ALA A CA 1
ATOM 1369 C C . ALA A 1 177 ? -46.050 -1.000 35.247 1.00 66.75 177 ALA A C 1
ATOM 1371 O O . ALA A 1 177 ? -45.097 -0.669 35.952 1.00 66.75 177 ALA A O 1
ATOM 1372 N N . SER A 1 178 ? -47.143 -0.233 35.134 1.00 66.44 178 SER A N 1
ATOM 1373 C CA . SER A 1 178 ? -47.300 1.018 35.892 1.00 66.44 178 SER A CA 1
ATOM 1374 C C . SER A 1 178 ? -47.391 0.773 37.405 1.00 66.44 178 SER A C 1
ATOM 1376 O O . SER A 1 178 ? -46.764 1.488 38.188 1.00 66.44 178 SER A O 1
ATOM 1378 N N . THR A 1 179 ? -48.077 -0.299 37.815 1.00 69.50 179 THR A N 1
ATOM 1379 C CA . THR A 1 179 ? -48.142 -0.734 39.214 1.00 69.50 179 THR A CA 1
ATOM 1380 C C . THR A 1 179 ? -46.766 -1.180 39.716 1.00 69.50 179 THR A C 1
ATOM 1382 O O . THR A 1 179 ? -46.364 -0.781 40.805 1.00 69.50 179 THR A O 1
ATOM 1385 N N . HIS A 1 180 ? -45.993 -1.922 38.912 1.00 74.69 180 HIS A N 1
ATOM 1386 C CA . HIS A 1 180 ? -44.612 -2.293 39.246 1.00 74.69 180 HIS A CA 1
ATOM 1387 C C . HIS A 1 180 ? -43.715 -1.071 39.473 1.00 74.69 180 HIS A C 1
ATOM 1389 O O . HIS A 1 180 ? -43.008 -1.025 40.477 1.00 74.69 180 HIS A O 1
ATOM 1395 N N . ALA A 1 181 ? -43.762 -0.067 38.590 1.00 72.00 181 ALA A N 1
ATOM 1396 C CA . ALA A 1 181 ? -42.985 1.165 38.753 1.00 72.00 181 ALA A CA 1
ATOM 1397 C C . ALA A 1 181 ? -43.302 1.871 40.075 1.00 72.00 181 ALA A C 1
ATOM 1399 O O . ALA A 1 181 ? -42.409 2.276 40.818 1.00 72.00 181 ALA A O 1
ATOM 1400 N N . PHE A 1 182 ? -44.597 2.006 40.366 1.00 72.25 182 PHE A N 1
ATOM 1401 C CA . PHE A 1 182 ? -45.078 2.695 41.553 1.00 72.25 182 PHE A CA 1
ATOM 1402 C C . PHE A 1 182 ? -44.692 1.957 42.841 1.00 72.25 182 PHE A C 1
ATOM 1404 O O . PHE A 1 182 ? -44.227 2.582 43.799 1.00 72.25 182 PHE A O 1
ATOM 1411 N N . LEU A 1 183 ? -44.821 0.626 42.848 1.00 74.50 183 LEU A N 1
ATOM 1412 C CA . LEU A 1 183 ? -44.404 -0.218 43.967 1.00 74.50 183 LEU A CA 1
ATOM 1413 C C . LEU A 1 183 ? -42.894 -0.121 44.192 1.00 74.50 183 LEU A C 1
ATOM 1415 O O . LEU A 1 183 ? -42.469 0.115 45.318 1.00 74.50 183 LEU A O 1
ATOM 1419 N N . LEU A 1 184 ? -42.081 -0.207 43.136 1.00 78.62 184 LEU A N 1
ATOM 1420 C CA . LEU A 1 184 ? -40.627 -0.054 43.240 1.00 78.62 184 LEU A CA 1
ATOM 1421 C C . LEU A 1 184 ? -40.222 1.325 43.770 1.00 78.62 184 LEU A C 1
ATOM 1423 O O . LEU A 1 184 ? -39.360 1.416 44.645 1.00 78.62 184 LEU A O 1
ATOM 1427 N N . MET A 1 185 ? -40.866 2.394 43.301 1.00 76.94 185 MET A N 1
ATOM 1428 C CA . MET A 1 185 ? -40.642 3.749 43.812 1.00 76.94 185 MET A CA 1
ATOM 1429 C C . MET A 1 185 ? -41.005 3.874 45.299 1.00 76.94 185 MET A C 1
ATOM 1431 O O . MET A 1 185 ? -40.313 4.548 46.059 1.00 76.94 185 MET A O 1
ATOM 1435 N N . SER A 1 186 ? -42.086 3.226 45.727 1.00 75.75 186 SER A N 1
ATOM 1436 C CA . SER A 1 186 ? -42.535 3.252 47.123 1.00 75.75 186 SER A CA 1
ATOM 1437 C C . SER A 1 186 ? -41.596 2.448 48.023 1.00 75.75 186 SER A C 1
ATOM 1439 O O . SER A 1 186 ? -41.158 2.941 49.060 1.00 75.75 186 SER A O 1
ATOM 1441 N N . ILE A 1 187 ? -41.213 1.247 47.582 1.00 79.12 187 ILE A N 1
ATOM 1442 C CA . ILE A 1 187 ? -40.295 0.358 48.299 1.00 79.12 187 ILE A CA 1
ATOM 1443 C C . ILE A 1 187 ? -38.919 1.013 48.441 1.00 79.12 187 ILE A C 1
ATOM 1445 O O . ILE A 1 187 ? -38.356 1.043 49.530 1.00 79.12 187 ILE A O 1
ATOM 1449 N N . THR A 1 188 ? -38.374 1.614 47.383 1.00 80.31 188 THR A N 1
ATOM 1450 C CA . THR A 1 188 ? -37.033 2.228 47.445 1.00 80.31 188 THR A CA 1
ATOM 1451 C C . THR A 1 188 ? -36.891 3.325 48.493 1.00 80.31 188 THR A C 1
ATOM 1453 O O . THR A 1 188 ? -35.806 3.478 49.058 1.00 80.31 188 THR A O 1
ATOM 1456 N N . LYS A 1 189 ? -37.977 4.032 48.820 1.00 78.12 189 LYS A N 1
ATOM 1457 C CA . LYS A 1 189 ? -37.997 5.059 49.872 1.00 78.12 189 LYS A CA 1
ATOM 1458 C C . LYS A 1 189 ? -37.974 4.487 51.294 1.00 78.12 189 LYS A C 1
ATOM 1460 O O . LYS A 1 189 ? -37.537 5.186 52.202 1.00 78.12 189 LYS A O 1
ATOM 1465 N N . ILE A 1 190 ? -38.430 3.247 51.493 1.00 80.00 190 ILE A N 1
ATOM 1466 C CA . ILE A 1 190 ? -38.481 2.587 52.812 1.00 80.00 190 ILE A CA 1
ATOM 1467 C C . ILE A 1 190 ? -37.297 1.641 53.066 1.00 80.00 190 ILE A C 1
ATOM 1469 O O . ILE A 1 190 ? -37.062 1.260 54.213 1.00 80.00 190 ILE A O 1
ATOM 1473 N N . LEU A 1 191 ? -36.534 1.278 52.026 1.00 85.25 191 LEU A N 1
ATOM 1474 C CA . LEU A 1 191 ? -35.351 0.422 52.152 1.00 85.25 191 LEU A CA 1
ATOM 1475 C C . LEU A 1 191 ? -34.227 1.087 52.972 1.00 85.25 191 LEU A C 1
ATOM 1477 O O . LEU A 1 191 ? -34.061 2.308 52.997 1.00 85.25 191 LEU A O 1
ATOM 1481 N N . ARG A 1 192 ? -33.418 0.240 53.620 1.00 89.81 192 ARG A N 1
ATOM 1482 C CA . ARG A 1 192 ? -32.356 0.589 54.587 1.00 89.81 192 ARG A CA 1
ATOM 1483 C C . ARG A 1 192 ? -31.112 -0.273 54.364 1.00 89.81 192 ARG A C 1
ATOM 1485 O O . ARG A 1 192 ? -31.183 -1.264 53.642 1.00 89.81 192 ARG A O 1
ATOM 1492 N N . GLU A 1 193 ? -30.006 0.070 55.023 1.00 91.75 193 GLU A N 1
ATOM 1493 C CA . GLU A 1 193 ? -28.708 -0.626 54.923 1.00 91.75 193 GLU A CA 1
ATOM 1494 C C . GLU A 1 193 ? -28.797 -2.139 55.164 1.00 91.75 193 GLU A C 1
ATOM 1496 O O . GLU A 1 193 ? -28.158 -2.940 54.484 1.00 91.75 193 GLU A O 1
ATOM 1501 N N . GLU A 1 194 ? -29.653 -2.561 56.088 1.00 90.94 194 GLU A N 1
ATOM 1502 C CA . GLU A 1 194 ? -29.835 -3.973 56.422 1.00 90.94 194 GLU A CA 1
ATOM 1503 C C . GLU A 1 194 ? -30.389 -4.817 55.255 1.00 90.94 194 GLU A C 1
ATOM 1505 O O . GLU A 1 194 ? -30.203 -6.037 55.236 1.00 90.94 194 GLU A O 1
ATOM 1510 N N . HIS A 1 195 ? -30.996 -4.172 54.254 1.00 93.31 195 HIS A N 1
ATOM 1511 C CA . HIS A 1 195 ? -31.588 -4.793 53.068 1.00 93.31 195 HIS A CA 1
ATOM 1512 C C . HIS A 1 195 ? -30.616 -4.956 51.894 1.00 93.31 195 HIS A C 1
ATOM 1514 O O . HIS A 1 195 ? -30.984 -5.540 50.875 1.00 93.31 195 HIS A O 1
ATOM 1520 N N . VAL A 1 196 ? -29.379 -4.463 52.004 1.00 93.62 196 VAL A N 1
ATOM 1521 C CA . VAL A 1 196 ? -28.416 -4.438 50.890 1.00 93.62 196 VAL A CA 1
ATOM 1522 C C . VAL A 1 196 ? -28.174 -5.824 50.278 1.00 93.62 196 VAL A C 1
ATOM 1524 O O . VAL A 1 196 ? -28.183 -5.958 49.055 1.00 93.62 196 VAL A O 1
ATOM 1527 N N . ASP A 1 197 ? -28.000 -6.864 51.098 1.00 92.19 197 ASP A N 1
ATOM 1528 C CA . ASP A 1 197 ? -27.740 -8.224 50.599 1.00 92.19 197 ASP A CA 1
ATOM 1529 C C . ASP A 1 197 ? -28.936 -8.791 49.808 1.00 92.19 197 ASP A C 1
ATOM 1531 O O . ASP A 1 197 ? -28.748 -9.464 48.792 1.00 92.19 197 ASP A O 1
ATOM 1535 N N . ILE A 1 198 ? -30.165 -8.458 50.216 1.00 91.69 198 ILE A N 1
ATOM 1536 C CA . ILE A 1 198 ? -31.393 -8.848 49.509 1.00 91.69 198 ILE A CA 1
ATOM 1537 C C . ILE A 1 198 ? -31.471 -8.116 48.167 1.00 91.69 198 ILE A C 1
ATOM 1539 O O . ILE A 1 198 ? -31.714 -8.735 47.134 1.00 91.69 198 ILE A O 1
ATOM 1543 N N . ILE A 1 199 ? -31.201 -6.808 48.154 1.00 91.56 199 ILE A N 1
ATOM 1544 C CA . ILE A 1 199 ? -31.195 -6.005 46.923 1.00 91.56 199 ILE A CA 1
ATOM 1545 C C . ILE A 1 199 ? -30.204 -6.592 45.907 1.00 91.56 199 ILE A C 1
ATOM 1547 O O . ILE A 1 199 ? -30.538 -6.745 44.733 1.00 91.56 199 ILE A O 1
ATOM 1551 N N . ILE A 1 200 ? -29.005 -6.978 46.356 1.00 89.69 200 ILE A N 1
ATOM 1552 C CA . ILE A 1 200 ? -27.978 -7.581 45.494 1.00 89.69 200 ILE A CA 1
ATOM 1553 C C . ILE A 1 200 ? -28.417 -8.944 44.964 1.00 89.69 200 ILE A C 1
ATOM 1555 O O . ILE A 1 200 ? -28.229 -9.213 43.778 1.00 89.69 200 ILE A O 1
ATOM 1559 N N . LYS A 1 201 ? -29.043 -9.780 45.804 1.00 90.12 201 LYS A N 1
ATOM 1560 C CA . LYS A 1 201 ? -29.597 -11.079 45.391 1.00 90.12 201 LYS A CA 1
ATOM 1561 C C . LYS A 1 201 ? -30.581 -10.936 44.227 1.00 90.12 201 LYS A C 1
ATOM 1563 O O . LYS A 1 201 ? -30.580 -11.776 43.331 1.00 90.12 201 LYS A O 1
ATOM 1568 N N . TYR A 1 202 ? -31.387 -9.873 44.217 1.00 89.50 202 TYR A N 1
ATOM 1569 C CA . TYR A 1 202 ? -32.378 -9.637 43.166 1.00 89.50 202 TYR A CA 1
ATOM 1570 C C . TYR A 1 202 ? -31.873 -8.784 41.992 1.00 89.50 202 TYR A C 1
ATOM 1572 O O . TYR A 1 202 ? -32.559 -8.707 40.975 1.00 89.50 202 TYR A O 1
ATOM 1580 N N . ALA A 1 203 ? -30.674 -8.195 42.064 1.00 84.75 203 ALA A N 1
ATOM 1581 C CA . ALA A 1 203 ? -30.145 -7.283 41.041 1.00 84.75 203 ALA A CA 1
ATOM 1582 C C . ALA A 1 203 ? -29.983 -7.910 39.638 1.00 84.75 203 ALA A C 1
ATOM 1584 O O . ALA A 1 203 ? -29.927 -7.182 38.648 1.00 84.75 203 ALA A O 1
ATOM 1585 N N . SER A 1 204 ? -29.917 -9.242 39.532 1.00 81.81 204 SER A N 1
ATOM 1586 C CA . SER A 1 204 ? -29.847 -9.961 38.250 1.00 81.81 204 SER A CA 1
ATOM 1587 C C . SER A 1 204 ? -31.178 -10.023 37.490 1.00 81.81 204 SER A C 1
ATOM 1589 O O . SER A 1 204 ? -31.163 -10.239 36.277 1.00 81.81 204 SER A O 1
ATOM 1591 N N . TYR A 1 205 ? -32.311 -9.841 38.174 1.00 86.94 205 TYR A N 1
ATOM 1592 C CA . TYR A 1 205 ? -33.655 -9.893 37.586 1.00 86.94 205 TYR A CA 1
ATOM 1593 C C . TYR A 1 205 ? -34.088 -8.514 37.076 1.00 86.94 205 TYR A C 1
ATOM 1595 O O . TYR A 1 205 ? -33.639 -7.491 37.589 1.00 86.94 205 TYR A O 1
ATOM 1603 N N . GLU A 1 206 ? -35.017 -8.460 36.117 1.00 81.69 206 GLU A N 1
ATOM 1604 C CA . GLU A 1 206 ? -35.524 -7.199 35.542 1.00 81.69 206 GLU A CA 1
ATOM 1605 C C . GLU A 1 206 ? -36.059 -6.224 36.611 1.00 81.69 206 GLU A C 1
ATOM 1607 O O . GLU A 1 206 ? -35.785 -5.018 36.586 1.00 81.69 206 GLU A O 1
ATOM 1612 N N . VAL A 1 207 ? -36.756 -6.765 37.612 1.00 80.56 207 VAL A N 1
ATOM 1613 C CA . VAL A 1 207 ? -37.256 -6.013 38.770 1.00 80.56 207 VAL A CA 1
ATOM 1614 C C . VAL A 1 207 ? -36.107 -5.429 39.588 1.00 80.56 207 VAL A C 1
ATOM 1616 O O . VAL A 1 207 ? -36.157 -4.259 39.960 1.00 80.56 207 VAL A O 1
ATOM 1619 N N . GLY A 1 208 ? -35.043 -6.199 39.827 1.00 82.69 208 GLY A N 1
ATOM 1620 C CA . GLY A 1 208 ? -33.863 -5.716 40.538 1.00 82.69 208 GLY A CA 1
ATOM 1621 C C . GLY A 1 208 ? -33.103 -4.642 39.768 1.00 82.69 208 GLY A C 1
ATOM 1622 O O . GLY A 1 208 ? -32.656 -3.671 40.369 1.00 82.69 208 GLY A O 1
ATOM 1623 N N . ARG A 1 209 ? -33.027 -4.743 38.435 1.00 84.19 209 ARG A N 1
ATOM 1624 C CA . ARG A 1 209 ? -32.450 -3.684 37.584 1.00 84.19 209 ARG A CA 1
ATOM 1625 C C . ARG A 1 209 ? -33.209 -2.377 37.750 1.00 84.19 209 ARG A C 1
ATOM 1627 O O . ARG A 1 209 ? -32.608 -1.328 37.953 1.00 84.19 209 ARG A O 1
ATOM 1634 N N . SER A 1 210 ? -34.538 -2.446 37.692 1.00 82.81 210 SER A N 1
ATOM 1635 C CA . SER A 1 210 ? -35.404 -1.295 37.953 1.00 82.81 210 SER A CA 1
ATOM 1636 C C . SER A 1 210 ? -35.163 -0.755 39.364 1.00 82.81 210 SER A C 1
ATOM 1638 O O . SER A 1 210 ? -34.904 0.433 39.524 1.00 82.81 210 SER A O 1
ATOM 1640 N N . LEU A 1 211 ? -35.152 -1.629 40.374 1.00 86.19 211 LEU A N 1
ATOM 1641 C CA . LEU A 1 211 ? -34.922 -1.271 41.772 1.00 86.19 211 LEU A CA 1
ATOM 1642 C C . LEU A 1 211 ? -33.607 -0.507 41.974 1.00 86.19 211 LEU A C 1
ATOM 1644 O O . LEU A 1 211 ? -33.613 0.516 42.647 1.00 86.19 211 LEU A O 1
ATOM 1648 N N . VAL A 1 212 ? -32.501 -0.949 41.368 1.00 87.62 212 VAL A N 1
ATOM 1649 C CA . VAL A 1 212 ? -31.197 -0.263 41.445 1.00 87.62 212 VAL A CA 1
ATOM 1650 C C . VAL A 1 212 ? -31.276 1.161 40.880 1.00 87.62 212 VAL A C 1
ATOM 1652 O O . VAL A 1 212 ? -30.731 2.091 41.474 1.00 87.62 212 VAL A O 1
ATOM 1655 N N . MET A 1 213 ? -32.009 1.358 39.782 1.00 81.94 213 MET A N 1
ATOM 1656 C CA . MET A 1 213 ? -32.223 2.680 39.179 1.00 81.94 213 MET A CA 1
ATOM 1657 C C . MET A 1 213 ? -33.108 3.574 40.058 1.00 81.94 213 MET A C 1
ATOM 1659 O O . MET A 1 213 ? -32.808 4.752 40.250 1.00 81.94 213 MET A O 1
ATOM 1663 N N . PHE A 1 214 ? -34.172 3.016 40.642 1.00 81.44 214 PHE A N 1
ATOM 1664 C CA . PHE A 1 214 ? -35.014 3.726 41.608 1.00 81.44 214 PHE A CA 1
ATOM 1665 C C . PHE A 1 214 ? -34.229 4.081 42.881 1.00 81.44 214 PHE A C 1
ATOM 1667 O O . PHE A 1 214 ? -34.373 5.188 43.389 1.00 81.44 214 PHE A O 1
ATOM 1674 N N . LEU A 1 215 ? -33.354 3.196 43.372 1.00 84.75 215 LEU A N 1
ATOM 1675 C CA . LEU A 1 215 ? -32.486 3.476 44.518 1.00 84.75 215 LEU A CA 1
ATOM 1676 C C . LEU A 1 215 ? -31.564 4.649 44.219 1.00 84.75 215 LEU A C 1
ATOM 1678 O O . LEU A 1 215 ? -31.453 5.552 45.034 1.00 84.75 215 LEU A O 1
ATOM 1682 N N . TYR A 1 216 ? -30.952 4.679 43.041 1.00 82.44 216 TYR A N 1
ATOM 1683 C CA . TYR A 1 216 ? -30.113 5.800 42.642 1.00 82.44 216 TYR A CA 1
ATOM 1684 C C . TYR A 1 216 ? -30.870 7.138 42.661 1.00 82.44 216 TYR A C 1
ATOM 1686 O O . TYR A 1 216 ? -30.379 8.120 43.212 1.00 82.44 216 TYR A O 1
ATOM 1694 N N . VAL A 1 217 ? -32.095 7.169 42.124 1.00 76.12 217 VAL A N 1
ATOM 1695 C CA . VAL A 1 217 ? -32.891 8.404 42.035 1.00 76.12 217 VAL A CA 1
ATOM 1696 C C . VAL A 1 217 ? -33.508 8.827 43.369 1.00 76.12 217 VAL A C 1
ATOM 1698 O O . VAL A 1 217 ? -33.523 10.018 43.674 1.00 76.12 217 VAL A O 1
ATOM 1701 N N . PHE A 1 218 ? -34.035 7.883 44.150 1.00 78.12 218 PHE A N 1
ATOM 1702 C CA . PHE A 1 218 ? -34.867 8.174 45.323 1.00 78.12 218 PHE A CA 1
ATOM 1703 C C . PHE A 1 218 ? -34.191 7.865 46.665 1.00 78.12 218 PHE A C 1
ATOM 1705 O O . PHE A 1 218 ? -34.661 8.345 47.695 1.00 78.12 218 PHE A O 1
ATOM 1712 N N . ASN A 1 219 ? -33.102 7.092 46.683 1.00 83.25 219 ASN A N 1
ATOM 1713 C CA . ASN A 1 219 ? -32.391 6.683 47.898 1.00 83.25 219 ASN A CA 1
ATOM 1714 C C . ASN A 1 219 ? -30.878 6.498 47.647 1.00 83.25 219 ASN A C 1
ATOM 1716 O O . ASN A 1 219 ? -30.307 5.416 47.827 1.00 83.25 219 ASN A O 1
ATOM 1720 N N . ASN A 1 220 ? -30.220 7.574 47.205 1.00 83.44 220 ASN A N 1
ATOM 1721 C CA . ASN A 1 220 ? -28.805 7.544 46.831 1.00 83.44 220 ASN A CA 1
ATOM 1722 C C . ASN A 1 220 ? -27.856 7.022 47.944 1.00 83.44 220 ASN A C 1
ATOM 1724 O O . ASN A 1 220 ? -26.945 6.255 47.629 1.00 83.44 220 ASN A O 1
ATOM 1728 N N . PRO A 1 221 ? -28.038 7.344 49.246 1.00 89.00 221 PRO A N 1
ATOM 1729 C CA . PRO A 1 221 ? -27.185 6.785 50.299 1.00 89.00 221 PRO A CA 1
ATOM 1730 C C . PRO A 1 221 ? -27.191 5.252 50.323 1.00 89.00 221 PRO A C 1
ATOM 1732 O O . PRO A 1 221 ? -26.128 4.634 50.407 1.00 89.00 221 PRO A O 1
ATOM 1735 N N . LEU A 1 222 ? -28.369 4.636 50.184 1.00 90.44 222 LEU A N 1
ATOM 1736 C CA . LEU A 1 222 ? -28.486 3.185 50.114 1.00 90.44 222 LEU A CA 1
ATOM 1737 C C . LEU A 1 222 ? -27.928 2.639 48.798 1.00 90.44 222 LEU A C 1
ATOM 1739 O O . LEU A 1 222 ? -27.235 1.626 48.813 1.00 90.44 222 LEU A O 1
ATOM 1743 N N . TYR A 1 223 ? -28.163 3.320 47.673 1.00 90.94 223 TYR A N 1
ATOM 1744 C CA . TYR A 1 223 ? -27.551 2.962 46.390 1.00 90.94 223 TYR A CA 1
ATOM 1745 C C . TYR A 1 223 ? -26.023 2.848 46.500 1.00 90.94 223 TYR A C 1
ATOM 1747 O O . TYR A 1 223 ? -25.452 1.840 46.088 1.00 90.94 223 TYR A O 1
ATOM 1755 N N . VAL A 1 224 ? -25.358 3.824 47.127 1.00 88.44 224 VAL A N 1
ATOM 1756 C CA . VAL A 1 224 ? -23.901 3.798 47.341 1.00 88.44 224 VAL A CA 1
ATOM 1757 C C . VAL A 1 224 ? -23.478 2.569 48.154 1.00 88.44 224 VAL A C 1
ATOM 1759 O O . VAL A 1 224 ? -22.484 1.920 47.823 1.00 88.44 224 VAL A O 1
ATOM 1762 N N . GLN A 1 225 ? -24.233 2.200 49.190 1.00 91.81 225 GLN A N 1
ATOM 1763 C CA . GLN A 1 225 ? -23.963 0.987 49.969 1.00 91.81 225 GLN A CA 1
ATOM 1764 C C . GLN A 1 225 ? -24.161 -0.290 49.140 1.00 91.81 225 GLN A C 1
ATOM 1766 O O . GLN A 1 225 ? -23.316 -1.186 49.198 1.00 91.81 225 GLN A O 1
ATOM 1771 N N . VAL A 1 226 ? -25.216 -0.353 48.320 1.00 91.94 226 VAL A N 1
ATOM 1772 C CA . VAL A 1 226 ? -25.468 -1.465 47.392 1.00 91.94 226 VAL A CA 1
ATOM 1773 C C . VAL A 1 226 ? -24.324 -1.604 46.396 1.00 91.94 226 VAL A C 1
ATOM 1775 O O . VAL A 1 226 ? -23.805 -2.702 46.232 1.00 91.94 226 VAL A O 1
ATOM 1778 N N . VAL A 1 227 ? -23.854 -0.507 45.800 1.00 89.62 227 VAL A N 1
ATOM 1779 C CA . VAL A 1 227 ? -22.684 -0.506 44.909 1.00 89.62 227 VAL A CA 1
ATOM 1780 C C . VAL A 1 227 ? -21.438 -1.016 45.643 1.00 89.62 227 VAL A C 1
ATOM 1782 O O . VAL A 1 227 ? -20.734 -1.898 45.149 1.00 89.62 227 VAL A O 1
ATOM 1785 N N . ASN A 1 228 ? -21.174 -0.517 46.855 1.00 89.44 228 ASN A N 1
ATOM 1786 C CA . ASN A 1 228 ? -20.016 -0.924 47.658 1.00 89.44 228 ASN A CA 1
ATOM 1787 C C . ASN A 1 228 ? -20.028 -2.422 47.984 1.00 89.44 228 ASN A C 1
ATOM 1789 O O . ASN A 1 228 ? -18.984 -3.082 47.936 1.00 89.44 228 ASN A O 1
ATOM 1793 N N . ARG A 1 229 ? -21.200 -2.950 48.336 1.00 91.00 229 ARG A N 1
ATOM 1794 C CA . ARG A 1 229 ? -21.385 -4.359 48.671 1.00 91.00 229 ARG A CA 1
ATOM 1795 C C . ARG A 1 229 ? -21.387 -5.247 47.429 1.00 91.00 229 ARG A C 1
ATOM 1797 O O . ARG A 1 229 ? -20.794 -6.322 47.467 1.00 91.00 229 ARG A O 1
ATOM 1804 N N . PHE A 1 230 ? -21.947 -4.781 46.317 1.00 88.81 230 PHE A N 1
ATOM 1805 C CA . PHE A 1 230 ? -21.887 -5.468 45.031 1.00 88.81 230 PHE A CA 1
ATOM 1806 C C . PHE A 1 230 ? -20.434 -5.676 44.594 1.00 88.81 230 PHE A C 1
ATOM 1808 O O . PHE A 1 230 ? -20.060 -6.792 44.258 1.00 88.81 230 PHE A O 1
ATOM 1815 N N . PHE A 1 231 ? -19.578 -4.652 44.707 1.00 84.12 231 PHE A N 1
ATOM 1816 C CA . PHE A 1 231 ? -18.153 -4.798 44.393 1.00 84.12 231 PHE A CA 1
ATOM 1817 C C . PHE A 1 231 ? -17.408 -5.753 45.329 1.00 84.12 231 PHE A C 1
ATOM 1819 O O . PHE A 1 231 ? -16.553 -6.497 44.860 1.00 84.12 231 PHE A O 1
ATOM 1826 N N . SER A 1 232 ? -17.732 -5.778 46.627 1.00 84.69 232 SER A N 1
ATOM 1827 C CA . SER A 1 232 ? -17.069 -6.699 47.566 1.00 84.69 232 SER A CA 1
ATOM 1828 C C . SER A 1 232 ? -17.522 -8.156 47.430 1.00 84.69 232 SER A C 1
ATOM 1830 O O . SER A 1 232 ? -16.809 -9.056 47.865 1.00 84.69 232 SER A O 1
ATOM 1832 N N . THR A 1 233 ? -18.676 -8.397 46.805 1.00 85.31 233 THR A N 1
ATOM 1833 C CA . THR A 1 233 ? -19.253 -9.735 46.575 1.00 85.31 233 THR A CA 1
ATOM 1834 C C . THR A 1 233 ? -19.215 -10.156 45.103 1.00 85.31 233 THR A C 1
ATOM 1836 O O . THR A 1 233 ? -19.792 -11.176 44.728 1.00 85.31 233 THR A O 1
ATOM 1839 N N . LEU A 1 234 ? -18.524 -9.385 44.259 1.00 80.62 234 LEU A N 1
ATOM 1840 C CA . LEU A 1 234 ? -18.567 -9.516 42.810 1.00 80.62 234 LEU A CA 1
ATOM 1841 C C . LEU A 1 234 ? -17.952 -10.838 42.341 1.00 80.62 234 LEU A C 1
ATOM 1843 O O . LEU A 1 234 ? -16.738 -11.040 42.381 1.00 80.62 234 LEU A O 1
ATOM 1847 N N . THR A 1 235 ? -18.803 -11.738 41.857 1.00 80.06 235 THR A N 1
ATOM 1848 C CA . THR A 1 235 ? -18.389 -13.000 41.236 1.00 80.06 235 THR A CA 1
ATOM 1849 C C . THR A 1 235 ? -18.156 -12.828 39.734 1.00 80.06 235 THR A C 1
ATOM 1851 O O . THR A 1 235 ? -18.532 -11.822 39.129 1.00 80.06 235 THR A O 1
ATOM 1854 N N . SER A 1 236 ? -17.578 -13.849 39.090 1.00 70.31 236 SER A N 1
ATOM 1855 C CA . SER A 1 236 ? -17.397 -13.873 37.633 1.00 70.31 236 SER A CA 1
ATOM 1856 C C . SER A 1 236 ? -18.698 -13.743 36.834 1.00 70.31 236 SER A C 1
ATOM 1858 O O . SER A 1 236 ? -18.657 -13.278 35.698 1.00 70.31 236 SER A O 1
ATOM 1860 N N . GLU A 1 237 ? -19.835 -14.149 37.400 1.00 70.69 237 GLU A N 1
ATOM 1861 C CA . GLU A 1 237 ? -21.153 -14.034 36.764 1.00 70.69 237 GLU A CA 1
ATOM 1862 C C . GLU A 1 237 ? -21.812 -12.678 37.036 1.00 70.69 237 GLU A C 1
ATOM 1864 O O . GLU A 1 237 ? -22.475 -12.131 36.152 1.00 70.69 237 GLU A O 1
ATOM 1869 N N . GLY A 1 238 ? -21.556 -12.088 38.210 1.00 75.25 238 GLY A N 1
ATOM 1870 C CA . GLY A 1 238 ? -22.116 -10.796 38.615 1.00 75.25 238 GLY A CA 1
ATOM 1871 C C . GLY A 1 238 ? -21.686 -9.623 37.732 1.00 75.25 238 GLY A C 1
ATOM 1872 O O . GLY A 1 238 ? -22.386 -8.620 37.667 1.00 75.25 238 GLY A O 1
ATOM 1873 N N . TYR A 1 239 ? -20.589 -9.757 36.983 1.00 77.06 239 TYR A N 1
ATOM 1874 C CA . TYR A 1 239 ? -20.091 -8.732 36.063 1.00 77.06 239 TYR A CA 1
ATOM 1875 C C . TYR A 1 239 ? -21.094 -8.269 35.006 1.00 77.06 239 TYR A C 1
ATOM 1877 O O . TYR A 1 239 ? -21.027 -7.114 34.592 1.00 77.06 239 TYR A O 1
ATOM 1885 N N . LYS A 1 240 ? -22.033 -9.128 34.592 1.00 78.81 240 LYS A N 1
ATOM 1886 C CA . LYS A 1 240 ? -23.095 -8.731 33.656 1.00 78.81 240 LYS A CA 1
ATOM 1887 C C . LYS A 1 240 ? -23.984 -7.638 34.243 1.00 78.81 240 LYS A C 1
ATOM 1889 O O . LYS A 1 240 ? -24.418 -6.753 33.524 1.00 78.81 240 LYS A O 1
ATOM 1894 N N . ASN A 1 241 ? -24.162 -7.635 35.562 1.00 83.38 241 ASN A N 1
ATOM 1895 C CA . ASN A 1 241 ? -25.057 -6.698 36.228 1.00 83.38 241 ASN A CA 1
ATOM 1896 C C . ASN A 1 241 ? -24.466 -5.283 36.350 1.00 83.38 241 ASN A C 1
ATOM 1898 O O . ASN A 1 241 ? -25.192 -4.357 36.695 1.00 83.38 241 ASN A O 1
ATOM 1902 N N . ILE A 1 242 ? -23.171 -5.090 36.054 1.00 83.38 242 ILE A N 1
ATOM 1903 C CA . ILE A 1 242 ? -22.503 -3.776 36.080 1.00 83.38 242 ILE A CA 1
ATOM 1904 C C . ILE A 1 242 ? -23.195 -2.781 35.146 1.00 83.38 242 ILE A C 1
ATOM 1906 O O . ILE A 1 242 ? -23.268 -1.595 35.454 1.00 83.38 242 ILE A O 1
ATOM 1910 N N . GLU A 1 243 ? -23.731 -3.228 34.014 1.00 79.00 243 GLU A N 1
ATOM 1911 C CA . GLU A 1 243 ? -24.411 -2.331 33.074 1.00 79.00 243 GLU A CA 1
ATOM 1912 C C . GLU A 1 243 ? -25.670 -1.675 33.673 1.00 79.00 243 GLU A C 1
ATOM 1914 O O . GLU A 1 243 ? -26.085 -0.618 33.209 1.00 79.00 243 GLU A O 1
ATOM 1919 N N . HIS A 1 244 ? -26.237 -2.247 34.741 1.00 80.25 244 HIS A N 1
ATOM 1920 C CA . HIS A 1 244 ? -27.478 -1.777 35.362 1.00 80.25 244 HIS A CA 1
ATOM 1921 C C . HIS A 1 244 ? -27.284 -0.711 36.449 1.00 80.25 244 HIS A C 1
ATOM 1923 O O . HIS A 1 244 ? -28.266 -0.152 36.925 1.00 80.25 244 HIS A O 1
ATOM 1929 N N . PHE A 1 245 ? -26.049 -0.427 36.871 1.00 83.69 245 PHE A N 1
ATOM 1930 C CA . PHE A 1 245 ? -25.785 0.569 37.916 1.00 83.69 245 PHE A CA 1
ATOM 1931 C C . PHE A 1 245 ? -25.505 1.943 37.293 1.00 83.69 245 PHE A C 1
ATOM 1933 O O . PHE A 1 245 ? -24.437 2.129 36.722 1.00 83.69 245 PHE A O 1
ATOM 1940 N N . PRO A 1 246 ? -26.382 2.944 37.394 1.00 74.69 246 PRO A N 1
ATOM 1941 C CA . PRO A 1 246 ? -26.250 4.190 36.633 1.00 74.69 246 PRO A CA 1
ATOM 1942 C C . PRO A 1 246 ? -24.959 4.966 36.940 1.00 74.69 246 PRO A C 1
ATOM 1944 O O . PRO A 1 246 ? -24.280 5.407 36.013 1.00 74.69 246 PRO A O 1
ATOM 1947 N N . ASN A 1 247 ? -24.530 5.018 38.203 1.00 79.44 247 ASN A N 1
ATOM 1948 C CA . ASN A 1 247 ? -23.275 5.653 38.608 1.00 79.44 247 ASN A CA 1
ATOM 1949 C C . ASN A 1 247 ? -22.309 4.627 39.215 1.00 79.44 247 ASN A C 1
ATOM 1951 O O . ASN A 1 247 ? -22.557 4.080 40.292 1.00 79.44 247 ASN A O 1
ATOM 1955 N N . ILE A 1 248 ? -21.218 4.350 38.502 1.00 78.50 248 ILE A N 1
ATOM 1956 C CA . ILE A 1 248 ? -20.151 3.464 38.957 1.00 78.50 248 ILE A CA 1
ATOM 1957 C C . ILE A 1 248 ? -18.835 4.232 38.971 1.00 78.50 248 ILE A C 1
ATOM 1959 O O . ILE A 1 248 ? -18.446 4.840 37.976 1.00 78.50 248 ILE A O 1
ATOM 1963 N N . ASP A 1 249 ? -18.100 4.092 40.072 1.00 80.44 249 ASP A N 1
ATOM 1964 C CA . ASP A 1 249 ? -16.700 4.490 40.145 1.00 80.44 249 ASP A CA 1
ATOM 1965 C C . ASP A 1 249 ? -15.832 3.544 39.298 1.00 80.44 249 ASP A C 1
ATOM 1967 O O . ASP A 1 249 ? -15.456 2.447 39.721 1.00 80.44 249 ASP A O 1
ATOM 1971 N N . ILE A 1 250 ? -15.523 3.979 38.077 1.00 77.25 250 ILE A N 1
ATOM 1972 C CA . ILE A 1 250 ? -14.713 3.219 37.122 1.00 77.25 250 ILE A CA 1
ATOM 1973 C C . ILE A 1 250 ? -13.297 2.982 37.644 1.00 77.25 250 ILE A C 1
ATOM 1975 O O . ILE A 1 250 ? -12.743 1.914 37.394 1.00 77.25 250 ILE A O 1
ATOM 1979 N N . GLU A 1 251 ? -12.711 3.900 38.417 1.00 76.62 251 GLU A N 1
ATOM 1980 C CA . GLU A 1 251 ? -11.383 3.656 38.988 1.00 76.62 251 GLU A CA 1
ATOM 1981 C C . GLU A 1 251 ? -11.419 2.511 39.983 1.00 76.62 251 GLU A C 1
ATOM 1983 O O . GLU A 1 251 ? -10.523 1.666 40.007 1.00 76.62 251 GLU A O 1
ATOM 1988 N N . ARG A 1 252 ? -12.461 2.477 40.814 1.00 82.06 252 ARG A N 1
ATOM 1989 C CA . ARG A 1 252 ? -12.652 1.372 41.741 1.00 82.06 252 ARG A CA 1
ATOM 1990 C C . ARG A 1 252 ? -12.897 0.068 40.997 1.00 82.06 252 ARG A C 1
ATOM 1992 O O . ARG A 1 252 ? -12.260 -0.925 41.338 1.00 82.06 252 ARG A O 1
ATOM 1999 N N . VAL A 1 253 ? -13.744 0.076 39.964 1.00 80.31 253 VAL A N 1
ATOM 2000 C CA . VAL A 1 253 ? -13.956 -1.092 39.092 1.00 80.31 253 VAL A CA 1
ATOM 2001 C C . VAL A 1 253 ? -12.623 -1.609 38.577 1.00 80.31 253 VAL A C 1
ATOM 2003 O O . VAL A 1 253 ? -12.325 -2.786 38.726 1.00 80.31 253 VAL A O 1
ATOM 2006 N N . LEU A 1 254 ? -11.797 -0.735 38.011 1.00 76.94 254 LEU A N 1
ATOM 2007 C CA . LEU A 1 254 ? -10.510 -1.103 37.438 1.00 76.94 254 LEU A CA 1
ATOM 2008 C C . LEU A 1 254 ? -9.529 -1.633 38.487 1.00 76.94 254 LEU A C 1
ATOM 2010 O O . LEU A 1 254 ? -8.861 -2.634 38.230 1.00 76.94 254 LEU A O 1
ATOM 2014 N N . LYS A 1 255 ? -9.468 -1.015 39.675 1.00 81.69 255 LYS A N 1
ATOM 2015 C CA . LYS A 1 255 ? -8.618 -1.460 40.794 1.00 81.69 255 LYS A CA 1
ATOM 2016 C C . LYS A 1 255 ? -8.996 -2.862 41.273 1.00 81.69 255 LYS A C 1
ATOM 2018 O O . LYS A 1 255 ? -8.112 -3.702 41.438 1.00 81.69 255 LYS A O 1
ATOM 2023 N N . GLU A 1 256 ? -10.288 -3.131 41.444 1.00 79.69 256 GLU A N 1
ATOM 2024 C CA . GLU A 1 256 ? -10.798 -4.441 41.875 1.00 79.69 256 GLU A CA 1
ATOM 2025 C C . GLU A 1 256 ? -10.659 -5.498 40.766 1.00 79.69 256 GLU A C 1
ATOM 2027 O O . GLU A 1 256 ? -10.280 -6.647 41.005 1.00 79.69 256 GLU A O 1
ATOM 2032 N N . LEU A 1 257 ? -10.898 -5.103 39.513 1.00 77.06 257 LEU A N 1
ATOM 2033 C CA . LEU A 1 257 ? -10.807 -5.983 38.351 1.00 77.06 257 LEU A CA 1
ATOM 2034 C C . LEU A 1 257 ? -9.391 -6.295 37.906 1.00 77.06 257 LEU A C 1
ATOM 2036 O O . LEU A 1 257 ? -9.213 -7.241 37.142 1.00 77.06 257 LEU A O 1
ATOM 2040 N N . TYR A 1 258 ? -8.393 -5.536 38.353 1.00 75.06 258 TYR A N 1
ATOM 2041 C CA . TYR A 1 258 ? -7.024 -5.632 37.855 1.00 75.06 258 TYR A CA 1
ATOM 2042 C C . TYR A 1 258 ? -6.473 -7.071 37.890 1.00 75.06 258 TYR A C 1
ATOM 2044 O O . TYR A 1 258 ? -5.720 -7.491 37.007 1.00 75.06 258 TYR A O 1
ATOM 2052 N N . LYS A 1 259 ? -6.892 -7.847 38.901 1.00 76.38 259 LYS A N 1
ATOM 2053 C CA . LYS A 1 259 ? -6.505 -9.250 39.123 1.00 76.38 259 LYS A CA 1
ATOM 2054 C C . LYS A 1 259 ? -7.481 -10.271 38.525 1.00 76.38 259 LYS A C 1
ATOM 2056 O O . LYS A 1 259 ? -7.193 -11.466 38.529 1.00 76.38 259 LYS A O 1
ATOM 2061 N N . SER A 1 260 ? -8.629 -9.825 38.024 1.00 81.56 260 SER A N 1
ATOM 2062 C CA . SER A 1 260 ? -9.678 -10.682 37.478 1.00 81.56 260 SER A CA 1
ATOM 2063 C C . SER A 1 260 ? -9.367 -11.087 36.040 1.00 81.56 260 SER A C 1
ATOM 2065 O O . SER A 1 260 ? -9.032 -10.265 35.188 1.00 81.56 260 SER A O 1
ATOM 2067 N N . SER A 1 261 ? -9.552 -12.369 35.724 1.00 81.06 261 SER A N 1
ATOM 2068 C CA . SER A 1 261 ? -9.433 -12.876 34.352 1.00 81.06 261 SER A CA 1
ATOM 2069 C C . SER A 1 261 ? -10.505 -12.316 33.407 1.00 81.06 261 SER A C 1
ATOM 2071 O O . SER A 1 261 ? -10.323 -12.378 32.190 1.00 81.06 261 SER A O 1
ATOM 2073 N N . ASN A 1 262 ? -11.589 -11.752 33.955 1.00 83.25 262 ASN A N 1
ATOM 2074 C CA . ASN A 1 262 ? -12.744 -11.243 33.218 1.00 83.25 262 ASN A CA 1
ATOM 2075 C C . ASN A 1 262 ? -12.713 -9.726 32.967 1.00 83.25 262 ASN A C 1
ATOM 2077 O O . ASN A 1 262 ? -13.670 -9.212 32.391 1.00 83.25 262 ASN A O 1
ATOM 2081 N N . ILE A 1 263 ? -11.636 -9.018 33.340 1.00 85.88 263 ILE A N 1
ATOM 2082 C CA . ILE A 1 263 ? -11.533 -7.554 33.204 1.00 85.88 263 ILE A CA 1
ATOM 2083 C C . ILE A 1 263 ?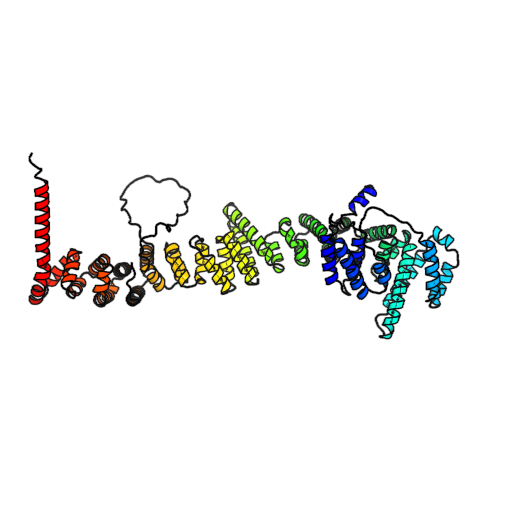 -11.949 -7.051 31.815 1.00 85.88 263 ILE A C 1
ATOM 2085 O O . ILE A 1 263 ? -12.803 -6.181 31.711 1.00 85.88 263 ILE A O 1
ATOM 2089 N N . PHE A 1 264 ? -11.448 -7.661 30.739 1.00 86.94 264 PHE A N 1
ATOM 2090 C CA . PHE A 1 264 ? -11.748 -7.216 29.374 1.00 86.94 264 PHE A CA 1
ATOM 2091 C C . PHE A 1 264 ? -13.214 -7.404 28.970 1.00 86.94 264 PHE A C 1
ATOM 2093 O O . PHE A 1 264 ? -13.732 -6.589 28.218 1.00 86.94 264 PHE A O 1
ATOM 2100 N N . LYS A 1 265 ? -13.914 -8.419 29.497 1.00 86.88 265 LYS A N 1
ATOM 2101 C CA . LYS A 1 265 ? -15.356 -8.589 29.242 1.00 86.88 265 LYS A CA 1
ATOM 2102 C C . LYS A 1 265 ? -16.166 -7.478 29.905 1.00 86.88 265 LYS A C 1
ATOM 2104 O O . LYS A 1 265 ? -17.117 -6.966 29.322 1.00 86.88 265 LYS A O 1
ATOM 2109 N N . VAL A 1 266 ? -15.768 -7.094 31.118 1.00 85.56 266 VAL A N 1
ATOM 2110 C CA . VAL A 1 266 ? -16.402 -5.987 31.838 1.00 85.56 266 VAL A CA 1
ATOM 2111 C C . VAL A 1 266 ? -16.139 -4.669 31.130 1.00 85.56 266 VAL A C 1
ATOM 2113 O O . VAL A 1 266 ? -17.068 -3.898 30.922 1.00 85.56 266 VAL A O 1
ATOM 2116 N N . LEU A 1 267 ? -14.894 -4.419 30.723 1.00 87.44 267 LEU A N 1
ATOM 2117 C CA . LEU A 1 267 ? -14.539 -3.193 30.015 1.00 87.44 267 LEU A CA 1
ATOM 2118 C C . LEU A 1 267 ? -15.236 -3.091 28.658 1.00 87.44 267 LEU A C 1
ATOM 2120 O O . LEU A 1 267 ? -15.702 -2.012 28.323 1.00 87.44 267 LEU A O 1
ATOM 2124 N N . ASP A 1 268 ? -15.388 -4.195 27.922 1.00 88.31 268 ASP A N 1
ATOM 2125 C CA . ASP A 1 268 ? -16.158 -4.224 26.668 1.00 88.31 268 ASP A CA 1
ATOM 2126 C C . ASP A 1 268 ? -17.620 -3.832 26.926 1.00 88.31 268 ASP A C 1
ATOM 2128 O O . ASP A 1 268 ? -18.174 -2.961 26.256 1.00 88.31 268 ASP A O 1
ATOM 2132 N N . THR A 1 269 ? -18.213 -4.395 27.983 1.00 85.00 269 THR A N 1
ATOM 2133 C CA . THR A 1 269 ? -19.575 -4.051 28.418 1.00 85.00 269 THR A CA 1
ATOM 2134 C C . THR A 1 269 ? -19.678 -2.569 28.790 1.00 85.00 269 THR A C 1
ATOM 2136 O O . THR A 1 269 ? -20.626 -1.899 28.387 1.00 85.00 269 THR A O 1
ATOM 2139 N N . LEU A 1 270 ? -18.694 -2.018 29.507 1.00 84.88 270 LEU A N 1
ATOM 2140 C CA . LEU A 1 270 ? -18.668 -0.610 29.914 1.00 84.88 270 LEU A CA 1
ATOM 2141 C C . LEU A 1 270 ? -18.458 0.350 28.736 1.00 84.88 270 LEU A C 1
ATOM 2143 O O . LEU A 1 270 ? -19.137 1.368 28.671 1.00 84.88 270 LEU A O 1
ATOM 2147 N N . ILE A 1 271 ? -17.581 0.032 27.780 1.00 86.00 271 ILE A N 1
ATOM 2148 C CA . ILE A 1 271 ? -17.365 0.847 26.570 1.00 86.00 271 ILE A CA 1
ATOM 2149 C C . ILE A 1 271 ? -18.648 0.928 25.735 1.00 86.00 271 ILE A C 1
ATOM 2151 O O . ILE A 1 271 ? -18.984 1.993 25.200 1.00 86.00 271 ILE A O 1
ATOM 2155 N N . ARG A 1 272 ? -19.381 -0.186 25.624 1.00 83.06 272 ARG A N 1
ATOM 2156 C CA . ARG A 1 272 ? -20.651 -0.250 24.890 1.00 83.06 272 ARG A CA 1
ATOM 2157 C C . ARG A 1 272 ? -21.765 0.488 25.621 1.00 83.06 272 ARG A C 1
ATOM 2159 O O . ARG A 1 272 ? -22.418 1.328 25.012 1.00 83.06 272 ARG A O 1
ATOM 2166 N N . SER A 1 273 ? -21.934 0.208 26.913 1.00 76.25 273 SER A N 1
ATOM 2167 C CA . SER A 1 273 ? -23.026 0.756 27.725 1.00 76.25 273 SER A CA 1
ATOM 2168 C C . SER A 1 273 ? -22.789 2.188 28.207 1.00 76.25 273 SER A C 1
ATOM 2170 O O . SER A 1 273 ? -23.725 2.840 28.655 1.00 76.25 273 SER A O 1
ATOM 2172 N N . ARG A 1 274 ? -21.558 2.716 28.163 1.00 76.50 274 ARG A N 1
ATOM 2173 C CA . ARG A 1 274 ? -21.264 4.052 28.706 1.00 76.50 274 ARG A CA 1
ATOM 2174 C C . ARG A 1 274 ? -20.294 4.854 27.842 1.00 76.50 274 ARG A C 1
ATOM 2176 O O . ARG A 1 274 ? -19.106 4.945 28.157 1.00 76.50 274 ARG A O 1
ATOM 2183 N N . PRO A 1 275 ? -20.796 5.511 26.784 1.00 75.62 275 PRO A N 1
ATOM 2184 C CA . PRO A 1 275 ? -19.963 6.310 25.893 1.00 75.62 275 PRO A CA 1
ATOM 2185 C C . PRO A 1 275 ? -19.184 7.434 26.588 1.00 75.62 275 PRO A C 1
ATOM 2187 O O . PRO A 1 275 ? -18.028 7.649 26.242 1.00 75.62 275 PRO A O 1
ATOM 2190 N N . ILE A 1 276 ? -19.775 8.083 27.602 1.00 73.62 276 ILE A N 1
ATOM 2191 C CA . ILE A 1 276 ? -19.164 9.219 28.326 1.00 73.62 276 ILE A CA 1
ATOM 2192 C C . ILE A 1 276 ? -17.829 8.838 28.971 1.00 73.62 276 ILE A C 1
ATOM 2194 O O . ILE A 1 276 ? -16.923 9.654 29.073 1.00 73.62 276 ILE A O 1
ATOM 2198 N N . PHE A 1 277 ? -17.685 7.589 29.409 1.00 77.25 277 PHE A N 1
ATOM 2199 C CA . PHE A 1 277 ? -16.487 7.156 30.119 1.00 77.25 277 PHE A CA 1
ATOM 2200 C C . PHE A 1 277 ? -15.447 6.487 29.220 1.00 77.25 277 PHE A C 1
ATOM 2202 O O . PHE A 1 277 ? -14.456 5.967 29.732 1.00 77.25 277 PHE A O 1
ATOM 2209 N N . ARG A 1 278 ? -15.653 6.464 27.896 1.00 83.69 278 ARG A N 1
ATOM 2210 C CA . ARG A 1 278 ? -14.762 5.759 26.964 1.00 83.69 278 ARG A CA 1
ATOM 2211 C C . ARG A 1 278 ? -13.330 6.255 27.044 1.00 83.69 278 ARG A C 1
ATOM 2213 O O . ARG A 1 278 ? -12.448 5.420 27.186 1.00 83.69 278 ARG A O 1
ATOM 2220 N N . GLU A 1 279 ? -13.112 7.565 27.021 1.00 83.19 279 GLU A N 1
ATOM 2221 C CA . GLU A 1 279 ? -11.770 8.160 27.106 1.00 83.19 279 GLU A CA 1
ATOM 2222 C C . GLU A 1 279 ? -11.043 7.699 28.372 1.00 83.19 279 GLU A C 1
ATOM 2224 O O . GLU A 1 279 ? -9.955 7.136 28.309 1.00 83.19 279 GLU A O 1
ATOM 2229 N N . ARG A 1 280 ? -11.708 7.791 29.527 1.00 82.25 280 ARG A N 1
ATOM 2230 C CA . ARG A 1 280 ? -11.138 7.344 30.804 1.00 82.25 280 ARG A CA 1
ATOM 2231 C C . ARG A 1 280 ? -10.872 5.837 30.844 1.00 82.25 280 ARG A C 1
ATOM 2233 O O . ARG A 1 280 ? -9.869 5.401 31.403 1.00 82.25 280 ARG A O 1
ATOM 2240 N N . ILE A 1 281 ? -11.755 5.023 30.261 1.00 83.19 281 ILE A N 1
ATOM 2241 C CA . ILE A 1 281 ? -11.531 3.575 30.135 1.00 83.19 281 ILE A CA 1
ATOM 2242 C C . ILE A 1 281 ? -10.318 3.305 29.235 1.00 83.19 281 ILE A C 1
ATOM 2244 O O . ILE A 1 281 ? -9.497 2.453 29.568 1.00 83.19 281 ILE A O 1
ATOM 2248 N N . VAL A 1 282 ? -10.186 4.029 28.123 1.00 86.38 282 VAL A N 1
ATOM 2249 C CA . VAL A 1 282 ? -9.055 3.929 27.193 1.00 86.38 282 VAL A CA 1
ATOM 2250 C C . VAL A 1 282 ? -7.748 4.277 27.907 1.00 86.38 282 VAL A C 1
ATOM 2252 O O . VAL A 1 282 ? -6.825 3.464 27.873 1.00 86.38 282 VAL A O 1
ATOM 2255 N N . GLU A 1 283 ? -7.684 5.395 28.635 1.00 86.25 283 GLU A N 1
ATOM 2256 C CA . GLU A 1 283 ? -6.518 5.795 29.441 1.00 86.25 283 GLU A CA 1
ATOM 2257 C C . GLU A 1 283 ? -6.087 4.712 30.436 1.00 86.25 283 GLU A C 1
ATOM 2259 O O . GLU A 1 283 ? -4.902 4.396 30.585 1.00 86.25 283 GLU A O 1
ATOM 2264 N N . GLU A 1 284 ? -7.048 4.106 31.123 1.00 81.12 284 GLU A N 1
ATOM 2265 C CA . GLU A 1 284 ? -6.765 3.070 32.109 1.00 81.12 284 GLU A CA 1
ATOM 2266 C C . GLU A 1 284 ? -6.358 1.742 31.463 1.00 81.12 284 GLU A C 1
ATOM 2268 O O . GLU A 1 284 ? -5.468 1.054 31.966 1.00 81.12 284 GLU A O 1
ATOM 2273 N N . VAL A 1 285 ? -6.917 1.400 30.300 1.00 82.56 285 VAL A N 1
ATOM 2274 C CA . VAL A 1 285 ? -6.459 0.258 29.496 1.00 82.56 285 VAL A CA 1
ATOM 2275 C C . VAL A 1 285 ? -5.034 0.488 28.985 1.00 82.56 285 VAL A C 1
ATOM 2277 O O . VAL A 1 285 ? -4.222 -0.439 29.033 1.00 82.56 285 VAL A O 1
ATOM 2280 N N . ILE A 1 286 ? -4.686 1.713 28.573 1.00 84.56 286 ILE A N 1
ATOM 2281 C CA . ILE A 1 286 ? -3.317 2.096 28.189 1.00 84.56 286 ILE A CA 1
ATOM 2282 C C . ILE A 1 286 ? -2.353 1.866 29.364 1.00 84.56 286 ILE A C 1
ATOM 2284 O O . ILE A 1 286 ? -1.288 1.265 29.187 1.00 84.56 286 ILE A O 1
ATOM 2288 N N . LYS A 1 287 ? -2.727 2.273 30.586 1.00 83.31 287 LYS A N 1
ATOM 2289 C CA . LYS A 1 287 ? -1.939 1.988 31.801 1.00 83.31 287 LYS A CA 1
ATOM 2290 C C . LYS A 1 287 ? -1.850 0.485 32.075 1.00 83.31 287 LYS A C 1
ATOM 2292 O O . LYS A 1 287 ? -0.769 -0.017 32.388 1.00 83.31 287 LYS A O 1
ATOM 2297 N N . TYR A 1 288 ? -2.956 -0.244 31.918 1.00 79.19 288 TYR A N 1
ATOM 2298 C CA . TYR A 1 288 ? -3.017 -1.688 32.143 1.00 79.19 288 TYR A CA 1
ATOM 2299 C C . TYR A 1 288 ? -2.088 -2.458 31.201 1.00 79.19 288 TYR A C 1
ATOM 2301 O O . TYR A 1 288 ? -1.389 -3.365 31.647 1.00 79.19 288 TYR A O 1
ATOM 2309 N N . ILE A 1 289 ? -2.010 -2.075 29.924 1.00 80.94 289 ILE A N 1
ATOM 2310 C CA . ILE A 1 289 ? -1.152 -2.713 28.909 1.00 80.94 289 ILE A CA 1
ATOM 2311 C C . ILE A 1 289 ? 0.318 -2.760 29.321 1.00 80.94 289 ILE A C 1
ATOM 2313 O O . ILE A 1 289 ? 1.015 -3.723 28.994 1.00 80.94 289 ILE A O 1
ATOM 2317 N N . LYS A 1 290 ? 0.784 -1.758 30.072 1.00 80.19 290 LYS A N 1
ATOM 2318 C CA . LYS A 1 290 ? 2.177 -1.677 30.531 1.00 80.19 290 LYS A CA 1
ATOM 2319 C C . LYS A 1 290 ? 2.520 -2.706 31.612 1.00 80.19 290 LYS A C 1
ATOM 2321 O O . LYS A 1 290 ? 3.690 -3.034 31.773 1.00 80.19 290 LYS A O 1
ATOM 2326 N N . VAL A 1 291 ? 1.528 -3.213 32.345 1.00 80.88 291 VAL A N 1
ATOM 2327 C CA . VAL A 1 291 ? 1.742 -4.054 33.539 1.00 80.88 291 VAL A CA 1
ATOM 2328 C C . VAL A 1 291 ? 1.050 -5.429 33.425 1.00 80.88 291 VAL A C 1
ATOM 2330 O O . VAL A 1 291 ? 1.461 -6.388 34.074 1.00 80.88 291 VAL A O 1
ATOM 2333 N N . GLY A 1 292 ? 0.031 -5.558 32.571 1.00 78.69 292 GLY A N 1
ATOM 2334 C CA . GLY A 1 292 ? -0.789 -6.758 32.398 1.00 78.69 292 GLY A CA 1
ATOM 2335 C C . GLY A 1 292 ? -0.401 -7.667 31.222 1.00 78.69 292 GLY A C 1
ATOM 2336 O O . GLY A 1 292 ? 0.670 -7.582 30.623 1.00 78.69 292 GLY A O 1
ATOM 2337 N N . SER A 1 293 ? -1.310 -8.586 30.871 1.00 84.56 293 SER A N 1
ATOM 2338 C CA . SER A 1 293 ? -1.121 -9.519 29.750 1.00 84.56 293 SER A CA 1
ATOM 2339 C C . SER A 1 293 ? -1.316 -8.819 28.402 1.00 84.56 293 SER A C 1
ATOM 2341 O O . SER A 1 293 ? -2.444 -8.648 27.934 1.00 84.56 293 SER A O 1
ATOM 2343 N N . ARG A 1 294 ? -0.205 -8.469 27.746 1.00 88.00 294 ARG A N 1
ATOM 2344 C CA . ARG A 1 294 ? -0.182 -7.742 26.465 1.00 88.00 294 ARG A CA 1
ATOM 2345 C C . ARG A 1 294 ? -1.047 -8.380 25.369 1.00 88.00 294 ARG A C 1
ATOM 2347 O O . ARG A 1 294 ? -1.828 -7.689 24.728 1.00 88.00 294 ARG A O 1
ATOM 2354 N N . MET A 1 295 ? -1.000 -9.707 25.224 1.00 88.31 295 MET A N 1
ATOM 2355 C CA . MET A 1 295 ? -1.785 -10.440 24.217 1.00 88.31 295 MET A CA 1
ATOM 2356 C C . MET A 1 295 ? -3.301 -10.281 24.409 1.00 88.31 295 MET A C 1
ATOM 2358 O O . MET A 1 295 ? -4.024 -10.058 23.441 1.00 88.31 295 MET A O 1
ATOM 2362 N N . LYS A 1 296 ? -3.789 -10.358 25.656 1.00 88.50 296 LYS A N 1
ATOM 2363 C CA . LYS A 1 296 ? -5.217 -10.164 25.951 1.00 88.50 296 LYS A CA 1
ATOM 2364 C C . LYS A 1 296 ? -5.652 -8.721 25.697 1.00 88.50 296 LYS A C 1
ATOM 2366 O O . LYS A 1 296 ? -6.744 -8.505 25.185 1.00 88.50 296 LYS A O 1
ATOM 2371 N N . CYS A 1 297 ? -4.785 -7.756 26.005 1.00 89.19 297 CYS A N 1
ATOM 2372 C CA . CYS A 1 297 ? -5.066 -6.350 25.745 1.00 89.19 297 CYS A CA 1
ATOM 2373 C C . CYS A 1 297 ? -5.171 -6.053 24.247 1.00 89.19 297 CYS A C 1
ATOM 2375 O O . CYS A 1 297 ? -6.074 -5.342 23.832 1.00 89.19 297 CYS A O 1
ATOM 2377 N N . VAL A 1 298 ? -4.279 -6.614 23.425 1.00 91.81 298 VAL A N 1
ATOM 2378 C CA . VAL A 1 298 ? -4.315 -6.422 21.965 1.00 91.81 298 VAL A CA 1
ATOM 2379 C C . VAL A 1 298 ? -5.579 -7.034 21.365 1.00 91.81 298 VAL A C 1
ATOM 2381 O O . VAL A 1 298 ? -6.206 -6.404 20.519 1.00 91.81 298 VAL A O 1
ATOM 2384 N N . ALA A 1 299 ? -6.000 -8.217 21.830 1.00 91.88 299 ALA A N 1
ATOM 2385 C CA . ALA A 1 299 ? -7.279 -8.802 21.423 1.00 91.88 299 ALA A CA 1
ATOM 2386 C C . ALA A 1 299 ? -8.461 -7.888 21.792 1.00 91.88 299 ALA A C 1
ATOM 2388 O O . ALA A 1 299 ? -9.310 -7.609 20.954 1.00 91.88 299 ALA A O 1
ATOM 2389 N N . PHE A 1 300 ? -8.460 -7.344 23.011 1.00 92.50 300 PHE A N 1
ATOM 2390 C CA . PHE A 1 300 ? -9.478 -6.395 23.457 1.00 92.50 300 PHE A CA 1
ATOM 2391 C C . PHE A 1 300 ? -9.501 -5.099 22.628 1.00 92.50 300 PHE A C 1
ATOM 2393 O O . PHE A 1 300 ? -10.573 -4.661 22.211 1.00 92.50 300 PHE A O 1
ATOM 2400 N N . ILE A 1 301 ? -8.332 -4.512 22.341 1.00 93.88 301 ILE A N 1
ATOM 2401 C CA . ILE A 1 301 ? -8.209 -3.331 21.473 1.00 93.88 301 ILE A CA 1
ATOM 2402 C C . ILE A 1 301 ? -8.727 -3.651 20.074 1.00 93.88 301 ILE A C 1
ATOM 2404 O O . ILE A 1 301 ? -9.418 -2.830 19.489 1.00 93.88 301 ILE A O 1
ATOM 2408 N N . LYS A 1 302 ? -8.436 -4.839 19.533 1.00 94.38 302 LYS A N 1
ATOM 2409 C CA . LYS A 1 302 ? -8.927 -5.252 18.212 1.00 94.38 302 LYS A CA 1
ATOM 2410 C C . LYS A 1 302 ? -10.453 -5.252 18.142 1.00 94.38 302 LYS A C 1
ATOM 2412 O O . LYS A 1 302 ? -11.009 -4.816 17.136 1.00 94.38 302 LYS A O 1
ATOM 2417 N N . ASP A 1 303 ? -11.113 -5.719 19.196 1.00 92.94 303 ASP A N 1
ATOM 2418 C CA . ASP A 1 303 ? -12.576 -5.772 19.264 1.00 92.94 303 ASP A CA 1
ATOM 2419 C C . ASP A 1 303 ? -13.206 -4.388 19.487 1.00 92.94 303 ASP A C 1
ATOM 2421 O O . ASP A 1 303 ? -14.336 -4.155 19.062 1.00 92.94 303 ASP A O 1
ATOM 2425 N N . ASN A 1 304 ? -12.457 -3.452 20.079 1.00 93.31 304 ASN A N 1
ATOM 2426 C CA . ASN A 1 304 ? -12.904 -2.096 20.409 1.00 93.31 304 ASN A CA 1
ATOM 2427 C C . ASN A 1 304 ? -12.126 -0.999 19.656 1.00 93.31 304 ASN A C 1
ATOM 2429 O O . ASN A 1 304 ? -12.016 0.128 20.137 1.00 93.31 304 ASN A O 1
ATOM 2433 N N . LEU A 1 305 ? -11.580 -1.310 18.474 1.00 93.94 305 LEU A N 1
ATOM 2434 C CA . LEU A 1 305 ? -10.543 -0.499 17.824 1.00 93.94 305 LEU A CA 1
ATOM 2435 C C . LEU A 1 305 ? -10.955 0.957 17.602 1.00 93.94 305 LEU A C 1
ATOM 2437 O O . LEU A 1 305 ? -10.146 1.855 17.811 1.00 93.94 305 LEU A O 1
ATOM 2441 N N . SER A 1 306 ? -12.222 1.199 17.265 1.00 91.00 306 SER A N 1
ATOM 2442 C CA . SER A 1 306 ? -12.771 2.543 17.058 1.00 91.00 306 SER A CA 1
ATOM 2443 C C . SER A 1 306 ? -12.546 3.494 18.234 1.00 91.00 306 SER A C 1
ATOM 2445 O O . SER A 1 306 ? -12.487 4.697 18.026 1.00 91.00 306 SER A O 1
ATOM 2447 N N . CYS A 1 307 ? -12.428 2.973 19.458 1.00 90.31 307 CYS A N 1
ATOM 2448 C CA . CYS A 1 307 ? -12.190 3.772 20.660 1.00 90.31 307 CYS A CA 1
ATOM 2449 C C . CYS A 1 307 ? -10.705 4.064 20.913 1.00 90.31 307 CYS A C 1
ATOM 2451 O O . CYS A 1 307 ? -10.399 4.920 21.729 1.00 90.31 307 CYS A O 1
ATOM 2453 N N . PHE A 1 308 ? -9.793 3.347 20.254 1.00 92.44 308 PHE A N 1
ATOM 2454 C CA . PHE A 1 308 ? -8.354 3.422 20.515 1.00 92.44 308 PHE A CA 1
ATOM 2455 C C . PHE A 1 308 ? -7.557 4.049 19.370 1.00 92.44 308 PHE A C 1
ATOM 2457 O O . PHE A 1 308 ? -6.370 4.285 19.552 1.00 92.44 308 PHE A O 1
ATOM 2464 N N . ILE A 1 309 ? -8.158 4.296 18.200 1.00 90.12 309 ILE A N 1
ATOM 2465 C CA . ILE A 1 309 ? -7.429 4.692 16.97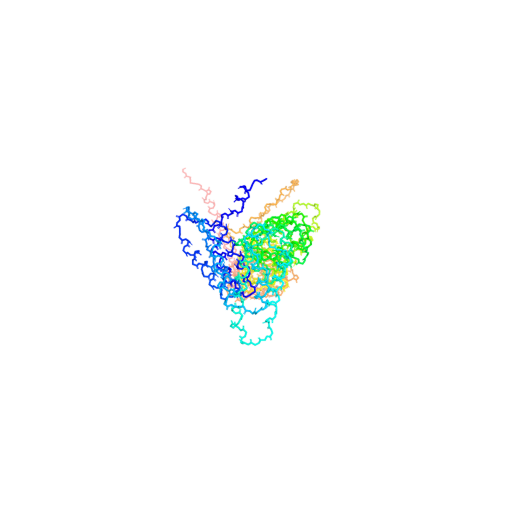9 1.00 90.12 309 ILE A CA 1
ATOM 2466 C C . ILE A 1 309 ? -6.518 5.902 17.183 1.00 90.12 309 ILE A C 1
ATOM 2468 O O . ILE A 1 309 ? -5.365 5.864 16.757 1.00 90.12 309 ILE A O 1
ATOM 2472 N N . GLU A 1 310 ? -7.008 6.932 17.865 1.00 89.75 310 GLU A N 1
ATOM 2473 C CA . GLU A 1 310 ? -6.252 8.165 18.114 1.00 89.75 310 GLU A CA 1
ATOM 2474 C C . GLU A 1 310 ? -5.099 7.935 19.106 1.00 89.75 310 GLU A C 1
ATOM 2476 O O . GLU A 1 310 ? -4.028 8.530 18.984 1.00 89.75 310 GLU A O 1
ATOM 2481 N N . GLU A 1 311 ? -5.259 6.955 19.996 1.00 90.56 311 GLU A N 1
ATOM 2482 C CA . GLU A 1 311 ? -4.320 6.646 21.075 1.00 90.56 311 GLU A CA 1
ATOM 2483 C C . GLU A 1 311 ? -3.354 5.495 20.769 1.00 90.56 311 GLU A C 1
ATOM 2485 O O . GLU A 1 311 ? -2.487 5.155 21.581 1.00 90.56 311 GLU A O 1
ATOM 2490 N N . ILE A 1 312 ? -3.434 4.892 19.578 1.00 90.25 312 ILE A N 1
ATOM 2491 C CA . ILE A 1 312 ? -2.544 3.789 19.175 1.00 90.25 312 ILE A CA 1
ATOM 2492 C C . ILE A 1 312 ? -1.069 4.190 19.207 1.00 90.25 312 ILE A C 1
ATOM 2494 O O . ILE A 1 312 ? -0.206 3.356 19.502 1.00 90.25 312 ILE A O 1
ATOM 2498 N N . SER A 1 313 ? -0.772 5.461 18.940 1.00 87.56 313 SER A N 1
ATOM 2499 C CA . SER A 1 313 ? 0.584 6.000 19.022 1.00 87.56 313 SER A CA 1
ATOM 2500 C C . SER A 1 313 ? 1.162 5.906 20.446 1.00 87.56 313 SER A C 1
ATOM 2502 O O . SER A 1 313 ? 2.342 5.583 20.597 1.00 87.56 313 SER A O 1
ATOM 2504 N N . GLN A 1 314 ? 0.331 6.070 21.484 1.00 87.38 314 GLN A N 1
ATOM 2505 C CA . GLN A 1 314 ? 0.733 6.026 22.896 1.00 87.38 314 GLN A CA 1
ATOM 2506 C C . GLN A 1 314 ? 0.941 4.603 23.436 1.00 87.38 314 GLN A C 1
ATOM 2508 O O . GLN A 1 314 ? 1.632 4.397 24.436 1.00 87.38 314 GLN A O 1
ATOM 2513 N N . LEU A 1 315 ? 0.346 3.602 22.782 1.00 87.00 315 LEU A N 1
ATOM 2514 C CA . LEU A 1 315 ? 0.320 2.213 23.248 1.00 87.00 315 LEU A CA 1
ATOM 2515 C C . LEU A 1 315 ? 1.640 1.448 23.059 1.00 87.00 315 LEU A C 1
ATOM 2517 O O . LEU A 1 315 ? 1.735 0.287 23.463 1.00 87.00 315 LEU A O 1
ATOM 2521 N N . GLU A 1 316 ? 2.651 2.062 22.430 1.00 89.06 316 GLU A N 1
ATOM 2522 C CA . GLU A 1 316 ? 3.957 1.444 22.141 1.00 89.06 316 GLU A CA 1
ATOM 2523 C C . GLU A 1 316 ? 3.823 0.030 21.536 1.00 89.06 316 GLU A C 1
ATOM 2525 O O . GLU A 1 316 ? 4.566 -0.903 21.862 1.00 89.06 316 GLU A O 1
ATOM 2530 N N . LEU A 1 317 ? 2.833 -0.159 20.655 1.00 92.88 317 LEU A N 1
ATOM 2531 C CA . LEU A 1 317 ? 2.557 -1.456 20.040 1.00 92.88 317 LEU A CA 1
ATOM 2532 C C . LEU A 1 317 ? 3.713 -1.899 19.140 1.00 92.88 317 LEU A C 1
ATOM 2534 O O . LEU A 1 317 ? 4.318 -1.091 18.425 1.00 92.88 317 LEU A O 1
ATOM 2538 N N . SER A 1 318 ? 4.009 -3.196 19.161 1.00 94.25 318 SER A N 1
ATOM 2539 C CA . SER A 1 318 ? 4.955 -3.807 18.231 1.00 94.25 318 SER A CA 1
ATOM 2540 C C . SER A 1 318 ? 4.388 -3.802 16.809 1.00 94.25 318 SER A C 1
ATOM 2542 O O . SER A 1 318 ? 3.179 -3.690 16.599 1.00 94.25 318 SER A O 1
ATOM 2544 N N . LEU A 1 319 ? 5.266 -3.938 15.813 1.00 95.38 319 LEU A N 1
ATOM 2545 C CA . LEU A 1 319 ? 4.867 -4.005 14.404 1.00 95.38 319 LEU A CA 1
ATOM 2546 C C . LEU A 1 319 ? 3.925 -5.185 14.133 1.00 95.38 319 LEU A C 1
ATOM 2548 O O . LEU A 1 319 ? 2.975 -5.046 13.370 1.00 95.38 319 LEU A O 1
ATOM 2552 N N . GLU A 1 320 ? 4.161 -6.327 14.779 1.00 95.50 320 GLU A N 1
ATOM 2553 C CA . GLU A 1 320 ? 3.311 -7.510 14.674 1.00 95.50 320 GLU A CA 1
ATOM 2554 C C . GLU A 1 320 ? 1.899 -7.257 15.228 1.00 95.50 320 GLU A C 1
ATOM 2556 O O . GLU A 1 320 ? 0.921 -7.686 14.621 1.00 95.50 320 GLU A O 1
ATOM 2561 N N . GLU A 1 321 ? 1.779 -6.530 16.341 1.00 95.44 321 GLU A N 1
ATOM 2562 C CA . GLU A 1 321 ? 0.486 -6.168 16.939 1.00 95.44 321 GLU A CA 1
ATOM 2563 C C . GLU A 1 321 ? -0.265 -5.151 16.073 1.00 95.44 321 GLU A C 1
ATOM 2565 O O . GLU A 1 321 ? -1.446 -5.340 15.796 1.00 95.44 321 GLU A O 1
ATOM 2570 N N . LEU A 1 322 ? 0.416 -4.120 15.562 1.00 96.25 322 LEU A N 1
ATOM 2571 C CA . LEU A 1 322 ? -0.192 -3.148 14.645 1.00 96.25 322 LEU A CA 1
ATOM 2572 C C . LEU A 1 322 ? -0.702 -3.811 13.359 1.00 96.25 322 LEU A C 1
ATOM 2574 O O . LEU A 1 322 ? -1.799 -3.502 12.901 1.00 96.25 322 LEU A O 1
ATOM 2578 N N . LEU A 1 323 ? 0.051 -4.773 12.815 1.00 96.12 323 LEU A N 1
ATOM 2579 C CA . LEU A 1 323 ? -0.372 -5.577 11.664 1.00 96.12 323 LEU A CA 1
ATOM 2580 C C . LEU A 1 323 ? -1.568 -6.497 11.965 1.00 96.12 323 LEU A C 1
ATOM 2582 O O . LEU A 1 323 ? -2.277 -6.888 11.042 1.00 96.12 323 LEU A O 1
ATOM 2586 N N . GLN A 1 324 ? -1.791 -6.881 13.225 1.00 95.06 324 GLN A N 1
ATOM 2587 C CA . GLN A 1 324 ? -2.991 -7.624 13.629 1.00 95.06 324 GLN A CA 1
ATOM 2588 C C . GLN A 1 324 ? -4.208 -6.712 13.799 1.00 95.06 324 GLN A C 1
ATOM 2590 O O . GLN A 1 324 ? -5.334 -7.156 13.553 1.00 95.06 324 GLN A O 1
ATOM 2595 N N . LEU A 1 325 ? -3.997 -5.470 14.247 1.00 95.69 325 LEU A N 1
ATOM 2596 C CA . LEU A 1 325 ? -5.051 -4.465 14.385 1.00 95.69 325 LEU A CA 1
ATOM 2597 C C . LEU A 1 325 ? -5.491 -3.910 13.026 1.00 95.69 325 LEU A C 1
ATOM 2599 O O . LEU A 1 325 ? -6.673 -3.627 12.844 1.00 95.69 325 LEU A O 1
ATOM 2603 N N . SER A 1 326 ? -4.582 -3.833 12.050 1.00 95.75 326 SER A N 1
ATOM 2604 C CA . SER A 1 326 ? -4.900 -3.338 10.706 1.00 95.75 326 SER A CA 1
ATOM 2605 C C . SER A 1 326 ? -5.887 -4.211 9.921 1.00 95.75 326 SER A C 1
ATOM 2607 O O . SER A 1 326 ? -6.416 -3.773 8.905 1.00 95.75 326 SER A O 1
ATOM 2609 N N . ASP A 1 327 ? -6.207 -5.411 10.422 1.00 93.31 327 ASP A N 1
ATOM 2610 C CA . ASP A 1 327 ? -7.323 -6.237 9.936 1.00 93.31 327 ASP A CA 1
ATOM 2611 C C . ASP A 1 327 ? -8.685 -5.550 10.060 1.00 93.31 327 ASP A C 1
ATOM 2613 O O . ASP A 1 327 ? -9.623 -5.904 9.349 1.00 93.31 327 ASP A O 1
ATOM 2617 N N . LYS A 1 328 ? -8.820 -4.644 11.033 1.00 94.31 328 LYS A N 1
ATOM 2618 C CA . LYS A 1 328 ? -10.068 -3.944 11.344 1.00 94.31 328 LYS A CA 1
ATOM 2619 C C . LYS A 1 328 ? -10.078 -2.517 10.806 1.00 94.31 328 LYS A C 1
ATOM 2621 O O . LYS A 1 328 ? -11.152 -2.018 10.495 1.00 94.31 328 LYS A O 1
ATOM 2626 N N . ASP A 1 329 ? -8.912 -1.882 10.690 1.00 94.25 329 ASP A N 1
ATOM 2627 C CA . ASP A 1 329 ? -8.781 -0.528 10.151 1.00 94.25 329 ASP A CA 1
ATOM 2628 C C . ASP A 1 329 ? -7.485 -0.367 9.339 1.00 94.25 329 ASP A C 1
ATOM 2630 O O . ASP A 1 329 ? -6.373 -0.454 9.870 1.00 94.25 329 ASP A O 1
ATOM 2634 N N . ALA A 1 330 ? -7.630 -0.102 8.038 1.00 93.31 330 ALA A N 1
ATOM 2635 C CA . ALA A 1 330 ? -6.515 0.045 7.108 1.00 93.31 330 ALA A CA 1
ATOM 2636 C C . ALA A 1 330 ? -5.637 1.277 7.392 1.00 93.31 330 ALA A C 1
ATOM 2638 O O . ALA A 1 330 ? -4.461 1.270 7.023 1.00 93.31 330 ALA A O 1
ATOM 2639 N N . ARG A 1 331 ? -6.144 2.301 8.099 1.00 92.31 331 ARG A N 1
ATOM 2640 C CA . ARG A 1 331 ? -5.370 3.509 8.448 1.00 92.31 331 ARG A CA 1
ATOM 2641 C C . ARG A 1 331 ? -4.116 3.172 9.252 1.00 92.31 331 ARG A C 1
ATOM 2643 O O . ARG A 1 331 ? -3.084 3.821 9.108 1.00 92.31 331 ARG A O 1
ATOM 2650 N N . LEU A 1 332 ? -4.156 2.088 10.027 1.00 95.38 332 LEU A N 1
ATOM 2651 C CA . LEU A 1 332 ? -3.017 1.622 10.821 1.00 95.38 332 LEU A CA 1
ATOM 2652 C C . LEU A 1 332 ? -1.839 1.140 9.977 1.00 95.38 332 LEU A C 1
ATOM 2654 O O . LEU A 1 332 ? -0.715 1.080 10.476 1.00 95.38 332 LEU A O 1
ATOM 2658 N N . LEU A 1 333 ? -2.055 0.822 8.698 1.00 95.94 333 LEU A N 1
ATOM 2659 C CA . LEU A 1 333 ? -0.968 0.455 7.795 1.00 95.94 333 LEU A CA 1
ATOM 2660 C C . LEU A 1 333 ? 0.021 1.614 7.615 1.00 95.94 333 LEU A C 1
ATOM 2662 O O . LEU A 1 333 ? 1.220 1.363 7.522 1.00 95.94 333 LEU A O 1
ATOM 2666 N N . HIS A 1 334 ? -0.441 2.866 7.662 1.00 94.44 334 HIS A N 1
ATOM 2667 C CA . HIS A 1 334 ? 0.430 4.043 7.603 1.00 94.44 334 HIS A CA 1
ATOM 2668 C C . HIS A 1 334 ? 1.344 4.127 8.833 1.00 94.44 334 HIS A C 1
ATOM 2670 O O . HIS A 1 334 ? 2.553 4.308 8.697 1.00 94.44 334 HIS A O 1
ATOM 2676 N N . THR A 1 335 ? 0.808 3.861 10.027 1.00 95.12 335 THR A N 1
ATOM 2677 C CA . THR A 1 335 ? 1.608 3.766 11.259 1.00 95.12 335 THR A CA 1
ATOM 2678 C C . THR A 1 335 ? 2.594 2.595 11.213 1.00 95.12 335 THR A C 1
ATOM 2680 O O . THR A 1 335 ? 3.729 2.706 11.678 1.00 95.12 335 THR A O 1
ATOM 2683 N N . VAL A 1 336 ? 2.191 1.458 10.630 1.00 96.62 336 VAL A N 1
ATOM 2684 C CA . VAL A 1 336 ? 3.091 0.315 10.397 1.00 96.62 336 VAL A CA 1
ATOM 2685 C C . VAL A 1 336 ? 4.242 0.717 9.477 1.00 96.62 336 VAL A C 1
ATOM 2687 O O . VAL A 1 336 ? 5.387 0.358 9.746 1.00 96.62 336 VAL A O 1
ATOM 2690 N N . LEU A 1 337 ? 3.961 1.462 8.408 1.00 96.25 337 LEU A N 1
ATOM 2691 C CA . LEU A 1 337 ? 4.975 1.956 7.483 1.00 96.25 337 LEU A CA 1
ATOM 2692 C C . LEU A 1 337 ? 5.984 2.868 8.191 1.00 96.25 337 LEU A C 1
ATOM 2694 O O . LEU A 1 337 ? 7.181 2.647 8.025 1.00 96.25 337 LEU A O 1
ATOM 2698 N N . ASP A 1 338 ? 5.530 3.808 9.021 1.00 95.38 338 ASP A N 1
ATOM 2699 C CA . ASP A 1 338 ? 6.415 4.697 9.789 1.00 95.38 338 ASP A CA 1
ATOM 2700 C C . ASP A 1 338 ? 7.384 3.905 10.672 1.00 95.38 338 ASP A C 1
ATOM 2702 O O . ASP A 1 338 ? 8.606 4.051 10.569 1.00 95.38 338 ASP A O 1
ATOM 2706 N N . LYS A 1 339 ? 6.861 2.944 11.436 1.00 95.25 339 LYS A N 1
ATOM 2707 C CA . LYS A 1 339 ? 7.695 2.072 12.274 1.00 95.25 339 LYS A CA 1
ATOM 2708 C C . LYS A 1 339 ? 8.610 1.144 11.466 1.00 95.25 339 LYS A C 1
ATOM 2710 O O . LYS A 1 339 ? 9.683 0.768 11.939 1.00 95.25 339 LYS A O 1
ATOM 2715 N N . LEU A 1 340 ? 8.228 0.744 10.250 1.00 96.38 340 LEU A N 1
ATOM 2716 C CA . LEU A 1 340 ? 9.110 -0.023 9.361 1.00 96.38 340 LEU A CA 1
ATOM 2717 C C . LEU A 1 340 ? 10.259 0.831 8.817 1.00 96.38 340 LEU A C 1
ATOM 2719 O O . LEU A 1 340 ? 11.366 0.308 8.655 1.00 96.38 340 LEU A O 1
ATOM 2723 N N . VAL A 1 341 ? 10.020 2.117 8.545 1.00 95.69 341 VAL A N 1
ATOM 2724 C CA . VAL A 1 341 ? 11.067 3.070 8.152 1.00 95.69 341 VAL A CA 1
ATOM 2725 C C . VAL A 1 341 ? 12.064 3.247 9.297 1.00 95.69 341 VAL A C 1
ATOM 2727 O O . VAL A 1 341 ? 13.266 3.090 9.072 1.00 95.69 341 VAL A O 1
ATOM 2730 N N . GLU A 1 342 ? 11.586 3.456 10.525 1.00 94.44 342 GLU A N 1
ATOM 2731 C CA . GLU A 1 342 ? 12.430 3.513 11.728 1.00 94.44 342 GLU A CA 1
ATOM 2732 C C . GLU A 1 342 ? 13.252 2.226 11.900 1.00 94.44 342 GLU A C 1
ATOM 2734 O O . GLU A 1 342 ? 14.481 2.268 12.001 1.00 94.44 342 GLU A O 1
ATOM 2739 N N . LEU A 1 343 ? 12.606 1.055 11.825 1.00 93.38 343 LEU A N 1
ATOM 2740 C CA . LEU A 1 343 ? 13.288 -0.237 11.932 1.00 93.38 343 LEU A CA 1
ATOM 2741 C C . LEU A 1 343 ? 14.363 -0.406 10.848 1.00 93.38 343 LEU A C 1
ATOM 2743 O O . LEU A 1 343 ? 15.442 -0.939 11.114 1.00 93.38 343 LEU A O 1
ATOM 2747 N N . LYS A 1 344 ? 14.095 0.041 9.617 1.00 94.38 344 LYS A N 1
ATOM 2748 C CA . LYS A 1 344 ? 15.067 0.002 8.519 1.00 94.38 344 LYS A CA 1
ATOM 2749 C C . LYS A 1 344 ? 16.260 0.924 8.788 1.00 94.38 344 LYS A C 1
ATOM 2751 O O . LYS A 1 344 ? 17.388 0.534 8.474 1.00 94.38 344 LYS A O 1
ATOM 2756 N N . GLN A 1 345 ? 16.046 2.106 9.365 1.00 93.19 345 GLN A N 1
ATOM 2757 C CA . GLN A 1 345 ? 17.130 3.008 9.772 1.00 93.19 345 GLN A CA 1
ATOM 2758 C C . GLN A 1 345 ? 17.988 2.371 10.873 1.00 93.19 345 GLN A C 1
ATOM 2760 O O . GLN A 1 345 ? 19.208 2.290 10.722 1.00 93.19 345 GLN A O 1
ATOM 2765 N N . GLU A 1 346 ? 17.372 1.766 11.893 1.00 90.19 346 GLU A N 1
ATOM 2766 C CA . GLU A 1 346 ? 18.114 1.046 12.937 1.00 90.19 346 GLU A CA 1
ATOM 2767 C C . GLU A 1 346 ? 18.971 -0.106 12.389 1.00 90.19 346 GLU A C 1
ATOM 2769 O O . GLU A 1 346 ? 20.052 -0.397 12.913 1.00 90.19 346 GLU A O 1
ATOM 2774 N N . VAL A 1 347 ? 18.467 -0.813 11.370 1.00 91.19 347 VAL A N 1
ATOM 2775 C CA . VAL A 1 347 ? 19.193 -1.896 10.69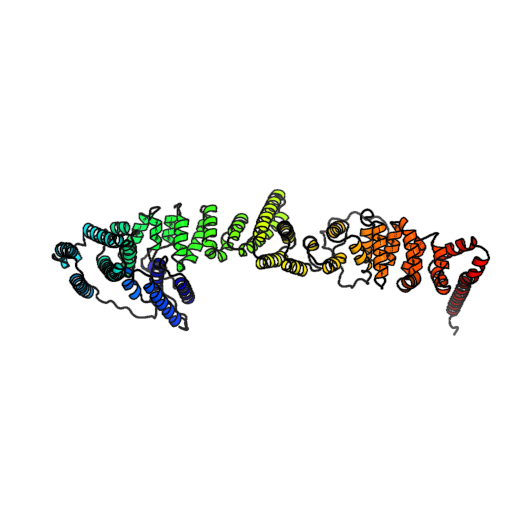1 1.00 91.19 347 VAL A CA 1
ATOM 2776 C C . VAL A 1 347 ? 20.429 -1.358 9.976 1.00 91.19 347 VAL A C 1
ATOM 2778 O O . VAL A 1 347 ? 21.470 -2.011 10.009 1.00 91.19 347 VAL A O 1
ATOM 2781 N N . LYS A 1 348 ? 20.346 -0.170 9.364 1.00 89.44 348 LYS A N 1
ATOM 2782 C CA . LYS A 1 348 ? 21.490 0.468 8.696 1.00 89.44 348 LYS A CA 1
ATOM 2783 C C . LYS A 1 348 ? 22.562 0.919 9.696 1.00 89.44 348 LYS A C 1
ATOM 2785 O O . LYS A 1 348 ? 23.749 0.812 9.394 1.00 89.44 348 LYS A O 1
ATOM 2790 N N . GLU A 1 349 ? 22.169 1.381 10.881 1.00 89.25 349 GLU A N 1
ATOM 2791 C CA . GLU A 1 349 ? 23.098 1.935 11.876 1.00 89.25 349 GLU A CA 1
ATOM 2792 C C . GLU A 1 349 ? 23.818 0.874 12.725 1.00 89.25 349 GLU A C 1
ATOM 2794 O O . GLU A 1 349 ? 24.988 1.045 13.080 1.00 89.25 349 GLU A O 1
ATOM 2799 N N . ARG A 1 350 ? 23.162 -0.246 13.061 1.00 79.88 350 ARG A N 1
ATOM 2800 C CA . ARG A 1 350 ? 23.713 -1.240 14.000 1.00 79.88 350 ARG A CA 1
ATOM 2801 C C . ARG A 1 350 ? 24.249 -2.482 13.283 1.00 79.88 350 ARG A C 1
ATOM 2803 O O . ARG A 1 350 ? 23.490 -3.315 12.798 1.00 79.88 350 ARG A O 1
ATOM 2810 N N . LYS A 1 351 ? 25.576 -2.673 13.306 1.00 75.31 351 LYS A N 1
ATOM 2811 C CA . LYS A 1 351 ? 26.243 -3.863 12.725 1.00 75.31 351 LYS A CA 1
ATOM 2812 C C . LYS A 1 351 ? 25.946 -5.169 13.477 1.00 75.31 351 LYS A C 1
ATOM 2814 O O . LYS A 1 351 ? 25.933 -6.239 12.872 1.00 75.31 351 LYS A O 1
ATOM 2819 N N . LEU A 1 352 ? 25.700 -5.105 14.788 1.00 71.25 352 LEU A N 1
ATOM 2820 C CA . LEU A 1 352 ? 25.400 -6.289 15.596 1.00 71.25 352 LEU A CA 1
ATOM 2821 C C . LEU A 1 352 ? 23.945 -6.730 15.346 1.00 71.25 352 LEU A C 1
ATOM 2823 O O . LEU A 1 352 ? 23.019 -5.952 15.557 1.00 71.25 352 LEU A O 1
ATOM 2827 N N . ASN A 1 353 ? 23.743 -7.982 14.920 1.00 82.38 353 ASN A N 1
ATOM 2828 C CA . ASN A 1 353 ? 22.444 -8.590 14.566 1.00 82.38 353 ASN A CA 1
ATOM 2829 C C . ASN A 1 353 ? 21.779 -8.124 13.252 1.00 82.38 353 ASN A C 1
ATOM 2831 O O . ASN A 1 353 ? 20.585 -8.381 13.070 1.00 82.38 353 ASN A O 1
ATOM 2835 N N . TYR A 1 354 ? 22.532 -7.538 12.311 1.00 88.62 354 TYR A N 1
ATOM 2836 C CA . TYR A 1 354 ? 22.020 -7.091 11.003 1.00 88.62 354 TYR A CA 1
ATOM 2837 C C . TYR A 1 354 ? 21.156 -8.154 10.296 1.00 88.62 354 TYR A C 1
ATOM 2839 O O . TYR A 1 354 ? 19.984 -7.912 10.020 1.00 88.62 354 TYR A O 1
ATOM 2847 N N . GLN A 1 355 ? 21.677 -9.376 10.116 1.00 89.56 355 GLN A N 1
ATOM 2848 C CA . GLN A 1 355 ? 20.969 -10.455 9.406 1.00 89.56 355 GLN A CA 1
ATOM 2849 C C . GLN A 1 355 ? 19.638 -10.853 10.066 1.00 89.56 355 GLN A C 1
ATOM 2851 O O . GLN A 1 355 ? 18.653 -11.123 9.380 1.00 89.56 355 GLN A O 1
ATOM 2856 N N . ARG A 1 356 ? 19.580 -10.890 11.407 1.00 90.69 356 ARG A N 1
ATOM 2857 C CA . ARG A 1 356 ? 18.347 -11.241 12.134 1.00 90.69 356 ARG A CA 1
ATOM 2858 C C . ARG A 1 356 ? 17.293 -10.148 11.984 1.00 90.69 356 ARG A C 1
ATOM 2860 O O . ARG A 1 356 ? 16.132 -10.466 11.732 1.00 90.69 356 ARG A O 1
ATOM 2867 N N . LYS A 1 357 ? 17.692 -8.878 12.115 1.00 90.00 357 LYS A N 1
ATOM 2868 C CA . LYS A 1 357 ? 16.773 -7.749 11.938 1.00 90.00 357 LYS A CA 1
ATOM 2869 C C . LYS A 1 357 ? 16.315 -7.609 10.483 1.00 90.00 357 LYS A C 1
ATOM 2871 O O . LYS A 1 357 ? 15.137 -7.371 10.260 1.00 90.00 357 LYS A O 1
ATOM 2876 N N . GLU A 1 358 ? 17.193 -7.830 9.507 1.00 91.75 358 GLU A N 1
ATOM 2877 C CA . GLU A 1 358 ? 16.836 -7.819 8.083 1.00 91.75 358 GLU A CA 1
ATOM 2878 C C . GLU A 1 358 ? 15.844 -8.939 7.738 1.00 91.75 358 GLU A C 1
ATOM 2880 O O . GLU A 1 358 ? 14.840 -8.690 7.071 1.00 91.75 358 GLU A O 1
ATOM 2885 N N . LYS A 1 359 ? 16.054 -10.154 8.268 1.00 94.50 359 LYS A N 1
ATOM 2886 C CA . LYS A 1 359 ? 15.093 -11.257 8.125 1.00 94.50 359 LYS A CA 1
ATOM 2887 C C . LYS A 1 359 ? 13.737 -10.911 8.748 1.00 94.50 359 LYS A C 1
ATOM 2889 O O . LYS A 1 359 ? 12.706 -11.189 8.139 1.00 94.50 359 LYS A O 1
ATOM 2894 N N . ARG A 1 360 ? 13.726 -10.284 9.934 1.00 93.62 360 ARG A N 1
ATOM 2895 C CA . ARG A 1 360 ? 12.489 -9.810 10.582 1.00 93.62 360 ARG A CA 1
ATOM 2896 C C . ARG A 1 360 ? 11.795 -8.737 9.741 1.00 93.62 360 ARG A C 1
ATOM 2898 O O . ARG A 1 360 ? 10.599 -8.853 9.506 1.00 93.62 360 ARG A O 1
ATOM 2905 N N . LEU A 1 361 ? 12.538 -7.751 9.235 1.00 94.56 361 LEU A N 1
ATOM 2906 C CA . LEU A 1 361 ? 12.014 -6.707 8.352 1.00 94.56 361 LEU A CA 1
ATOM 2907 C C . LEU A 1 361 ? 11.374 -7.318 7.096 1.00 94.56 361 LEU A C 1
ATOM 2909 O O . LEU A 1 361 ? 10.256 -6.960 6.744 1.00 94.56 361 LEU A O 1
ATOM 2913 N N . GLY A 1 362 ? 12.036 -8.289 6.459 1.00 95.19 362 GLY A N 1
ATOM 2914 C CA . GLY A 1 362 ? 11.486 -9.005 5.305 1.00 95.19 362 GLY A CA 1
ATOM 2915 C C . GLY A 1 362 ? 10.200 -9.780 5.619 1.00 95.19 362 GLY A C 1
ATOM 2916 O O . GLY A 1 362 ? 9.256 -9.750 4.826 1.00 95.19 362 GLY A O 1
ATOM 2917 N N . ALA A 1 363 ? 10.127 -10.432 6.784 1.00 96.62 363 ALA A N 1
ATOM 2918 C CA . ALA A 1 363 ? 8.918 -11.123 7.232 1.00 96.62 363 ALA A CA 1
ATOM 2919 C C . ALA A 1 363 ? 7.753 -10.144 7.461 1.00 96.62 363 ALA A C 1
ATOM 2921 O O . ALA A 1 363 ? 6.651 -10.385 6.976 1.00 96.62 363 ALA A O 1
ATOM 2922 N N . LEU A 1 364 ? 8.011 -9.008 8.117 1.00 96.88 364 LEU A N 1
ATOM 2923 C CA . LEU A 1 364 ? 7.007 -7.966 8.358 1.00 96.88 364 LEU A CA 1
ATOM 2924 C C . LEU A 1 364 ? 6.511 -7.325 7.057 1.00 96.88 364 LEU A C 1
ATOM 2926 O O . LEU A 1 364 ? 5.306 -7.169 6.883 1.00 96.88 364 LEU A O 1
ATOM 2930 N N . ILE A 1 365 ? 7.415 -7.033 6.113 1.00 96.94 365 ILE A N 1
ATOM 2931 C CA . ILE A 1 365 ? 7.049 -6.557 4.768 1.00 96.94 365 ILE A CA 1
ATOM 2932 C C . ILE A 1 365 ? 6.137 -7.571 4.076 1.00 96.94 365 ILE A C 1
ATOM 2934 O O . ILE A 1 365 ? 5.150 -7.183 3.463 1.00 96.94 365 ILE A O 1
ATOM 2938 N N . SER A 1 366 ? 6.434 -8.867 4.190 1.00 97.06 366 SER A N 1
ATOM 2939 C CA . SER A 1 366 ? 5.622 -9.914 3.558 1.00 97.06 366 SER A CA 1
ATOM 2940 C C . SER A 1 366 ? 4.201 -9.959 4.130 1.00 97.06 366 SER A C 1
ATOM 2942 O O . SER A 1 366 ? 3.244 -10.074 3.370 1.00 97.06 366 SER A O 1
ATOM 2944 N N . VAL A 1 367 ? 4.045 -9.810 5.452 1.00 97.12 367 VAL A N 1
ATOM 2945 C CA . VAL A 1 367 ? 2.721 -9.728 6.097 1.00 97.12 367 VAL A CA 1
ATOM 2946 C C . VAL A 1 367 ? 1.983 -8.458 5.667 1.00 97.12 367 VAL A C 1
ATOM 2948 O O . VAL A 1 367 ? 0.826 -8.542 5.261 1.00 97.12 367 VAL A O 1
ATOM 2951 N N . LEU A 1 368 ? 2.656 -7.303 5.686 1.00 97.00 368 LEU A N 1
ATOM 2952 C CA . LEU A 1 368 ? 2.100 -6.023 5.236 1.00 97.00 368 LEU A CA 1
ATOM 2953 C C . LEU A 1 368 ? 1.592 -6.099 3.791 1.00 97.00 368 LEU A C 1
ATOM 2955 O O . LEU A 1 368 ? 0.494 -5.644 3.490 1.00 97.00 368 LEU A O 1
ATOM 2959 N N . VAL A 1 369 ? 2.372 -6.717 2.906 1.00 97.12 369 VAL A N 1
ATOM 2960 C CA . VAL A 1 369 ? 2.029 -6.921 1.496 1.00 97.12 369 VAL A CA 1
ATOM 2961 C C . VAL A 1 369 ? 0.731 -7.716 1.333 1.00 97.12 369 VAL A C 1
ATOM 2963 O O . VAL A 1 369 ? -0.115 -7.337 0.526 1.00 97.12 369 VAL A O 1
ATOM 2966 N N . VAL A 1 370 ? 0.543 -8.785 2.115 1.00 96.62 370 VAL A N 1
ATOM 2967 C CA . VAL A 1 370 ? -0.700 -9.573 2.091 1.00 96.62 370 VAL A CA 1
ATOM 2968 C C . VAL A 1 370 ? -1.887 -8.722 2.547 1.00 96.62 370 VAL A C 1
ATOM 2970 O O . VAL A 1 370 ? -2.929 -8.748 1.896 1.00 96.62 370 VAL A O 1
ATOM 2973 N N . LYS A 1 371 ? -1.722 -7.923 3.611 1.00 95.56 371 LYS A N 1
ATOM 2974 C CA . LYS A 1 371 ? -2.777 -7.027 4.116 1.00 95.56 371 LYS A CA 1
ATOM 2975 C C . LYS A 1 371 ? -3.139 -5.933 3.111 1.00 95.56 371 LYS A C 1
ATOM 2977 O O . LYS A 1 371 ? -4.313 -5.744 2.824 1.00 95.56 371 LYS A O 1
ATOM 2982 N N . LEU A 1 372 ? -2.155 -5.272 2.501 1.00 95.38 372 LEU A N 1
ATOM 2983 C CA . LEU A 1 372 ? -2.385 -4.276 1.442 1.00 95.38 372 LEU A CA 1
ATOM 2984 C C . LEU A 1 372 ? -3.088 -4.871 0.214 1.00 95.38 372 LEU A C 1
ATOM 2986 O O . LEU A 1 372 ? -3.831 -4.176 -0.481 1.00 95.38 372 LEU A O 1
ATOM 2990 N N . GLY A 1 373 ? -2.876 -6.163 -0.052 1.00 94.12 373 GLY A N 1
ATOM 2991 C CA . GLY A 1 373 ? -3.577 -6.894 -1.102 1.00 94.12 373 GLY A CA 1
ATOM 2992 C C . GLY A 1 373 ? -5.097 -6.900 -0.912 1.00 94.12 373 GLY A C 1
ATOM 2993 O O . GLY A 1 373 ? -5.812 -6.724 -1.898 1.00 94.12 373 GLY A O 1
ATOM 2994 N N . SER A 1 374 ? -5.576 -7.023 0.332 1.00 94.44 374 SER A N 1
ATOM 2995 C CA . SER A 1 374 ? -7.007 -7.035 0.683 1.00 94.44 374 SER A CA 1
ATOM 2996 C C . SER A 1 374 ? -7.637 -5.654 0.884 1.00 94.44 374 SER A C 1
ATOM 2998 O O . SER A 1 374 ? -8.848 -5.574 1.038 1.00 94.44 374 SER A O 1
ATOM 3000 N N . VAL A 1 375 ? -6.841 -4.584 0.902 1.00 94.75 375 VAL A N 1
ATOM 3001 C CA . VAL A 1 375 ? -7.333 -3.207 1.060 1.00 94.75 375 VAL A CA 1
ATOM 3002 C C . VAL A 1 375 ? -7.913 -2.680 -0.258 1.00 94.75 375 VAL A C 1
ATOM 3004 O O . VAL A 1 375 ? -7.444 -3.053 -1.344 1.00 94.75 375 VAL A O 1
ATOM 3007 N N . GLU A 1 376 ? -8.914 -1.805 -0.156 1.00 94.44 376 GLU A N 1
ATOM 3008 C CA . GLU A 1 376 ? -9.522 -1.095 -1.287 1.00 94.44 376 GLU A CA 1
ATOM 3009 C C . GLU A 1 376 ? -8.482 -0.308 -2.101 1.00 94.44 376 GLU A C 1
ATOM 3011 O O . GLU A 1 376 ? -7.444 0.119 -1.584 1.00 94.44 376 GLU A O 1
ATOM 3016 N N . ALA A 1 377 ? -8.736 -0.129 -3.398 1.00 93.38 377 ALA A N 1
ATOM 3017 C CA . ALA A 1 377 ? -7.765 0.469 -4.317 1.00 93.38 377 ALA A CA 1
ATOM 3018 C C . ALA A 1 377 ? -7.345 1.891 -3.900 1.00 93.38 377 ALA A C 1
ATOM 3020 O O . ALA A 1 377 ? -6.152 2.188 -3.886 1.00 93.38 377 ALA A O 1
ATOM 3021 N N . GLU A 1 378 ? -8.297 2.730 -3.479 1.00 94.31 378 GLU A N 1
ATOM 3022 C CA . GLU A 1 378 ? -8.052 4.127 -3.085 1.00 94.31 378 GLU A CA 1
ATOM 3023 C C . GLU A 1 378 ? -7.104 4.239 -1.881 1.00 94.31 378 GLU A C 1
ATOM 3025 O O . GLU A 1 378 ? -6.094 4.940 -1.935 1.00 94.31 378 GLU A O 1
ATOM 3030 N N . GLN A 1 379 ? -7.367 3.472 -0.821 1.00 94.50 379 GLN A N 1
ATOM 3031 C CA . GLN A 1 379 ? -6.516 3.428 0.374 1.00 94.50 379 GLN A CA 1
ATOM 3032 C C . GLN A 1 379 ? -5.128 2.855 0.058 1.00 94.50 379 GLN A C 1
ATOM 3034 O O . GLN A 1 379 ? -4.110 3.308 0.582 1.00 94.50 379 GLN A O 1
ATOM 3039 N N . ARG A 1 380 ? -5.057 1.863 -0.839 1.00 95.31 380 ARG A N 1
ATOM 3040 C CA . ARG A 1 380 ? -3.782 1.301 -1.303 1.00 95.31 380 ARG A CA 1
ATOM 3041 C C . ARG A 1 380 ? -2.964 2.338 -2.078 1.00 95.31 380 ARG A C 1
ATOM 3043 O O . ARG A 1 380 ? -1.743 2.378 -1.943 1.00 95.31 380 ARG A O 1
ATOM 3050 N N . GLU A 1 381 ? -3.612 3.170 -2.884 1.00 95.00 381 GLU A N 1
ATOM 3051 C CA . GLU A 1 381 ? -2.976 4.258 -3.629 1.00 95.00 381 GLU A CA 1
ATOM 3052 C C . GLU A 1 381 ? -2.472 5.373 -2.714 1.00 95.00 381 GLU A C 1
ATOM 3054 O O . GLU A 1 381 ? -1.340 5.834 -2.875 1.00 95.00 381 GLU A O 1
ATOM 3059 N N . GLU A 1 382 ? -3.265 5.760 -1.716 1.00 95.94 382 GLU A N 1
ATOM 3060 C CA . GLU A 1 382 ? -2.849 6.697 -0.673 1.00 95.94 382 GLU A CA 1
ATOM 3061 C C . GLU A 1 382 ? -1.616 6.182 0.081 1.00 95.94 382 GLU A C 1
ATOM 3063 O O . GLU A 1 382 ? -0.607 6.886 0.180 1.00 95.94 382 GLU A O 1
ATOM 3068 N N . PHE A 1 383 ? -1.630 4.907 0.483 1.00 96.81 383 PHE A N 1
ATOM 3069 C CA . PHE A 1 383 ? -0.482 4.244 1.099 1.00 96.81 383 PHE A CA 1
ATOM 3070 C C . PHE A 1 383 ? 0.773 4.285 0.212 1.00 96.81 383 PHE A C 1
ATOM 3072 O O . PHE A 1 383 ? 1.870 4.577 0.692 1.00 96.81 383 PHE A O 1
ATOM 3079 N N . ILE A 1 384 ? 0.639 4.009 -1.091 1.00 96.50 384 ILE A N 1
ATOM 3080 C CA . ILE A 1 384 ? 1.762 4.061 -2.041 1.00 96.50 384 ILE A CA 1
ATOM 3081 C C . ILE A 1 384 ? 2.301 5.493 -2.162 1.00 96.50 384 ILE A C 1
ATOM 3083 O O . ILE A 1 384 ? 3.518 5.684 -2.172 1.00 96.50 384 ILE A O 1
ATOM 3087 N N . ARG A 1 385 ? 1.426 6.502 -2.233 1.00 95.69 385 ARG A N 1
ATOM 3088 C CA . ARG A 1 385 ? 1.828 7.911 -2.351 1.00 95.69 385 ARG A CA 1
ATOM 3089 C C . ARG A 1 385 ? 2.626 8.364 -1.128 1.00 95.69 385 ARG A C 1
ATOM 3091 O O . ARG A 1 385 ? 3.724 8.904 -1.279 1.00 95.69 385 ARG A O 1
ATOM 3098 N N . GLU A 1 386 ? 2.123 8.088 0.071 1.00 95.19 386 GLU A N 1
ATOM 3099 C CA . GLU A 1 386 ? 2.821 8.428 1.312 1.00 95.19 386 GLU A CA 1
ATOM 3100 C C . GLU A 1 386 ? 4.107 7.625 1.505 1.00 95.19 386 GLU A C 1
ATOM 3102 O O . GLU A 1 386 ? 5.147 8.183 1.860 1.00 95.19 386 GLU A O 1
ATOM 3107 N N . GLY A 1 387 ? 4.072 6.321 1.220 1.00 94.81 387 GLY A N 1
ATOM 3108 C CA . GLY A 1 387 ? 5.251 5.462 1.289 1.00 94.81 387 GLY A CA 1
ATOM 3109 C C . GLY A 1 387 ? 6.369 5.922 0.369 1.00 94.81 387 GLY A C 1
ATOM 3110 O O . GLY A 1 387 ? 7.540 5.828 0.739 1.00 94.81 387 GLY A O 1
ATOM 3111 N N . HIS A 1 388 ? 6.027 6.481 -0.792 1.00 94.75 388 HIS A N 1
ATOM 3112 C CA . HIS A 1 388 ? 7.010 7.010 -1.726 1.00 94.75 388 HIS A CA 1
ATOM 3113 C C . HIS A 1 388 ? 7.647 8.288 -1.180 1.00 94.75 388 HIS A C 1
ATOM 3115 O O . HIS A 1 388 ? 8.853 8.469 -1.313 1.00 94.75 388 HIS A O 1
ATOM 3121 N N . ALA A 1 389 ? 6.862 9.158 -0.538 1.00 93.75 389 ALA A N 1
ATOM 3122 C CA . ALA A 1 389 ? 7.379 10.369 0.095 1.00 93.75 389 ALA A CA 1
ATOM 3123 C C . ALA A 1 389 ? 8.299 10.060 1.291 1.00 93.75 389 ALA A C 1
ATOM 3125 O O . ALA A 1 389 ? 9.292 10.756 1.493 1.00 93.75 389 ALA A O 1
ATOM 3126 N N . LYS A 1 390 ? 7.990 9.007 2.060 1.00 94.69 390 LYS A N 1
ATOM 3127 C CA . LYS A 1 390 ? 8.729 8.623 3.274 1.00 94.69 390 LYS A CA 1
ATOM 3128 C C . LYS A 1 390 ? 9.998 7.815 2.980 1.00 94.69 390 LYS A C 1
ATOM 3130 O O . LYS A 1 390 ? 11.083 8.191 3.417 1.00 94.69 390 LYS A O 1
ATOM 3135 N N . ASP A 1 391 ? 9.889 6.702 2.250 1.00 95.00 391 ASP A N 1
ATOM 3136 C CA . ASP A 1 391 ? 11.034 5.847 1.904 1.00 95.00 391 ASP A CA 1
ATOM 3137 C C . ASP A 1 391 ? 10.791 5.069 0.587 1.00 95.00 391 ASP A C 1
ATOM 3139 O O . ASP A 1 391 ? 10.261 3.948 0.602 1.00 95.00 391 ASP A O 1
ATOM 3143 N N . PRO A 1 392 ? 11.252 5.602 -0.565 1.00 92.69 392 PRO A N 1
ATOM 3144 C CA . PRO A 1 392 ? 11.087 4.962 -1.874 1.00 92.69 392 PRO A CA 1
ATOM 3145 C C . PRO A 1 392 ? 11.703 3.560 -1.979 1.00 92.69 392 PRO A C 1
ATOM 3147 O O . PRO A 1 392 ? 11.229 2.716 -2.740 1.00 92.69 392 PRO A O 1
ATOM 3150 N N . GLU A 1 393 ? 12.785 3.291 -1.244 1.00 92.50 393 GLU A N 1
ATOM 3151 C CA . GLU A 1 393 ? 13.491 2.008 -1.300 1.00 92.50 393 GLU A CA 1
ATOM 3152 C C . GLU A 1 393 ? 12.726 0.931 -0.517 1.00 92.50 393 GLU A C 1
ATOM 3154 O O . GLU A 1 393 ? 12.653 -0.219 -0.953 1.00 92.50 393 GLU A O 1
ATOM 3159 N N . LEU A 1 394 ? 12.142 1.284 0.632 1.00 95.00 394 LEU A N 1
ATOM 3160 C CA . LEU A 1 394 ? 11.252 0.384 1.364 1.00 95.00 394 LEU A CA 1
ATOM 3161 C C . LEU A 1 394 ? 9.968 0.139 0.567 1.00 95.00 394 LEU A C 1
ATOM 3163 O O . LEU A 1 394 ? 9.581 -1.018 0.386 1.00 95.00 394 LEU A O 1
ATOM 3167 N N . LEU A 1 395 ? 9.362 1.205 0.032 1.00 95.62 395 LEU A N 1
ATOM 3168 C CA . LEU A 1 395 ? 8.168 1.090 -0.796 1.00 95.62 395 LEU A CA 1
ATOM 3169 C C . LEU A 1 395 ? 8.420 0.213 -2.025 1.00 95.62 395 LEU A C 1
ATOM 3171 O O . LEU A 1 395 ? 7.587 -0.624 -2.346 1.00 95.62 395 LEU A O 1
ATOM 3175 N N . SER A 1 396 ? 9.578 0.329 -2.678 1.00 94.44 396 SER A N 1
ATOM 3176 C CA . SER A 1 396 ? 9.969 -0.554 -3.783 1.00 94.44 396 SER A CA 1
ATOM 3177 C C . SER A 1 396 ? 9.861 -2.038 -3.398 1.00 94.44 396 SER A C 1
ATOM 3179 O O . SER A 1 396 ? 9.264 -2.821 -4.137 1.00 94.44 396 SER A O 1
ATOM 3181 N N . LYS A 1 397 ? 10.342 -2.437 -2.212 1.00 95.31 397 LYS A N 1
ATOM 3182 C CA . LYS A 1 397 ? 10.216 -3.826 -1.731 1.00 95.31 397 LYS A CA 1
ATOM 3183 C C . LYS A 1 397 ? 8.759 -4.223 -1.477 1.00 95.31 397 LYS A C 1
ATOM 3185 O O . LYS A 1 397 ? 8.375 -5.341 -1.821 1.00 95.31 397 LYS A O 1
ATOM 3190 N N . ILE A 1 398 ? 7.960 -3.318 -0.909 1.00 96.00 398 ILE A N 1
ATOM 3191 C CA . ILE A 1 398 ? 6.528 -3.539 -0.656 1.00 96.00 398 ILE A CA 1
ATOM 3192 C C . ILE A 1 398 ? 5.780 -3.705 -1.986 1.00 96.00 398 ILE A C 1
ATOM 3194 O O . ILE A 1 398 ? 5.119 -4.718 -2.185 1.00 96.00 398 ILE A O 1
ATOM 3198 N N . CYS A 1 399 ? 5.950 -2.783 -2.934 1.00 95.06 399 CYS A N 1
ATOM 3199 C CA . CYS A 1 399 ? 5.342 -2.837 -4.263 1.00 95.06 399 CYS A CA 1
ATOM 3200 C C . CYS A 1 399 ? 5.742 -4.102 -5.035 1.00 95.06 399 CYS A C 1
ATOM 3202 O O . CYS A 1 399 ? 4.887 -4.739 -5.643 1.00 95.06 399 CYS A O 1
ATOM 3204 N N . LEU A 1 400 ? 7.012 -4.525 -4.974 1.00 93.50 400 LEU A N 1
ATOM 3205 C CA . LEU A 1 400 ? 7.445 -5.790 -5.580 1.00 93.50 400 LEU A CA 1
ATOM 3206 C C . LEU A 1 400 ? 6.695 -6.995 -5.003 1.00 93.50 400 LEU A C 1
ATOM 3208 O O . LEU A 1 400 ? 6.329 -7.896 -5.755 1.00 93.50 400 LEU A O 1
ATOM 3212 N N . GLY A 1 401 ? 6.486 -7.037 -3.686 1.00 94.00 401 GLY A N 1
ATOM 3213 C CA . GLY A 1 401 ? 5.699 -8.093 -3.051 1.00 94.00 401 GLY A CA 1
ATOM 3214 C C . GLY A 1 401 ? 4.225 -8.018 -3.443 1.00 94.00 401 GLY A C 1
ATOM 3215 O O . GLY A 1 401 ? 3.645 -9.018 -3.859 1.00 94.00 401 GLY A O 1
ATOM 3216 N N . LEU A 1 402 ? 3.642 -6.824 -3.367 1.00 95.12 402 LEU A N 1
ATOM 3217 C CA . LEU A 1 402 ? 2.242 -6.553 -3.681 1.00 95.12 402 LEU A CA 1
ATOM 3218 C C . LEU A 1 402 ? 1.896 -6.966 -5.113 1.00 95.12 402 LEU A C 1
ATOM 3220 O O . LEU A 1 402 ? 0.959 -7.733 -5.322 1.00 95.12 402 LEU A O 1
ATOM 3224 N N . PHE A 1 403 ? 2.705 -6.546 -6.087 1.00 93.81 403 PHE A N 1
ATOM 3225 C CA . PHE A 1 403 ? 2.451 -6.817 -7.502 1.00 93.81 403 PHE A CA 1
ATOM 3226 C C . PHE A 1 403 ? 2.746 -8.259 -7.927 1.00 93.81 403 PHE A C 1
ATOM 3228 O O . PHE A 1 403 ? 2.311 -8.680 -8.997 1.00 93.81 403 PHE A O 1
ATOM 3235 N N . ARG A 1 404 ? 3.436 -9.043 -7.086 1.00 92.19 404 ARG A N 1
ATOM 3236 C CA . ARG A 1 404 ? 3.535 -10.502 -7.258 1.00 92.19 404 ARG A CA 1
ATOM 3237 C C . ARG A 1 404 ? 2.255 -11.224 -6.851 1.00 92.19 404 ARG A C 1
ATOM 3239 O O . ARG A 1 404 ? 1.961 -12.264 -7.427 1.00 92.19 404 ARG A O 1
ATOM 3246 N N . ILE A 1 405 ? 1.534 -10.707 -5.855 1.00 91.50 405 ILE A N 1
ATOM 3247 C CA . ILE A 1 405 ? 0.281 -11.305 -5.373 1.00 91.50 405 ILE A CA 1
ATOM 3248 C C . ILE A 1 405 ? -0.889 -10.865 -6.252 1.00 91.50 405 ILE A C 1
ATOM 3250 O O . ILE A 1 405 ? -1.703 -11.692 -6.654 1.00 91.50 405 ILE A O 1
ATOM 3254 N N . LYS A 1 406 ? -0.972 -9.566 -6.554 1.00 90.56 406 LYS A N 1
ATOM 3255 C CA . LYS A 1 406 ? -2.071 -8.966 -7.312 1.00 90.56 406 LYS A CA 1
ATOM 3256 C C . LYS A 1 406 ? -1.508 -7.965 -8.314 1.00 90.56 406 LYS A C 1
ATOM 3258 O O . LYS A 1 406 ? -0.866 -6.994 -7.920 1.00 90.56 406 LYS A O 1
ATOM 3263 N N . ALA A 1 407 ? -1.749 -8.193 -9.605 1.00 90.56 407 ALA A N 1
ATOM 3264 C CA . ALA A 1 407 ? -1.317 -7.267 -10.649 1.00 90.56 407 ALA A CA 1
ATOM 3265 C C . ALA A 1 407 ? -1.903 -5.861 -10.397 1.00 90.56 407 ALA A C 1
ATOM 3267 O O . ALA A 1 407 ? -3.069 -5.763 -10.007 1.00 90.56 407 ALA A O 1
ATOM 3268 N N . PRO A 1 408 ? -1.130 -4.777 -10.609 1.00 92.56 408 PRO A N 1
ATOM 3269 C CA . PRO A 1 408 ? -1.622 -3.430 -10.362 1.00 92.56 408 PRO A CA 1
ATOM 3270 C C . PRO A 1 408 ? -2.748 -3.078 -11.330 1.00 92.56 408 PRO A C 1
ATOM 3272 O O . PRO A 1 408 ? -2.649 -3.339 -12.537 1.00 92.56 408 PRO A O 1
ATOM 3275 N N . GLU A 1 409 ? -3.782 -2.457 -10.773 1.00 92.81 409 GLU A N 1
ATOM 3276 C CA . GLU A 1 409 ? -4.926 -1.880 -11.477 1.00 92.81 409 GLU A CA 1
ATOM 3277 C C . GLU A 1 409 ? -4.491 -0.628 -12.262 1.00 92.81 409 GLU A C 1
ATOM 3279 O O . GLU A 1 409 ? -3.417 -0.070 -12.015 1.00 92.81 409 GLU A O 1
ATOM 3284 N N . ASP A 1 410 ? -5.286 -0.185 -13.238 1.00 90.81 410 ASP A N 1
ATOM 3285 C CA . ASP A 1 410 ? -4.882 0.908 -14.135 1.00 90.81 410 ASP A CA 1
ATOM 3286 C C . ASP A 1 410 ? -4.709 2.253 -13.411 1.00 90.81 410 ASP A C 1
ATOM 3288 O O . ASP A 1 410 ? -3.811 3.022 -13.762 1.00 90.81 410 ASP A O 1
ATOM 3292 N N . THR A 1 411 ? -5.488 2.505 -12.358 1.00 92.88 411 THR A N 1
ATOM 3293 C CA . THR A 1 411 ? -5.337 3.674 -11.476 1.00 92.88 411 THR A CA 1
ATOM 3294 C C . THR A 1 411 ? -4.006 3.629 -10.721 1.00 92.88 411 THR A C 1
ATOM 3296 O O . THR A 1 411 ? -3.232 4.586 -10.756 1.00 92.88 411 THR A O 1
ATOM 3299 N N . THR A 1 412 ? -3.636 2.463 -10.180 1.00 92.75 412 THR A N 1
ATOM 3300 C CA . THR A 1 412 ? -2.329 2.252 -9.543 1.00 92.75 412 THR A CA 1
ATOM 3301 C C . THR A 1 412 ? -1.180 2.407 -10.546 1.00 92.75 412 THR A C 1
ATOM 3303 O O . THR A 1 412 ? -0.148 2.985 -10.215 1.00 92.75 412 THR A O 1
ATOM 3306 N N . ARG A 1 413 ? -1.332 1.946 -11.797 1.00 92.31 413 ARG A N 1
ATOM 3307 C CA . ARG A 1 413 ? -0.326 2.162 -12.861 1.00 92.31 413 ARG A CA 1
ATOM 3308 C C . ARG A 1 413 ? -0.171 3.642 -13.209 1.00 92.31 413 ARG A C 1
ATOM 3310 O O . ARG A 1 413 ? 0.953 4.102 -13.431 1.00 92.31 413 ARG A O 1
ATOM 3317 N N . ALA A 1 414 ? -1.275 4.388 -13.245 1.00 90.94 414 ALA A N 1
ATOM 3318 C CA . ALA A 1 414 ? -1.252 5.834 -13.440 1.00 90.94 414 ALA A CA 1
ATOM 3319 C C . ALA A 1 414 ? -0.526 6.537 -12.281 1.00 90.94 414 ALA A C 1
ATOM 3321 O O . ALA A 1 414 ? 0.356 7.355 -12.535 1.00 90.94 414 ALA A O 1
ATOM 3322 N N . LEU A 1 415 ? -0.786 6.138 -11.032 1.00 93.56 415 LEU A N 1
ATOM 3323 C CA . LEU A 1 415 ? -0.069 6.648 -9.862 1.00 93.56 415 LEU A CA 1
ATOM 3324 C C . LEU A 1 415 ? 1.434 6.336 -9.922 1.00 93.56 415 LEU A C 1
ATOM 3326 O O . LEU A 1 415 ? 2.258 7.227 -9.737 1.00 93.56 415 LEU A O 1
ATOM 3330 N N . LEU A 1 416 ? 1.824 5.091 -10.222 1.00 93.38 416 LEU A N 1
ATOM 3331 C CA . LEU A 1 416 ? 3.241 4.728 -10.371 1.00 93.38 416 LEU A CA 1
ATOM 3332 C C . LEU A 1 416 ? 3.929 5.589 -11.431 1.00 93.38 416 LEU A C 1
ATOM 3334 O O . LEU A 1 416 ? 5.071 6.001 -11.250 1.00 93.38 416 LEU A O 1
ATOM 3338 N N . SER A 1 417 ? 3.221 5.885 -12.518 1.00 89.56 417 SER A N 1
ATOM 3339 C CA . SER A 1 417 ? 3.720 6.770 -13.563 1.00 89.56 417 SER A CA 1
ATOM 3340 C C . SER A 1 417 ? 3.952 8.199 -13.077 1.00 89.56 417 SER A C 1
ATOM 3342 O O . SER A 1 41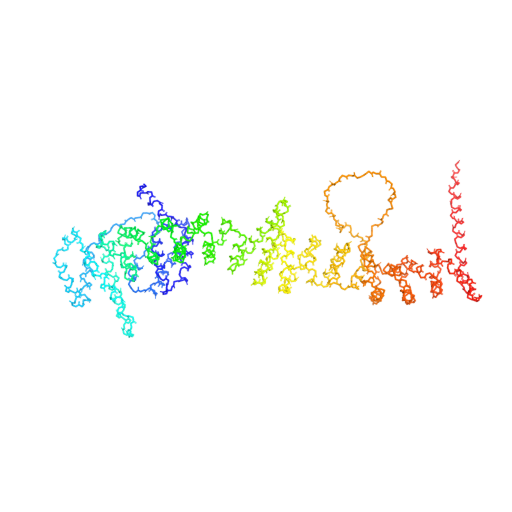7 ? 4.922 8.828 -13.483 1.00 89.56 417 SER A O 1
ATOM 3344 N N . GLU A 1 418 ? 3.076 8.713 -12.215 1.00 91.81 418 GLU A N 1
ATOM 3345 C CA . GLU A 1 418 ? 3.200 10.046 -11.618 1.00 91.81 418 GLU A CA 1
ATOM 3346 C C . GLU A 1 418 ? 4.387 10.137 -10.640 1.00 91.81 418 GLU A C 1
ATOM 3348 O O . GLU A 1 418 ? 5.075 11.164 -10.562 1.00 91.81 418 GLU A O 1
ATOM 3353 N N . LEU A 1 419 ? 4.629 9.050 -9.899 1.00 91.75 419 LEU A N 1
ATOM 3354 C CA . LEU A 1 419 ? 5.691 8.944 -8.896 1.00 91.75 419 LEU A CA 1
ATOM 3355 C C . LEU A 1 419 ? 7.075 8.708 -9.515 1.00 91.75 419 LEU A C 1
ATOM 3357 O O . LEU A 1 419 ? 8.090 9.118 -8.946 1.00 91.75 419 LEU A O 1
ATOM 3361 N N . VAL A 1 420 ? 7.141 8.063 -10.683 1.00 90.56 420 VAL A N 1
ATOM 3362 C CA . VAL A 1 420 ? 8.389 7.868 -11.428 1.00 90.56 420 VAL A CA 1
ATOM 3363 C C . VAL A 1 420 ? 8.733 9.151 -12.185 1.00 90.56 420 VAL A C 1
ATOM 3365 O O . VAL A 1 420 ? 8.391 9.349 -13.349 1.00 90.56 420 VAL A O 1
ATOM 3368 N N . ARG A 1 421 ? 9.446 10.039 -11.495 1.00 84.50 421 ARG A N 1
ATOM 3369 C CA . ARG A 1 421 ? 10.021 11.271 -12.038 1.00 84.50 421 ARG A CA 1
ATOM 3370 C C . ARG A 1 421 ? 11.516 11.080 -12.248 1.00 84.50 421 ARG A C 1
ATOM 3372 O O . ARG A 1 421 ? 12.107 10.115 -11.772 1.00 84.50 421 ARG A O 1
ATOM 3379 N N . GLY A 1 422 ? 12.157 12.023 -12.935 1.00 72.62 422 GLY A N 1
ATOM 3380 C CA . GLY A 1 422 ? 13.598 11.939 -13.177 1.00 72.62 422 GLY A CA 1
ATOM 3381 C C . GLY A 1 422 ? 14.415 11.773 -11.886 1.00 72.62 422 GLY A C 1
ATOM 3382 O O . GLY A 1 422 ? 15.403 11.053 -11.857 1.00 72.62 422 GLY A O 1
ATOM 3383 N N . GLU A 1 423 ? 14.015 12.398 -10.785 1.00 80.56 423 GLU A N 1
ATOM 3384 C CA . GLU A 1 423 ? 14.767 12.345 -9.522 1.00 80.56 423 GLU A CA 1
ATOM 3385 C C . GLU A 1 423 ? 14.485 11.096 -8.677 1.00 80.56 423 GLU A C 1
ATOM 3387 O O . GLU A 1 423 ? 15.080 10.918 -7.615 1.00 80.56 423 GLU A O 1
ATOM 3392 N N . THR A 1 424 ? 13.612 10.205 -9.145 1.00 87.06 424 THR A N 1
ATOM 3393 C CA . THR A 1 424 ? 13.211 9.025 -8.386 1.00 87.06 424 THR A CA 1
ATOM 3394 C C . THR A 1 424 ? 14.362 8.024 -8.266 1.00 87.06 424 THR A C 1
ATOM 3396 O O . THR A 1 424 ? 15.161 7.826 -9.188 1.00 87.06 424 THR A O 1
ATOM 3399 N N . MET A 1 425 ? 14.454 7.366 -7.110 1.00 88.25 425 MET A N 1
ATOM 3400 C CA . MET A 1 425 ? 15.505 6.388 -6.828 1.00 88.25 425 MET A CA 1
ATOM 3401 C C . MET A 1 425 ? 15.469 5.223 -7.836 1.00 88.25 425 MET A C 1
ATOM 3403 O O . MET A 1 425 ? 14.390 4.669 -8.073 1.00 88.25 425 MET A O 1
ATOM 3407 N N . PRO A 1 426 ? 16.623 4.779 -8.380 1.00 89.75 426 PRO A N 1
ATOM 3408 C CA . PRO A 1 426 ? 16.665 3.727 -9.398 1.00 89.75 426 PRO A CA 1
ATOM 3409 C C . PRO A 1 426 ? 15.938 2.438 -8.995 1.00 89.75 426 PRO A C 1
ATOM 3411 O O . PRO A 1 426 ? 15.253 1.832 -9.812 1.00 89.75 426 PRO A O 1
ATOM 3414 N N . THR A 1 427 ? 16.030 2.031 -7.726 1.00 88.94 427 THR A N 1
ATOM 3415 C CA . THR A 1 427 ? 15.369 0.822 -7.202 1.00 88.94 427 THR A CA 1
ATOM 3416 C C . THR A 1 427 ? 13.850 0.864 -7.366 1.00 88.94 427 THR A C 1
ATOM 3418 O O . THR A 1 427 ? 13.243 -0.122 -7.796 1.00 88.94 427 THR A O 1
ATOM 3421 N N . PHE A 1 428 ? 13.237 2.016 -7.089 1.00 91.56 428 PHE A N 1
ATOM 3422 C CA . PHE A 1 428 ? 11.807 2.220 -7.287 1.00 91.56 428 PHE A CA 1
ATOM 3423 C C . PHE A 1 428 ? 11.452 2.284 -8.774 1.00 91.56 428 PHE A C 1
ATOM 3425 O O . PHE A 1 428 ? 10.504 1.625 -9.196 1.00 91.56 428 PHE A O 1
ATOM 3432 N N . VAL A 1 429 ? 12.258 2.973 -9.590 1.00 92.62 429 VAL A N 1
ATOM 3433 C CA . VAL A 1 429 ? 12.049 3.029 -11.047 1.00 92.62 429 VAL A CA 1
ATOM 3434 C C . VAL A 1 429 ? 12.025 1.632 -11.658 1.00 92.62 429 VAL A C 1
ATOM 3436 O O . VAL A 1 429 ? 11.072 1.291 -12.351 1.00 92.62 429 VAL A O 1
ATOM 3439 N N . PHE A 1 430 ? 13.002 0.780 -11.346 1.00 91.75 430 PHE A N 1
ATOM 3440 C CA . PHE A 1 430 ? 13.039 -0.593 -11.861 1.00 91.75 430 PHE A CA 1
ATOM 3441 C C . PHE A 1 430 ? 11.922 -1.487 -11.312 1.00 91.75 430 PHE A C 1
ATOM 3443 O O . PHE A 1 430 ? 11.539 -2.453 -11.968 1.00 91.75 430 PHE A O 1
ATOM 3450 N N . THR A 1 431 ? 11.376 -1.164 -10.138 1.00 91.25 431 THR A N 1
ATOM 3451 C CA . THR A 1 431 ? 10.186 -1.836 -9.597 1.00 91.25 431 THR A CA 1
ATOM 3452 C C . THR A 1 431 ? 8.931 -1.469 -10.380 1.00 91.25 431 THR A C 1
ATOM 3454 O O . THR A 1 431 ? 8.117 -2.340 -10.679 1.00 91.25 431 THR A O 1
ATOM 3457 N N . ALA A 1 432 ? 8.778 -0.189 -10.715 1.00 92.88 432 ALA A N 1
ATOM 3458 C CA . ALA A 1 432 ? 7.629 0.325 -11.446 1.00 92.88 432 ALA A CA 1
ATOM 3459 C C . ALA A 1 432 ? 7.700 0.021 -12.952 1.00 92.88 432 ALA A C 1
ATOM 3461 O O . ALA A 1 432 ? 6.658 -0.133 -13.582 1.00 92.88 432 ALA A O 1
ATOM 3462 N N . LEU A 1 433 ? 8.905 -0.112 -13.520 1.00 93.50 433 LEU A N 1
ATOM 3463 C CA . LEU A 1 433 ? 9.167 -0.226 -14.961 1.00 93.50 433 LEU A CA 1
ATOM 3464 C C . LEU A 1 433 ? 8.264 -1.230 -15.715 1.00 93.50 433 LEU A C 1
ATOM 3466 O O . LEU A 1 433 ? 7.739 -0.851 -16.768 1.00 93.50 433 LEU A O 1
ATOM 3470 N N . PRO A 1 434 ? 8.009 -2.461 -15.211 1.00 93.50 434 PRO A N 1
ATOM 3471 C CA . PRO A 1 434 ? 7.116 -3.418 -15.875 1.00 93.50 434 PRO A CA 1
ATOM 3472 C C . PRO A 1 434 ? 5.675 -2.922 -16.032 1.00 93.50 434 PRO A C 1
ATOM 3474 O O . PRO A 1 434 ? 4.962 -3.379 -16.920 1.00 93.50 434 PRO A O 1
ATOM 3477 N N . TYR A 1 435 ? 5.254 -1.971 -15.205 1.00 92.12 435 TYR A N 1
ATOM 3478 C CA . TYR A 1 435 ? 3.875 -1.497 -15.106 1.00 92.12 435 TYR A CA 1
ATOM 3479 C C . TYR A 1 435 ? 3.653 -0.129 -15.765 1.00 92.12 435 TYR A C 1
ATOM 3481 O O . TYR A 1 435 ? 2.515 0.327 -15.850 1.00 92.12 435 TYR A O 1
ATOM 3489 N N . LEU A 1 436 ? 4.722 0.515 -16.245 1.00 91.06 436 LEU A N 1
ATOM 3490 C CA . LEU A 1 436 ? 4.655 1.781 -16.979 1.00 91.06 436 LEU A CA 1
ATOM 3491 C C . LEU A 1 436 ? 4.242 1.569 -18.440 1.00 91.06 436 LEU A C 1
ATOM 3493 O O . LEU A 1 436 ? 4.472 0.501 -19.009 1.00 91.06 436 LEU A O 1
ATOM 3497 N N . LYS A 1 437 ? 3.680 2.607 -19.070 1.00 90.62 437 LYS A N 1
ATOM 3498 C CA . LYS A 1 437 ? 3.379 2.609 -20.513 1.00 90.62 437 LYS A CA 1
ATOM 3499 C C . LYS A 1 437 ? 4.663 2.743 -21.336 1.00 90.62 437 LYS A C 1
ATOM 3501 O O . LYS A 1 437 ? 5.632 3.348 -20.880 1.00 90.62 437 LYS A O 1
ATOM 3506 N N . ASP A 1 438 ? 4.655 2.263 -22.579 1.00 88.69 438 ASP A N 1
ATOM 3507 C CA . ASP A 1 438 ? 5.848 2.259 -23.446 1.00 88.69 438 ASP A CA 1
ATOM 3508 C C . ASP A 1 438 ? 6.463 3.652 -23.639 1.00 88.69 438 ASP A C 1
ATOM 3510 O O . ASP A 1 438 ? 7.675 3.812 -23.495 1.00 88.69 438 ASP A O 1
ATOM 3514 N N . GLY A 1 439 ? 5.635 4.685 -23.832 1.00 86.69 439 GLY A N 1
ATOM 3515 C CA . GLY A 1 439 ? 6.115 6.067 -23.941 1.00 86.69 439 GLY A CA 1
ATOM 3516 C C . GLY A 1 439 ? 6.851 6.566 -22.690 1.00 86.69 439 GLY A C 1
ATOM 3517 O O . GLY A 1 439 ? 7.818 7.308 -22.804 1.00 86.69 439 GLY A O 1
ATOM 3518 N N . GLN A 1 440 ? 6.452 6.123 -21.496 1.00 87.00 440 GLN A N 1
ATOM 3519 C CA . GLN A 1 440 ? 7.124 6.486 -20.240 1.00 87.00 440 GLN A CA 1
ATOM 3520 C C . GLN A 1 440 ? 8.393 5.667 -20.023 1.00 87.00 440 GLN A C 1
ATOM 3522 O O . GLN A 1 440 ? 9.392 6.175 -19.531 1.00 87.00 440 GLN A O 1
ATOM 3527 N N . ARG A 1 441 ? 8.390 4.389 -20.411 1.00 91.25 441 ARG A N 1
ATOM 3528 C CA . ARG A 1 441 ? 9.603 3.566 -20.371 1.00 91.25 441 ARG A CA 1
ATOM 3529 C C . ARG A 1 441 ? 10.698 4.191 -21.234 1.00 91.25 441 ARG A C 1
ATOM 3531 O O . ARG A 1 441 ? 11.836 4.286 -20.781 1.00 91.25 441 ARG A O 1
ATOM 3538 N N . ALA A 1 442 ? 10.339 4.673 -22.426 1.00 88.69 442 ALA A N 1
ATOM 3539 C CA . ALA A 1 442 ? 11.253 5.344 -23.345 1.00 88.69 442 ALA A CA 1
ATOM 3540 C C . ALA A 1 442 ? 11.906 6.597 -22.733 1.00 88.69 442 ALA A C 1
ATOM 3542 O O . ALA A 1 442 ? 13.120 6.764 -22.849 1.00 88.69 442 ALA A O 1
ATOM 3543 N N . THR A 1 443 ? 11.151 7.435 -22.008 1.00 90.06 443 THR A N 1
ATOM 3544 C CA . THR A 1 443 ? 11.704 8.647 -21.368 1.00 90.06 443 THR A CA 1
ATOM 3545 C C . THR A 1 443 ? 12.674 8.346 -20.222 1.00 90.06 443 THR A C 1
ATOM 3547 O O . THR A 1 443 ? 13.488 9.199 -19.867 1.00 90.06 443 THR A O 1
ATOM 3550 N N . LEU A 1 444 ? 12.641 7.132 -19.662 1.00 91.62 444 LEU A N 1
ATOM 3551 C CA . LEU A 1 444 ? 13.524 6.705 -18.572 1.00 91.62 444 LEU A CA 1
ATOM 3552 C C . LEU A 1 444 ? 14.845 6.097 -19.059 1.00 91.62 444 LEU A C 1
ATOM 3554 O O . LEU A 1 444 ? 15.835 6.148 -18.324 1.00 91.62 444 LEU A O 1
ATOM 3558 N N . ILE A 1 445 ? 14.892 5.554 -20.282 1.00 92.94 445 ILE A N 1
ATOM 3559 C CA . ILE A 1 445 ? 16.093 4.913 -20.848 1.00 92.94 445 ILE A CA 1
ATOM 3560 C C . ILE A 1 445 ? 17.335 5.827 -20.775 1.00 92.94 445 ILE A C 1
ATOM 3562 O O . ILE A 1 445 ? 18.340 5.375 -20.221 1.00 92.94 445 ILE A O 1
ATOM 3566 N N . PRO A 1 446 ? 17.313 7.102 -21.234 1.00 91.44 446 PRO A N 1
ATOM 3567 C CA . PRO A 1 446 ? 18.516 7.945 -21.241 1.00 91.44 446 PRO A CA 1
ATOM 3568 C C . PRO A 1 446 ? 19.143 8.121 -19.851 1.00 91.44 446 PRO A C 1
ATOM 3570 O O . PRO A 1 446 ? 20.369 8.196 -19.703 1.00 91.44 446 PRO A O 1
ATOM 3573 N N . ARG A 1 447 ? 18.288 8.197 -18.824 1.00 90.88 447 ARG A N 1
ATOM 3574 C CA . ARG A 1 447 ? 18.679 8.534 -17.455 1.00 90.88 447 ARG A CA 1
ATOM 3575 C C . ARG A 1 447 ? 19.090 7.315 -16.640 1.00 90.88 447 ARG A C 1
ATOM 3577 O O . ARG A 1 447 ? 20.046 7.407 -15.876 1.00 90.88 447 ARG A O 1
ATOM 3584 N N . TYR A 1 448 ? 18.385 6.195 -16.796 1.00 92.75 448 TYR A N 1
ATOM 3585 C CA . TYR A 1 448 ? 18.559 5.021 -15.937 1.00 92.75 448 TYR A CA 1
ATOM 3586 C C . TYR A 1 448 ? 19.306 3.858 -16.602 1.00 92.75 448 TYR A C 1
ATOM 3588 O O . TYR A 1 448 ? 19.773 2.981 -15.880 1.00 92.75 448 TYR A O 1
ATOM 3596 N N . LEU A 1 449 ? 19.471 3.839 -17.932 1.00 94.38 449 LEU A N 1
ATOM 3597 C CA . LEU A 1 449 ? 20.311 2.858 -18.632 1.00 94.38 449 LEU A CA 1
ATOM 3598 C C . LEU A 1 449 ? 21.766 3.355 -18.677 1.00 94.38 449 LEU A C 1
ATOM 3600 O O . LEU A 1 449 ? 22.194 4.040 -19.615 1.00 94.38 449 LEU A O 1
ATOM 3604 N N . VAL A 1 450 ? 22.515 3.073 -17.612 1.00 93.62 450 VAL A N 1
ATOM 3605 C CA . VAL A 1 450 ? 23.867 3.623 -17.394 1.00 93.62 450 VAL A CA 1
ATOM 3606 C C . VAL A 1 450 ? 24.959 2.559 -17.518 1.00 93.62 450 VAL A C 1
ATOM 3608 O O . VAL A 1 450 ? 26.081 2.880 -17.902 1.00 93.62 450 VAL A O 1
ATOM 3611 N N . ASP A 1 451 ? 24.633 1.304 -17.225 1.00 94.75 451 ASP A N 1
ATOM 3612 C CA . ASP A 1 451 ? 25.571 0.188 -17.105 1.00 94.75 451 ASP A CA 1
ATOM 3613 C C . ASP A 1 451 ? 24.939 -1.149 -17.543 1.00 94.75 451 ASP A C 1
ATOM 3615 O O . ASP A 1 451 ? 23.781 -1.220 -17.960 1.00 94.75 451 ASP A O 1
ATOM 3619 N N . GLU A 1 452 ? 25.700 -2.240 -17.455 1.00 94.62 452 GLU A N 1
ATOM 3620 C CA . GLU A 1 452 ? 25.214 -3.572 -17.841 1.00 94.62 452 GLU A CA 1
ATOM 3621 C C . GLU A 1 452 ? 24.093 -4.104 -16.931 1.00 94.62 452 GLU A C 1
ATOM 3623 O O . GLU A 1 452 ? 23.231 -4.872 -17.374 1.00 94.62 452 GLU A O 1
ATOM 3628 N N . VAL A 1 453 ? 24.083 -3.704 -15.654 1.00 94.56 453 VAL A N 1
ATOM 3629 C CA . VAL A 1 453 ? 23.079 -4.152 -14.679 1.00 94.56 453 VAL A CA 1
ATOM 3630 C C . VAL A 1 453 ? 21.728 -3.533 -15.018 1.00 94.56 453 VAL A C 1
ATOM 3632 O O . VAL A 1 453 ? 20.731 -4.243 -15.149 1.00 94.56 453 VAL A O 1
ATOM 3635 N N . SER A 1 454 ? 21.702 -2.220 -15.227 1.00 94.56 454 SER A N 1
ATOM 3636 C CA . SER A 1 454 ? 20.526 -1.496 -15.700 1.00 94.56 454 SER A CA 1
ATOM 3637 C C . SER A 1 454 ? 20.075 -1.997 -17.070 1.00 94.56 454 SER A C 1
ATOM 3639 O O . SER A 1 454 ? 18.881 -2.235 -17.239 1.00 94.56 454 SER A O 1
ATOM 3641 N N . LEU A 1 455 ? 20.991 -2.278 -18.008 1.00 95.94 455 LEU A N 1
ATOM 3642 C CA . LEU A 1 455 ? 20.646 -2.914 -19.286 1.00 95.94 455 LEU A CA 1
ATOM 3643 C C . LEU A 1 455 ? 19.909 -4.241 -19.093 1.00 95.94 455 LEU A C 1
ATOM 3645 O O . LEU A 1 455 ? 18.852 -4.451 -19.685 1.00 95.94 455 LEU A O 1
ATOM 3649 N N . THR A 1 456 ? 20.401 -5.099 -18.202 1.00 95.19 456 THR A N 1
ATOM 3650 C CA . THR A 1 456 ? 19.746 -6.372 -17.877 1.00 95.19 456 THR A CA 1
ATOM 3651 C C . THR A 1 456 ? 18.343 -6.164 -17.297 1.00 95.19 456 THR A C 1
ATOM 3653 O O . THR A 1 456 ? 17.429 -6.925 -17.608 1.00 95.19 456 THR A O 1
ATOM 3656 N N . LEU A 1 457 ? 18.142 -5.136 -16.467 1.00 93.31 457 LEU A N 1
ATOM 3657 C CA . LEU A 1 457 ? 16.829 -4.812 -15.898 1.00 93.31 457 LEU A CA 1
ATOM 3658 C C . LEU A 1 457 ? 15.858 -4.277 -16.955 1.00 93.31 457 LEU A C 1
ATOM 3660 O O . LEU A 1 457 ? 14.702 -4.695 -16.974 1.00 93.31 457 LEU A O 1
ATOM 3664 N N . PHE A 1 458 ? 16.321 -3.412 -17.858 1.00 95.56 458 PHE A N 1
ATOM 3665 C CA . PHE A 1 458 ? 15.514 -2.915 -18.970 1.00 95.56 458 PHE A CA 1
ATOM 3666 C C . PHE A 1 458 ? 15.134 -4.032 -19.943 1.00 95.56 458 PHE A C 1
ATOM 3668 O O . PHE A 1 458 ? 13.976 -4.108 -20.343 1.00 95.56 458 PHE A O 1
ATOM 3675 N N . LEU A 1 459 ? 16.051 -4.952 -20.251 1.00 95.44 459 LEU A N 1
ATOM 3676 C CA . LEU A 1 459 ? 15.802 -6.091 -21.142 1.00 95.44 459 LEU A CA 1
ATOM 3677 C C . LEU A 1 459 ? 14.746 -7.080 -20.624 1.00 95.44 459 LEU A C 1
ATOM 3679 O O . LEU A 1 459 ? 14.194 -7.848 -21.406 1.00 95.44 459 LEU A O 1
ATOM 3683 N N . ARG A 1 460 ? 14.420 -7.055 -19.324 1.00 93.69 460 ARG A N 1
ATOM 3684 C CA . ARG A 1 460 ? 13.295 -7.836 -18.774 1.00 93.69 460 ARG A CA 1
ATOM 3685 C C . ARG A 1 460 ? 11.928 -7.291 -19.187 1.00 93.69 460 ARG A C 1
ATOM 3687 O O . ARG A 1 460 ? 10.941 -8.007 -19.059 1.00 93.69 460 ARG A O 1
ATOM 3694 N N . VAL A 1 461 ? 11.863 -6.031 -19.619 1.00 93.12 461 VAL A N 1
ATOM 3695 C CA . VAL A 1 461 ? 10.606 -5.307 -19.866 1.00 93.12 461 VAL A CA 1
ATOM 3696 C C . VAL A 1 461 ? 10.526 -4.766 -21.294 1.00 93.12 461 VAL A C 1
ATOM 3698 O O . VAL A 1 461 ? 9.458 -4.784 -21.898 1.00 93.12 461 VAL A O 1
ATOM 3701 N N . ILE A 1 462 ? 11.644 -4.292 -21.844 1.00 94.69 462 ILE A N 1
ATOM 3702 C CA . ILE A 1 462 ? 11.739 -3.661 -23.160 1.00 94.69 462 ILE A CA 1
ATOM 3703 C C . ILE A 1 462 ? 12.496 -4.588 -24.111 1.00 94.69 462 ILE A C 1
ATOM 3705 O O . ILE A 1 462 ? 13.549 -5.130 -23.774 1.00 94.69 462 ILE A O 1
ATOM 3709 N N . LYS A 1 463 ? 11.970 -4.747 -25.329 1.00 95.62 463 LYS A N 1
ATOM 3710 C CA . LYS A 1 463 ? 12.622 -5.541 -26.378 1.00 95.62 463 LYS A CA 1
ATOM 3711 C C . LYS A 1 463 ? 13.976 -4.919 -26.763 1.00 95.62 463 LYS A C 1
ATOM 3713 O O . LYS A 1 463 ? 14.043 -3.696 -26.892 1.00 95.62 463 LYS A O 1
ATOM 3718 N N . PRO A 1 464 ? 15.013 -5.727 -27.063 1.00 97.00 464 PRO A N 1
ATOM 3719 C CA . PRO A 1 464 ? 16.325 -5.221 -27.482 1.00 97.00 464 PRO A CA 1
ATOM 3720 C C . PRO A 1 464 ? 16.243 -4.197 -28.624 1.00 97.00 464 PRO A C 1
ATOM 3722 O O . PRO A 1 464 ? 16.849 -3.131 -28.560 1.00 97.00 464 PRO A O 1
ATOM 3725 N N . ALA A 1 465 ? 15.422 -4.488 -29.639 1.00 96.12 465 ALA A N 1
ATOM 3726 C CA . ALA A 1 465 ? 15.237 -3.614 -30.793 1.00 96.12 465 ALA A CA 1
ATOM 3727 C C . ALA A 1 465 ? 14.729 -2.213 -30.414 1.00 96.12 465 ALA A C 1
ATOM 3729 O O . ALA A 1 465 ? 15.209 -1.215 -30.943 1.00 96.12 465 ALA A O 1
ATOM 3730 N N . GLU A 1 466 ? 13.805 -2.134 -29.457 1.00 95.25 466 GLU A N 1
ATOM 3731 C CA . GLU A 1 466 ? 13.228 -0.866 -29.014 1.00 95.25 466 GLU A CA 1
ATOM 3732 C C . GLU A 1 466 ? 14.253 -0.031 -28.233 1.00 95.25 466 GLU A C 1
ATOM 3734 O O . GLU A 1 466 ? 14.330 1.175 -28.430 1.00 95.25 466 GLU A O 1
ATOM 3739 N N . ILE A 1 467 ? 15.113 -0.659 -27.418 1.00 96.25 467 ILE A N 1
ATOM 3740 C CA . ILE A 1 467 ? 16.193 0.054 -26.710 1.00 96.25 467 ILE A CA 1
ATOM 3741 C C . ILE A 1 467 ? 17.149 0.716 -27.712 1.00 96.25 467 ILE A C 1
ATOM 3743 O O . ILE A 1 467 ? 17.480 1.891 -27.555 1.00 96.25 467 ILE A O 1
ATOM 3747 N N . LEU A 1 468 ? 17.561 -0.012 -28.758 1.00 96.06 468 LEU A N 1
ATOM 3748 C CA . LEU A 1 468 ? 18.426 0.534 -29.809 1.00 96.06 468 LEU A CA 1
ATOM 3749 C C . LEU A 1 468 ? 17.735 1.637 -30.614 1.00 96.06 468 LEU A C 1
ATOM 3751 O O . LEU A 1 468 ? 18.361 2.660 -30.887 1.00 96.06 468 LEU A O 1
ATOM 3755 N N . ARG A 1 469 ? 16.457 1.450 -30.963 1.00 94.62 469 ARG A N 1
ATOM 3756 C CA . ARG A 1 469 ? 15.658 2.448 -31.685 1.00 94.62 469 ARG A CA 1
ATOM 3757 C C . ARG A 1 469 ? 15.590 3.762 -30.909 1.00 94.62 469 ARG A C 1
ATOM 3759 O O . ARG A 1 469 ? 15.915 4.817 -31.446 1.00 94.62 469 ARG A O 1
ATOM 3766 N N . GLN A 1 470 ? 15.257 3.679 -29.621 1.00 94.31 470 GLN A N 1
ATOM 3767 C CA . GLN A 1 470 ? 15.214 4.838 -28.733 1.00 94.31 470 GLN A CA 1
ATOM 3768 C C . GLN A 1 470 ? 16.591 5.493 -28.624 1.00 94.31 470 GLN A C 1
ATOM 3770 O O . GLN A 1 470 ? 16.702 6.705 -28.778 1.00 94.31 470 GLN A O 1
ATOM 3775 N N . ALA A 1 471 ? 17.654 4.710 -28.419 1.00 94.94 471 ALA A N 1
ATOM 3776 C CA . ALA A 1 471 ? 19.012 5.235 -28.299 1.00 94.94 471 ALA A CA 1
ATOM 3777 C C . ALA A 1 471 ? 19.489 5.959 -29.567 1.00 94.94 471 ALA A C 1
ATOM 3779 O O . ALA A 1 471 ? 20.110 7.015 -29.461 1.00 94.94 471 ALA A O 1
ATOM 3780 N N . ALA A 1 472 ? 19.147 5.445 -30.754 1.00 93.50 472 ALA A N 1
ATOM 3781 C CA . ALA A 1 472 ? 19.471 6.074 -32.034 1.00 93.50 472 ALA A CA 1
ATOM 3782 C C . ALA A 1 472 ? 18.818 7.462 -32.202 1.00 93.50 472 ALA A C 1
ATOM 3784 O O . ALA A 1 472 ? 19.378 8.344 -32.857 1.00 93.50 472 ALA A O 1
ATOM 3785 N N . GLY A 1 473 ? 17.661 7.680 -31.570 1.00 91.25 473 GLY A N 1
ATOM 3786 C CA . GLY A 1 473 ? 16.950 8.960 -31.555 1.00 91.25 473 GLY A CA 1
ATOM 3787 C C . GLY A 1 473 ? 17.539 10.031 -30.623 1.00 91.25 473 GLY A C 1
ATOM 3788 O O . GLY A 1 473 ? 17.139 11.189 -30.715 1.00 91.25 473 GLY A O 1
ATOM 3789 N N . MET A 1 474 ? 18.485 9.695 -29.734 1.00 89.81 474 MET A N 1
ATOM 3790 C CA . MET A 1 474 ? 18.907 10.562 -28.613 1.00 89.81 474 MET A CA 1
ATOM 3791 C C . MET A 1 474 ? 20.028 11.579 -28.919 1.00 89.81 474 MET A C 1
ATOM 3793 O O . MET A 1 474 ? 20.527 12.211 -27.990 1.00 89.81 474 MET A O 1
ATOM 3797 N N . GLY A 1 475 ? 20.452 11.775 -30.170 1.00 73.12 475 GLY A N 1
ATOM 3798 C CA . GLY A 1 475 ? 21.637 12.596 -30.500 1.00 73.12 475 GLY A CA 1
ATOM 3799 C C . GLY A 1 475 ? 21.459 14.122 -30.475 1.00 73.12 475 GLY A C 1
ATOM 3800 O O . GLY A 1 475 ? 22.100 14.818 -31.255 1.00 73.12 475 GLY A O 1
ATOM 3801 N N . GLY A 1 476 ? 20.602 14.668 -29.608 1.00 66.44 476 GLY A N 1
ATOM 3802 C CA . GLY A 1 476 ? 20.571 16.117 -29.369 1.00 66.44 476 GLY A CA 1
ATOM 3803 C C . GLY A 1 476 ? 21.780 16.575 -28.535 1.00 66.44 476 GLY A C 1
ATOM 3804 O O . GLY A 1 476 ? 22.233 15.808 -27.680 1.00 66.44 476 GLY A O 1
ATOM 3805 N N . PRO A 1 477 ? 22.305 17.806 -28.724 1.00 54.72 477 PRO A N 1
ATOM 3806 C CA . PRO A 1 477 ? 23.308 18.357 -27.815 1.00 54.72 477 PRO A CA 1
ATOM 3807 C C . PRO A 1 477 ? 22.756 18.316 -26.380 1.00 54.72 477 PRO A C 1
ATOM 3809 O O . PRO A 1 477 ? 21.564 18.594 -26.191 1.00 54.72 477 PRO A O 1
ATOM 3812 N N . PRO A 1 478 ? 23.568 17.929 -25.377 1.00 51.12 478 PRO A N 1
ATOM 3813 C CA . PRO A 1 478 ? 23.100 17.847 -24.001 1.00 51.12 478 PRO A CA 1
ATOM 3814 C C . PRO A 1 478 ? 22.537 19.212 -23.606 1.00 51.12 478 PRO A C 1
ATOM 3816 O O . PRO A 1 478 ? 23.247 20.211 -23.631 1.00 51.12 478 PRO A O 1
ATOM 3819 N N . LYS A 1 479 ? 21.242 19.273 -23.283 1.00 50.72 479 LYS A N 1
ATOM 3820 C CA . LYS A 1 479 ? 20.678 20.473 -22.666 1.00 50.72 479 LYS A CA 1
ATOM 3821 C C . LYS A 1 479 ? 21.360 20.614 -21.308 1.00 50.72 479 LYS A C 1
ATOM 3823 O O . LYS A 1 479 ? 21.332 19.674 -20.513 1.00 50.72 479 LYS A O 1
ATOM 3828 N N . ASP A 1 480 ? 21.969 21.769 -21.051 1.00 46.28 480 ASP A N 1
ATOM 3829 C CA . ASP A 1 480 ? 22.821 22.038 -19.881 1.00 46.28 480 ASP A CA 1
ATOM 3830 C C . ASP A 1 480 ? 22.132 21.847 -18.505 1.00 46.28 480 ASP A C 1
ATOM 3832 O O . ASP A 1 480 ? 22.769 21.991 -17.464 1.00 46.28 480 ASP A O 1
ATOM 3836 N N . SER A 1 481 ? 20.847 21.479 -18.463 1.00 47.34 481 SER A N 1
ATOM 3837 C CA . SER A 1 481 ? 20.066 21.248 -17.244 1.00 47.34 481 SER A CA 1
ATOM 3838 C C . SER A 1 481 ? 20.024 19.798 -16.733 1.00 47.34 481 SER A C 1
ATOM 3840 O O . SER A 1 481 ? 19.605 19.598 -15.596 1.00 47.34 481 SER A O 1
ATOM 3842 N N . ASP A 1 482 ? 20.449 18.789 -17.508 1.00 44.44 482 ASP A N 1
ATOM 3843 C CA . ASP A 1 482 ? 20.118 17.376 -17.213 1.00 44.44 482 ASP A CA 1
ATOM 3844 C C . ASP A 1 482 ? 21.292 16.482 -16.773 1.00 44.44 482 ASP A C 1
ATOM 3846 O O . ASP A 1 482 ? 21.152 15.258 -16.707 1.00 44.44 482 ASP A O 1
ATOM 3850 N N . THR A 1 483 ? 22.456 17.040 -16.423 1.00 46.50 483 THR A N 1
ATOM 3851 C CA . THR A 1 483 ? 23.546 16.215 -15.875 1.00 46.50 483 THR A CA 1
ATOM 3852 C C . THR A 1 483 ? 23.205 15.755 -14.451 1.00 46.50 483 THR A C 1
ATOM 3854 O O . THR A 1 483 ? 23.089 16.584 -13.543 1.00 46.50 483 THR A O 1
ATOM 3857 N N . PRO A 1 484 ? 23.079 14.439 -14.190 1.00 43.31 484 PRO A N 1
ATOM 3858 C CA . PRO A 1 484 ? 22.848 13.946 -12.842 1.00 43.31 484 PRO A CA 1
ATOM 3859 C C . PRO A 1 484 ? 24.087 14.253 -12.000 1.00 43.31 484 PRO A C 1
ATOM 3861 O O . PRO A 1 484 ? 25.181 13.764 -12.289 1.00 43.31 484 PRO A O 1
ATOM 3864 N N . LYS A 1 485 ? 23.931 15.041 -10.932 1.00 40.88 485 LYS A N 1
ATOM 3865 C CA . LYS A 1 485 ? 24.946 15.118 -9.878 1.00 40.88 485 LYS A CA 1
ATOM 3866 C C . LYS A 1 485 ? 25.083 13.718 -9.281 1.00 40.88 485 LYS A C 1
ATOM 3868 O O . LYS A 1 485 ? 24.230 13.285 -8.512 1.00 40.88 485 LYS A O 1
ATOM 3873 N N . THR A 1 486 ? 26.141 12.997 -9.642 1.00 40.06 486 THR A N 1
ATOM 3874 C CA . THR A 1 486 ? 26.508 11.742 -8.979 1.00 40.06 486 THR A CA 1
ATOM 3875 C C . THR A 1 486 ? 26.584 11.971 -7.464 1.00 40.06 486 THR A C 1
ATOM 3877 O O . THR A 1 486 ? 27.208 12.952 -7.040 1.00 40.06 486 THR A O 1
ATOM 3880 N N . PRO A 1 487 ? 25.986 11.097 -6.635 1.00 35.06 487 PRO A N 1
ATOM 3881 C CA . PRO A 1 487 ? 26.102 11.182 -5.185 1.00 35.06 487 PRO A CA 1
ATOM 3882 C C . PRO A 1 487 ? 27.579 11.158 -4.782 1.00 35.06 487 PRO A C 1
ATOM 3884 O O . PRO A 1 487 ? 28.327 10.275 -5.200 1.00 35.06 487 PRO A O 1
ATOM 3887 N N . LYS A 1 488 ? 28.014 12.136 -3.980 1.00 32.59 488 LYS A N 1
ATOM 3888 C CA . LYS A 1 488 ? 29.366 12.164 -3.410 1.00 32.59 488 LYS A CA 1
ATOM 3889 C C . LYS A 1 488 ? 29.552 10.931 -2.519 1.00 32.59 488 LYS A C 1
ATOM 3891 O O . LYS A 1 488 ? 29.020 10.886 -1.414 1.00 32.59 488 LYS A O 1
ATOM 3896 N N . THR A 1 489 ? 30.318 9.949 -2.977 1.00 36.62 489 THR A N 1
ATOM 3897 C CA . THR A 1 489 ? 30.826 8.870 -2.124 1.00 36.62 489 THR A CA 1
ATOM 3898 C C . THR A 1 489 ? 31.842 9.418 -1.106 1.00 36.62 489 THR A C 1
ATOM 3900 O O . THR A 1 489 ? 32.540 10.397 -1.397 1.00 36.62 489 THR A O 1
ATOM 3903 N N . PRO A 1 490 ? 31.949 8.830 0.104 1.00 36.91 490 PRO A N 1
ATOM 3904 C CA . PRO A 1 490 ? 32.889 9.282 1.127 1.00 36.91 490 PRO A CA 1
ATOM 3905 C C . PRO A 1 490 ? 34.339 9.060 0.679 1.00 36.91 490 PRO A C 1
ATOM 3907 O O . PRO A 1 490 ? 34.699 7.982 0.206 1.00 36.91 490 PRO A O 1
ATOM 3910 N N . LYS A 1 491 ? 35.178 10.087 0.850 1.00 37.97 491 LYS A N 1
ATOM 3911 C CA . LYS A 1 491 ? 36.610 10.073 0.521 1.00 37.97 491 LYS A CA 1
ATOM 3912 C C . LYS A 1 491 ? 37.337 8.949 1.272 1.00 37.97 491 LYS A C 1
ATOM 3914 O O . LYS A 1 491 ? 37.492 9.022 2.487 1.00 37.97 491 LYS A O 1
ATOM 3919 N N . THR A 1 492 ? 37.848 7.964 0.541 1.00 39.62 492 THR A N 1
ATOM 3920 C CA . THR A 1 492 ? 38.932 7.069 0.983 1.00 39.62 492 THR A CA 1
ATOM 3921 C C . THR A 1 492 ? 40.282 7.565 0.428 1.00 39.62 492 THR A C 1
ATOM 3923 O O . THR A 1 492 ? 40.293 8.352 -0.526 1.00 39.62 492 THR A O 1
ATOM 3926 N N . PRO A 1 493 ? 41.425 7.206 1.049 1.00 45.09 493 PRO A N 1
ATOM 3927 C CA . PRO A 1 493 ? 42.703 7.884 0.831 1.00 45.09 493 PRO A CA 1
ATOM 3928 C C . PRO A 1 493 ? 43.327 7.594 -0.539 1.00 45.09 493 PRO A C 1
ATOM 3930 O O . PRO A 1 493 ? 43.258 6.481 -1.053 1.00 45.09 493 PRO A O 1
ATOM 3933 N N . LYS A 1 494 ? 43.986 8.619 -1.091 1.00 39.41 494 LYS A N 1
ATOM 3934 C CA . LYS A 1 494 ? 44.776 8.602 -2.334 1.00 39.41 494 LYS A CA 1
ATOM 3935 C C . LYS A 1 494 ? 45.803 7.454 -2.376 1.00 39.41 494 LYS A C 1
ATOM 3937 O O . LYS A 1 494 ? 46.623 7.386 -1.461 1.00 39.41 494 LYS A O 1
ATOM 3942 N N . PRO A 1 495 ? 45.889 6.682 -3.476 1.00 43.16 495 PRO A N 1
ATOM 3943 C CA . PRO A 1 495 ? 47.117 5.997 -3.858 1.00 43.16 495 PRO A CA 1
ATOM 3944 C C . PRO A 1 495 ? 48.055 6.955 -4.629 1.00 43.16 495 PRO A C 1
ATOM 3946 O O . PRO A 1 495 ? 47.618 8.029 -5.072 1.00 43.16 495 PRO A O 1
ATOM 3949 N N . PRO A 1 496 ? 49.354 6.621 -4.745 1.00 49.91 496 PRO A N 1
ATOM 3950 C CA . PRO A 1 496 ? 50.366 7.547 -5.228 1.00 49.91 496 PRO A CA 1
ATOM 3951 C C . PRO A 1 496 ? 50.281 7.745 -6.743 1.00 49.91 496 PRO A C 1
ATOM 3953 O O . PRO A 1 496 ? 49.918 6.850 -7.504 1.00 49.91 496 PRO A O 1
ATOM 3956 N N . LYS A 1 497 ? 50.604 8.976 -7.145 1.00 48.88 497 LYS A N 1
ATOM 3957 C CA . LYS A 1 497 ? 50.742 9.413 -8.531 1.00 48.88 497 LYS A CA 1
ATOM 3958 C C . LYS A 1 497 ? 51.863 8.618 -9.188 1.00 48.88 497 LYS A C 1
ATOM 3960 O O . LYS A 1 497 ? 52.984 8.749 -8.726 1.00 48.88 497 LYS A O 1
ATOM 3965 N N . ASP A 1 498 ? 51.556 7.922 -10.277 1.00 47.78 498 ASP A N 1
ATOM 3966 C CA . ASP A 1 498 ? 52.412 7.921 -11.459 1.00 47.78 498 ASP A CA 1
ATOM 3967 C C . ASP A 1 498 ? 51.656 7.501 -12.730 1.00 47.78 498 ASP A C 1
ATOM 3969 O O . ASP A 1 498 ? 51.037 6.445 -12.815 1.00 47.78 498 ASP A O 1
ATOM 3973 N N . SER A 1 499 ? 51.835 8.345 -13.748 1.00 38.69 499 SER A N 1
ATOM 3974 C CA . SER A 1 499 ? 51.782 8.067 -15.187 1.00 38.69 499 SER A CA 1
ATOM 3975 C C . SER A 1 499 ? 50.440 8.057 -15.962 1.00 38.69 499 SER A C 1
ATOM 3977 O O . SER A 1 499 ? 49.534 7.264 -15.734 1.00 38.69 499 SER A O 1
ATOM 3979 N N . LYS A 1 500 ? 50.468 8.902 -17.010 1.00 38.25 500 LYS A N 1
ATOM 3980 C CA . LYS A 1 500 ? 49.908 8.765 -18.373 1.00 38.25 500 LYS A CA 1
ATOM 3981 C C . LYS A 1 500 ? 48.508 9.316 -18.699 1.00 38.25 500 LYS A C 1
ATOM 3983 O O . LYS A 1 500 ? 47.473 8.793 -18.314 1.00 38.25 500 LYS A O 1
ATOM 3988 N N . THR A 1 501 ? 48.567 10.348 -19.548 1.00 36.41 501 THR A N 1
ATOM 3989 C CA . THR A 1 501 ? 47.694 10.609 -20.703 1.00 36.41 501 THR A CA 1
ATOM 3990 C C . THR A 1 501 ? 46.201 10.732 -20.401 1.00 36.41 501 THR A C 1
ATOM 3992 O O . THR A 1 501 ? 45.412 9.828 -20.652 1.00 36.41 501 THR A O 1
ATOM 3995 N N . GLN A 1 502 ? 45.794 11.913 -19.931 1.00 33.47 502 GLN A N 1
ATOM 3996 C CA . GLN A 1 502 ? 44.403 12.346 -20.036 1.00 33.47 502 GLN A CA 1
ATOM 3997 C C . GLN A 1 502 ? 44.107 12.704 -21.495 1.00 33.47 502 GLN A C 1
ATOM 3999 O O . GLN A 1 502 ? 44.235 13.853 -21.911 1.00 33.47 502 GLN A O 1
ATOM 4004 N N . THR A 1 503 ? 43.722 11.706 -22.286 1.00 37.41 503 THR A N 1
ATOM 4005 C CA . THR A 1 503 ? 42.919 11.947 -23.483 1.00 37.41 503 THR A CA 1
ATOM 4006 C C . THR A 1 503 ? 41.646 12.636 -23.000 1.00 37.41 503 THR A C 1
ATOM 4008 O O . THR A 1 503 ? 40.942 12.090 -22.151 1.00 37.41 503 THR A O 1
ATOM 4011 N N . GLN A 1 504 ? 41.380 13.858 -23.461 1.00 36.25 504 GLN A N 1
ATOM 4012 C CA . GLN A 1 504 ? 40.102 14.525 -23.229 1.00 36.25 504 GLN A CA 1
ATOM 4013 C C . GLN A 1 504 ? 39.007 13.659 -23.863 1.00 36.25 504 GLN A C 1
ATOM 4015 O O . GLN A 1 504 ? 38.759 13.734 -25.063 1.00 36.25 504 GLN A O 1
ATOM 4020 N N . THR A 1 505 ? 38.398 12.777 -23.073 1.00 46.72 505 THR A N 1
ATOM 4021 C CA . THR A 1 505 ? 37.233 12.002 -23.487 1.00 46.72 505 THR A CA 1
ATOM 4022 C C . THR A 1 505 ? 36.108 13.001 -23.705 1.00 46.72 505 THR A C 1
ATOM 4024 O O . THR A 1 505 ? 35.526 13.495 -22.739 1.00 46.72 505 THR A O 1
ATOM 4027 N N . GLN A 1 506 ? 35.845 13.352 -24.966 1.00 57.28 506 GLN A N 1
ATOM 4028 C CA . GLN A 1 506 ? 34.641 14.086 -25.345 1.00 57.28 506 GLN A CA 1
ATOM 4029 C C . GLN A 1 506 ? 33.443 13.410 -24.667 1.00 57.28 506 GLN A C 1
ATOM 4031 O O . GLN A 1 506 ? 33.338 12.179 -24.671 1.00 57.28 506 GLN A O 1
ATOM 4036 N N . ALA A 1 507 ? 32.606 14.202 -23.997 1.00 69.75 507 ALA A N 1
ATOM 4037 C CA . ALA A 1 507 ? 31.481 13.688 -23.231 1.00 69.75 507 ALA A CA 1
ATOM 4038 C C . ALA A 1 507 ? 30.537 12.929 -24.174 1.00 69.75 507 ALA A C 1
ATOM 4040 O O . ALA A 1 507 ? 29.857 13.542 -24.993 1.00 69.75 507 ALA A O 1
ATOM 4041 N N . GLN A 1 508 ? 30.534 11.597 -24.081 1.00 81.56 508 GLN A N 1
ATOM 4042 C CA . GLN A 1 508 ? 29.650 10.748 -24.878 1.00 81.56 508 GLN A CA 1
ATOM 4043 C C . GLN A 1 508 ? 28.200 11.108 -24.577 1.00 81.56 508 GLN A C 1
ATOM 4045 O O . GLN A 1 508 ? 27.811 11.223 -23.408 1.00 81.56 508 GLN A O 1
ATOM 4050 N N . THR A 1 509 ? 27.394 11.254 -25.626 1.00 90.44 509 THR A N 1
ATOM 4051 C CA . THR A 1 509 ? 25.954 11.458 -25.448 1.00 90.44 509 THR A CA 1
ATOM 4052 C C . THR A 1 509 ? 25.327 10.215 -24.795 1.00 90.44 509 THR A C 1
ATOM 4054 O O . THR A 1 509 ? 25.852 9.101 -24.940 1.00 90.44 509 THR A O 1
ATOM 4057 N N . PRO A 1 510 ? 24.192 10.343 -24.077 1.00 91.50 510 PRO A N 1
ATOM 4058 C CA . PRO A 1 510 ? 23.500 9.185 -23.513 1.00 91.50 510 PRO A CA 1
ATOM 4059 C C . PRO A 1 510 ? 23.193 8.113 -24.567 1.00 91.50 510 PRO A C 1
ATOM 4061 O O . PRO A 1 510 ? 23.414 6.933 -24.306 1.00 91.50 510 PRO A O 1
ATOM 4064 N N . GLY A 1 511 ? 22.766 8.520 -25.769 1.00 94.12 511 GLY A N 1
ATOM 4065 C CA . GLY A 1 511 ? 22.485 7.607 -26.879 1.00 94.12 511 GLY A CA 1
ATOM 4066 C C . GLY A 1 511 ? 23.707 6.799 -27.314 1.00 94.12 511 GLY A C 1
ATOM 4067 O O . GLY A 1 511 ? 23.627 5.577 -27.409 1.00 94.12 511 GLY A O 1
ATOM 4068 N N . GLU A 1 512 ? 24.867 7.440 -27.486 1.00 93.75 512 GLU A N 1
ATOM 4069 C CA . GLU A 1 512 ? 26.111 6.741 -27.841 1.00 93.75 512 GLU A CA 1
ATOM 4070 C C . GLU A 1 512 ? 26.551 5.747 -26.765 1.00 93.75 512 GLU A C 1
ATOM 4072 O O . GLU A 1 512 ? 26.953 4.625 -27.086 1.00 93.75 512 GLU A O 1
ATOM 4077 N N . ARG A 1 513 ? 26.451 6.137 -25.486 1.00 94.81 513 ARG A N 1
ATOM 4078 C CA . ARG A 1 513 ? 26.742 5.243 -24.357 1.00 94.81 513 ARG A CA 1
ATOM 4079 C C . ARG A 1 513 ? 25.840 4.012 -24.403 1.00 94.81 513 ARG A C 1
ATOM 4081 O O . ARG A 1 513 ? 26.324 2.895 -24.242 1.00 94.81 513 ARG A O 1
ATOM 4088 N N . ILE A 1 514 ? 24.542 4.214 -24.624 1.00 96.56 514 ILE A N 1
ATOM 4089 C CA . ILE A 1 514 ? 23.549 3.139 -24.670 1.00 96.56 514 ILE A CA 1
ATOM 4090 C C . ILE A 1 514 ? 23.796 2.210 -25.860 1.00 96.56 514 ILE A C 1
ATOM 4092 O O . ILE A 1 514 ? 23.815 0.996 -25.667 1.00 96.56 514 ILE A O 1
ATOM 4096 N N . ILE A 1 515 ? 24.021 2.750 -27.063 1.00 96.81 515 ILE A N 1
ATOM 4097 C CA . ILE A 1 515 ? 24.324 1.943 -28.254 1.00 96.81 515 ILE A CA 1
ATOM 4098 C C . ILE A 1 515 ? 25.557 1.076 -27.984 1.00 96.81 515 ILE A C 1
ATOM 4100 O O . ILE A 1 515 ? 25.509 -0.138 -28.179 1.00 96.81 515 ILE A O 1
ATOM 4104 N N . LYS A 1 516 ? 26.626 1.668 -27.441 1.00 96.19 516 LYS A N 1
ATOM 4105 C CA . LYS A 1 516 ? 27.848 0.938 -27.095 1.00 96.19 516 LYS A CA 1
ATOM 4106 C C . LYS A 1 516 ? 27.596 -0.173 -26.069 1.00 96.19 516 LYS A C 1
ATOM 4108 O O . LYS A 1 516 ? 28.119 -1.272 -26.232 1.00 96.19 516 LYS A O 1
ATOM 4113 N N . LEU A 1 517 ? 26.796 0.091 -25.031 1.00 96.38 517 LEU A N 1
ATOM 4114 C CA . LEU A 1 517 ? 26.409 -0.917 -24.033 1.00 96.38 517 LEU A CA 1
ATOM 4115 C C . LEU A 1 517 ? 25.618 -2.070 -24.664 1.00 96.38 517 LEU A C 1
ATOM 4117 O O . LEU A 1 517 ? 25.891 -3.229 -24.363 1.00 96.38 517 LEU A O 1
ATOM 4121 N N . CYS A 1 518 ? 24.667 -1.760 -25.548 1.00 97.38 518 CYS A N 1
ATOM 4122 C CA . CYS A 1 518 ? 23.854 -2.761 -26.235 1.00 97.38 518 CYS A CA 1
ATOM 4123 C C . CYS A 1 518 ? 24.719 -3.651 -27.135 1.00 97.38 518 CYS A C 1
ATOM 4125 O O . CYS A 1 518 ? 24.684 -4.872 -27.019 1.00 97.38 518 CYS A O 1
ATOM 4127 N N . LEU A 1 519 ? 25.557 -3.051 -27.983 1.00 96.88 519 LEU A N 1
ATOM 4128 C CA . LEU A 1 519 ? 26.419 -3.798 -28.903 1.00 96.88 519 LEU A CA 1
ATOM 4129 C C . LEU A 1 519 ? 27.526 -4.586 -28.181 1.00 96.88 519 LEU A C 1
ATOM 4131 O O . LEU A 1 519 ? 28.000 -5.589 -28.706 1.00 96.88 519 LEU A O 1
ATOM 4135 N N . GLY A 1 520 ? 27.891 -4.195 -26.956 1.00 95.62 520 GLY A N 1
ATOM 4136 C CA . GLY A 1 520 ? 28.763 -4.990 -26.085 1.00 95.62 520 GLY A CA 1
ATOM 4137 C C . GLY A 1 520 ? 28.161 -6.336 -25.652 1.00 95.62 520 GLY A C 1
ATOM 4138 O O . GLY A 1 520 ? 28.911 -7.237 -25.287 1.00 95.62 520 GLY A O 1
ATOM 4139 N N . LYS A 1 521 ? 26.831 -6.500 -25.726 1.00 96.56 521 LYS A N 1
ATOM 4140 C CA . LYS A 1 521 ? 26.093 -7.746 -25.439 1.00 96.56 521 LYS A CA 1
ATOM 4141 C C . LYS A 1 521 ? 25.630 -8.409 -26.736 1.00 96.56 521 LYS A C 1
ATOM 4143 O O . LYS A 1 521 ? 24.432 -8.543 -27.006 1.00 96.56 521 LYS A O 1
ATOM 4148 N N . SER A 1 522 ? 26.602 -8.788 -27.562 1.00 95.69 522 SER A N 1
ATOM 4149 C CA . SER A 1 522 ? 26.398 -9.350 -28.907 1.00 95.69 522 SER A CA 1
ATOM 4150 C C . SER A 1 522 ? 25.512 -10.604 -28.956 1.00 95.69 522 SER A C 1
ATOM 4152 O O . SER A 1 522 ? 24.859 -10.867 -29.963 1.00 95.69 522 SER A O 1
ATOM 4154 N N . GLU A 1 523 ? 25.435 -11.343 -27.852 1.00 96.12 523 GLU A N 1
ATOM 4155 C CA . GLU A 1 523 ? 24.574 -12.508 -27.666 1.00 96.12 523 GLU A CA 1
ATOM 4156 C C . GLU A 1 523 ? 23.079 -12.154 -27.598 1.00 96.12 523 GLU A C 1
ATOM 4158 O O . GLU A 1 523 ? 22.233 -12.983 -27.929 1.00 96.12 523 GLU A O 1
ATOM 4163 N N . ILE A 1 524 ? 22.745 -10.919 -27.210 1.00 96.19 524 ILE A N 1
ATOM 4164 C CA . ILE A 1 524 ? 21.371 -10.397 -27.162 1.00 96.19 524 ILE A CA 1
ATOM 4165 C C . ILE A 1 524 ? 21.098 -9.525 -28.392 1.00 96.19 524 ILE A C 1
ATOM 4167 O O . ILE A 1 524 ? 20.080 -9.680 -29.071 1.00 96.19 524 ILE A O 1
ATOM 4171 N N . PHE A 1 525 ? 22.016 -8.608 -28.699 1.00 97.50 525 PHE A N 1
ATOM 4172 C CA . PHE A 1 525 ? 21.897 -7.641 -29.789 1.00 97.50 525 PHE A CA 1
ATOM 4173 C C . PHE A 1 525 ? 22.580 -8.155 -31.054 1.00 97.50 525 PHE A C 1
ATOM 4175 O O . PHE A 1 525 ? 23.538 -7.562 -31.531 1.00 97.50 525 PHE A O 1
ATOM 4182 N N . THR A 1 526 ? 22.081 -9.272 -31.582 1.00 97.81 526 THR A N 1
ATOM 4183 C CA . THR A 1 526 ? 22.637 -9.927 -32.778 1.00 97.81 526 THR A CA 1
ATOM 4184 C C . THR A 1 526 ? 22.613 -9.029 -34.019 1.00 97.81 526 THR A C 1
ATOM 4186 O O . THR A 1 526 ? 21.802 -8.106 -34.127 1.00 97.81 526 THR A O 1
ATOM 4189 N N . ASP A 1 527 ? 23.439 -9.364 -35.007 1.00 96.50 527 ASP A N 1
ATOM 4190 C CA . ASP A 1 527 ? 23.466 -8.738 -36.333 1.00 96.50 527 ASP A CA 1
ATOM 4191 C C . ASP A 1 527 ? 22.071 -8.628 -36.977 1.00 96.50 527 ASP A C 1
ATOM 4193 O O . ASP A 1 527 ? 21.724 -7.591 -37.548 1.00 96.50 527 ASP A O 1
ATOM 4197 N N . ARG A 1 528 ? 21.223 -9.652 -36.819 1.00 97.19 528 ARG A N 1
ATOM 4198 C CA . ARG A 1 528 ? 19.829 -9.643 -37.284 1.00 97.19 528 ARG A CA 1
ATOM 4199 C C . ARG A 1 528 ? 18.978 -8.593 -36.570 1.00 97.19 528 ARG A C 1
ATOM 4201 O O . ARG A 1 528 ? 18.194 -7.910 -37.226 1.00 97.19 528 ARG A O 1
ATOM 4208 N N . VAL A 1 529 ? 19.113 -8.464 -35.248 1.00 97.19 529 VAL A N 1
ATOM 4209 C CA . VAL A 1 529 ? 18.377 -7.460 -34.458 1.00 97.19 529 VAL A CA 1
ATOM 4210 C C . VAL A 1 529 ? 18.813 -6.056 -34.861 1.00 97.19 529 VAL A C 1
ATOM 4212 O O . VAL A 1 529 ? 17.960 -5.210 -35.112 1.00 97.19 529 VAL A O 1
ATOM 4215 N N . VAL A 1 530 ? 20.121 -5.816 -34.976 1.00 97.44 530 VAL A N 1
ATOM 4216 C CA . VAL A 1 530 ? 20.657 -4.506 -35.369 1.00 97.44 530 VAL A CA 1
ATOM 4217 C C . VAL A 1 530 ? 20.228 -4.146 -36.796 1.00 97.44 530 VAL A C 1
ATOM 4219 O O . VAL A 1 530 ? 19.746 -3.039 -37.021 1.00 97.44 530 VAL A O 1
ATOM 4222 N N . SER A 1 531 ? 20.312 -5.086 -37.745 1.00 97.50 531 SER A N 1
ATOM 4223 C CA . SER A 1 531 ? 19.872 -4.873 -39.135 1.00 97.50 531 SER A CA 1
ATOM 4224 C C . SER A 1 531 ? 18.379 -4.548 -39.226 1.00 97.50 531 SER A C 1
ATOM 4226 O O . SER A 1 531 ? 17.983 -3.652 -39.968 1.00 97.50 531 SER A O 1
ATOM 4228 N N . MET A 1 532 ? 17.546 -5.240 -38.440 1.00 97.12 532 MET A N 1
ATOM 4229 C CA . MET A 1 532 ? 16.111 -4.961 -38.355 1.00 97.12 532 MET A CA 1
ATOM 4230 C C . MET A 1 532 ? 15.848 -3.547 -37.824 1.00 97.12 532 MET A C 1
ATOM 4232 O O . MET A 1 532 ? 15.100 -2.806 -38.448 1.00 97.12 532 MET A O 1
ATOM 4236 N N . VAL A 1 533 ? 16.509 -3.140 -36.732 1.00 97.12 533 VAL A N 1
ATOM 4237 C CA . VAL A 1 533 ? 16.363 -1.781 -36.176 1.00 97.12 533 VAL A CA 1
ATOM 4238 C C . VAL A 1 533 ? 16.787 -0.718 -37.186 1.00 97.12 533 VAL A C 1
ATOM 4240 O O . VAL A 1 533 ? 16.074 0.261 -37.367 1.00 97.12 533 VAL A O 1
ATOM 4243 N N . ILE A 1 534 ? 17.916 -0.911 -37.872 1.00 97.00 534 ILE A N 1
ATOM 4244 C CA . ILE A 1 534 ? 18.382 0.019 -38.910 1.00 97.00 534 ILE A CA 1
ATOM 4245 C C . ILE A 1 534 ? 17.359 0.114 -40.050 1.00 97.00 534 ILE A C 1
ATOM 4247 O O . ILE A 1 534 ? 17.063 1.214 -40.506 1.00 97.00 534 ILE A O 1
ATOM 4251 N N . SER A 1 535 ? 16.795 -1.014 -40.491 1.00 96.00 535 SER A N 1
ATOM 4252 C CA . SER A 1 535 ? 15.773 -1.017 -41.541 1.00 96.00 535 SER A CA 1
ATOM 4253 C C . SER A 1 535 ? 14.477 -0.335 -41.097 1.00 96.00 535 SER A C 1
ATOM 4255 O O . SER A 1 535 ? 13.860 0.351 -41.906 1.00 96.00 535 SER A O 1
ATOM 4257 N N . ASP A 1 536 ? 14.057 -0.507 -39.842 1.00 95.56 536 ASP A N 1
ATOM 4258 C CA . ASP A 1 536 ? 12.880 0.175 -39.295 1.00 95.56 536 ASP A CA 1
ATOM 4259 C C . ASP A 1 536 ? 13.104 1.692 -39.269 1.00 95.56 536 ASP A C 1
ATOM 4261 O O . ASP A 1 536 ? 12.295 2.444 -39.805 1.00 95.56 536 ASP A O 1
ATOM 4265 N N . LEU A 1 537 ? 14.249 2.130 -38.734 1.00 94.38 537 LEU A N 1
ATOM 4266 C CA . LEU A 1 537 ? 14.631 3.543 -38.665 1.00 94.38 537 LEU A CA 1
ATOM 4267 C C . LEU A 1 537 ? 14.768 4.184 -40.056 1.00 94.38 537 LEU A C 1
ATOM 4269 O O . LEU A 1 537 ? 14.431 5.350 -40.239 1.00 94.38 537 LEU A O 1
ATOM 4273 N N . GLU A 1 538 ? 15.233 3.434 -41.060 1.00 93.88 538 GLU A N 1
ATOM 4274 C CA . GLU A 1 538 ? 15.303 3.900 -42.453 1.00 93.88 538 GLU A CA 1
ATOM 4275 C C . GLU A 1 538 ? 13.914 4.266 -43.010 1.00 93.88 538 GLU A C 1
ATOM 4277 O O . GLU A 1 538 ? 13.793 5.233 -43.780 1.00 93.88 538 GLU A O 1
ATOM 4282 N N . ASN A 1 539 ? 12.892 3.502 -42.607 1.00 93.31 539 ASN A N 1
ATOM 4283 C CA . ASN A 1 539 ? 11.510 3.606 -43.072 1.00 93.31 539 ASN A CA 1
ATOM 4284 C C . ASN A 1 539 ? 10.695 4.691 -42.341 1.00 93.31 539 ASN A C 1
ATOM 4286 O O . ASN A 1 539 ? 9.649 5.092 -42.846 1.00 93.31 539 ASN A O 1
ATOM 4290 N N . GLU A 1 540 ? 11.169 5.221 -41.207 1.00 89.31 540 GLU A N 1
ATOM 4291 C CA . GLU A 1 540 ? 10.501 6.285 -40.426 1.00 89.31 540 GLU A CA 1
ATOM 4292 C C . GLU A 1 540 ? 10.540 7.676 -41.104 1.00 89.31 540 GLU A C 1
ATOM 4294 O O . GLU A 1 540 ? 10.062 8.673 -40.563 1.00 89.31 540 GLU A O 1
ATOM 4299 N N . GLY A 1 541 ? 11.091 7.770 -42.319 1.00 83.31 541 GLY A N 1
ATOM 4300 C CA . GLY A 1 541 ? 11.098 8.973 -43.158 1.00 83.31 541 GLY A CA 1
ATOM 4301 C C . GLY A 1 541 ? 12.195 9.982 -42.804 1.00 83.31 541 GLY A C 1
ATOM 4302 O O . GLY A 1 541 ? 12.795 10.551 -43.717 1.00 83.31 541 GLY A O 1
ATOM 4303 N N . LYS A 1 542 ? 12.523 10.143 -41.516 1.00 87.38 542 LYS A N 1
ATOM 4304 C CA . LYS A 1 542 ? 13.608 11.002 -41.014 1.00 87.38 542 LYS A CA 1
ATOM 4305 C C . LYS A 1 542 ? 14.740 10.161 -40.427 1.00 87.38 542 LYS A C 1
ATOM 4307 O O . LYS A 1 542 ? 14.467 9.267 -39.635 1.00 87.38 542 LYS A O 1
ATOM 4312 N N . VAL A 1 543 ? 15.994 10.462 -40.772 1.00 87.25 543 VAL A N 1
ATOM 4313 C CA . VAL A 1 543 ? 17.140 9.718 -40.235 1.00 87.25 543 VAL A CA 1
ATOM 4314 C C . VAL A 1 543 ? 17.391 10.152 -38.781 1.00 87.25 543 VAL A C 1
ATOM 4316 O O . VAL A 1 543 ? 17.517 11.348 -38.501 1.00 87.25 543 VAL A O 1
ATOM 4319 N N . PRO A 1 544 ? 17.423 9.215 -37.816 1.00 92.19 544 PRO A N 1
ATOM 4320 C CA . PRO A 1 544 ? 17.738 9.552 -36.433 1.00 92.19 544 PRO A CA 1
ATOM 4321 C C . PRO A 1 544 ? 19.155 10.130 -36.280 1.00 92.19 544 PRO A C 1
ATOM 4323 O O . PRO A 1 544 ? 20.059 9.701 -36.996 1.00 92.19 544 PRO A O 1
ATOM 4326 N N . PRO A 1 545 ? 19.401 11.017 -35.299 1.00 91.06 545 PRO A N 1
ATOM 4327 C CA . PRO A 1 545 ? 20.696 11.684 -35.138 1.00 91.06 545 PRO A CA 1
ATOM 4328 C C . PRO A 1 545 ? 21.907 10.762 -34.939 1.00 91.06 545 PRO A C 1
ATOM 4330 O O . PRO A 1 545 ? 23.021 11.163 -35.237 1.00 91.06 545 PRO A O 1
ATOM 4333 N N . LEU A 1 546 ? 21.716 9.559 -34.386 1.00 94.44 546 LEU A N 1
ATOM 4334 C CA . LEU A 1 546 ? 22.793 8.583 -34.170 1.00 94.44 546 LEU A CA 1
ATOM 4335 C C . LEU A 1 546 ? 22.664 7.371 -35.103 1.00 94.44 546 LEU A C 1
ATOM 4337 O O . LEU A 1 546 ? 23.177 6.292 -34.801 1.00 94.44 546 LEU A O 1
ATOM 4341 N N . PHE A 1 547 ? 21.955 7.517 -36.224 1.00 95.88 547 PHE A N 1
ATOM 4342 C CA . PHE A 1 547 ? 21.708 6.426 -37.162 1.00 95.88 547 PHE A CA 1
ATOM 4343 C C . PHE A 1 547 ? 22.998 5.892 -37.785 1.00 95.88 547 PHE A C 1
ATOM 4345 O O . PHE A 1 547 ? 23.270 4.696 -37.674 1.00 95.88 547 PHE A O 1
ATOM 4352 N N . LEU A 1 548 ? 23.828 6.748 -38.398 1.00 95.69 548 LEU A N 1
ATOM 4353 C CA . LEU A 1 548 ? 25.068 6.277 -39.030 1.00 95.69 548 LEU A CA 1
ATOM 4354 C C . LEU A 1 548 ? 26.078 5.816 -37.987 1.00 95.69 548 LEU A C 1
ATOM 4356 O O . LEU A 1 548 ? 26.818 4.860 -38.223 1.00 95.69 548 LEU A O 1
ATOM 4360 N N . ARG A 1 549 ? 26.028 6.397 -36.786 1.00 95.38 549 ARG A N 1
ATOM 4361 C CA . ARG A 1 549 ? 26.789 5.912 -35.635 1.00 95.38 549 ARG A CA 1
ATOM 4362 C C . ARG A 1 549 ? 26.410 4.480 -35.248 1.00 95.38 549 ARG A C 1
ATOM 4364 O O . ARG A 1 549 ? 27.304 3.660 -35.041 1.00 95.38 549 ARG A O 1
ATOM 4371 N N . LEU A 1 550 ? 25.114 4.158 -35.186 1.00 96.75 550 LEU A N 1
ATOM 4372 C CA . LEU A 1 550 ? 24.625 2.796 -34.946 1.00 96.75 550 LEU A CA 1
ATOM 4373 C C . LEU A 1 550 ? 25.061 1.843 -36.068 1.00 96.75 550 LEU A C 1
ATOM 4375 O O . LEU A 1 550 ? 25.531 0.747 -35.770 1.00 96.75 550 LEU A O 1
ATOM 4379 N N . VAL A 1 551 ? 24.960 2.260 -37.335 1.00 97.12 551 VAL A N 1
ATOM 4380 C CA . VAL A 1 551 ? 25.412 1.464 -38.492 1.00 97.12 551 VAL A CA 1
ATOM 4381 C C . VAL A 1 551 ? 26.910 1.169 -38.398 1.00 97.12 551 VAL A C 1
ATOM 4383 O O . VAL A 1 551 ? 27.313 0.015 -38.524 1.00 97.12 551 VAL A O 1
ATOM 4386 N N . GLY A 1 552 ? 27.738 2.183 -38.137 1.00 96.44 552 GLY A N 1
ATOM 4387 C CA . GLY A 1 552 ? 29.191 2.039 -38.044 1.00 96.44 552 GLY A CA 1
ATOM 4388 C C . GLY A 1 552 ? 29.626 1.161 -36.869 1.00 96.44 552 GLY A C 1
ATOM 4389 O O . GLY A 1 552 ? 30.434 0.243 -37.038 1.00 96.44 552 GLY A O 1
ATOM 4390 N N . GLN A 1 553 ? 29.051 1.374 -35.681 1.00 96.31 553 GLN A N 1
ATOM 4391 C CA . GLN A 1 553 ? 29.345 0.524 -34.522 1.00 96.31 553 GLN A CA 1
ATOM 4392 C C . GLN A 1 553 ? 28.835 -0.908 -34.728 1.00 96.31 553 GLN A C 1
ATOM 4394 O O . GLN A 1 553 ? 29.556 -1.858 -34.428 1.00 96.31 553 GLN A O 1
ATOM 4399 N N . GLY A 1 554 ? 27.639 -1.074 -35.299 1.00 96.75 554 GLY A N 1
ATOM 4400 C CA . GLY A 1 554 ? 27.083 -2.377 -35.654 1.00 96.75 554 GLY A CA 1
ATOM 4401 C C . GLY A 1 554 ? 27.979 -3.129 -36.635 1.00 96.75 554 GLY A C 1
ATOM 4402 O O . GLY A 1 554 ? 28.288 -4.289 -36.401 1.00 96.75 554 GLY A O 1
ATOM 4403 N N . LEU A 1 555 ? 28.487 -2.458 -37.669 1.00 96.50 555 LEU A N 1
ATOM 4404 C CA . LEU A 1 555 ? 29.404 -3.043 -38.650 1.00 96.50 555 LEU A CA 1
ATOM 4405 C C . LEU A 1 555 ? 30.759 -3.439 -38.044 1.00 96.50 555 LEU A C 1
ATOM 4407 O O . LEU A 1 555 ? 31.352 -4.438 -38.450 1.00 96.50 555 LEU A O 1
ATOM 4411 N N . THR A 1 556 ? 31.233 -2.667 -37.063 1.00 96.69 556 THR A N 1
ATOM 4412 C CA . THR A 1 556 ? 32.478 -2.952 -36.335 1.00 96.69 556 THR A CA 1
ATOM 4413 C C . THR A 1 556 ? 32.346 -4.213 -35.480 1.00 96.69 556 THR A C 1
ATOM 4415 O O . THR A 1 556 ? 33.262 -5.031 -35.443 1.00 96.69 556 THR A O 1
ATOM 4418 N N . VAL A 1 557 ? 31.205 -4.383 -34.804 1.00 96.88 557 VAL A N 1
ATOM 4419 C CA . VAL A 1 557 ? 30.937 -5.549 -33.947 1.00 96.88 557 VAL A CA 1
ATOM 4420 C C . VAL A 1 557 ? 30.498 -6.769 -34.766 1.00 96.88 557 VAL A C 1
ATOM 4422 O O . VAL A 1 557 ? 30.872 -7.895 -34.446 1.00 96.88 557 VAL A O 1
ATOM 4425 N N . PHE A 1 558 ? 29.761 -6.555 -35.857 1.00 97.25 558 PHE A N 1
ATOM 4426 C CA . PHE A 1 558 ? 29.184 -7.594 -36.709 1.00 97.25 558 PHE A CA 1
ATOM 4427 C C . PHE A 1 558 ? 29.623 -7.437 -38.173 1.00 97.25 558 PHE A C 1
ATOM 4429 O O . PHE A 1 558 ? 28.868 -6.926 -39.006 1.00 97.25 558 PHE A O 1
ATOM 4436 N N . PRO A 1 559 ? 30.807 -7.953 -38.550 1.00 95.88 559 PRO A N 1
ATOM 4437 C CA . PRO A 1 559 ? 31.295 -7.879 -39.929 1.00 95.88 559 PRO A CA 1
ATOM 4438 C C . PRO A 1 559 ? 30.350 -8.504 -40.970 1.00 95.88 559 PRO A C 1
ATOM 4440 O O . PRO A 1 559 ? 30.348 -8.089 -42.129 1.00 95.88 559 PRO A O 1
ATOM 4443 N N . ASN A 1 560 ? 29.506 -9.459 -40.563 1.00 95.94 560 ASN A N 1
ATOM 4444 C CA . ASN A 1 560 ? 28.496 -10.087 -41.423 1.00 95.94 560 ASN A CA 1
ATOM 4445 C C . ASN A 1 560 ? 27.403 -9.114 -41.893 1.00 95.94 560 ASN A C 1
ATOM 4447 O O . ASN A 1 560 ? 26.697 -9.416 -42.850 1.00 95.94 560 ASN A O 1
ATOM 4451 N N . MET A 1 561 ? 27.288 -7.930 -41.283 1.00 96.50 561 MET A N 1
ATOM 4452 C CA . MET A 1 561 ? 26.362 -6.886 -41.727 1.00 96.50 561 MET A CA 1
ATOM 4453 C C . MET A 1 561 ? 26.825 -6.162 -42.999 1.00 96.50 561 MET A C 1
ATOM 4455 O O . MET A 1 561 ? 26.034 -5.425 -43.582 1.00 96.50 561 MET A O 1
ATOM 4459 N N . LYS A 1 562 ? 28.063 -6.376 -43.481 1.00 96.56 562 LYS A N 1
ATOM 4460 C CA . LYS A 1 562 ? 28.597 -5.711 -44.688 1.00 96.56 562 LYS A CA 1
ATOM 4461 C C . LYS A 1 562 ? 27.639 -5.756 -45.895 1.00 96.56 562 LYS A C 1
ATOM 4463 O O . LYS A 1 562 ? 27.359 -4.685 -46.430 1.00 96.56 562 LYS A O 1
ATOM 4468 N N . PRO A 1 563 ? 27.073 -6.908 -46.315 1.00 96.81 563 PRO A N 1
ATOM 4469 C CA . PRO A 1 563 ? 26.147 -6.953 -47.451 1.00 96.81 563 PRO A CA 1
ATOM 4470 C C . PRO A 1 563 ? 24.867 -6.138 -47.224 1.00 96.81 563 PRO A C 1
ATOM 4472 O O . PRO A 1 563 ? 24.400 -5.451 -48.134 1.00 96.81 563 PRO A O 1
ATOM 4475 N N . PHE A 1 564 ? 24.326 -6.170 -46.001 1.00 97.06 564 PHE A N 1
ATOM 4476 C CA . PHE A 1 564 ? 23.167 -5.366 -45.617 1.00 97.06 564 PHE A CA 1
ATOM 4477 C C . PHE A 1 564 ? 23.487 -3.867 -45.697 1.00 97.06 564 PHE A C 1
ATOM 4479 O O . PHE A 1 564 ? 22.757 -3.123 -46.349 1.00 97.06 564 PHE A O 1
ATOM 4486 N N . THR A 1 565 ? 24.617 -3.433 -45.131 1.00 96.81 565 THR A N 1
ATOM 4487 C CA . THR A 1 565 ? 25.055 -2.030 -45.165 1.00 96.81 565 THR A CA 1
ATOM 4488 C C . THR A 1 565 ? 25.337 -1.547 -46.589 1.00 96.81 565 THR A C 1
ATOM 4490 O O . THR A 1 565 ? 24.975 -0.427 -46.934 1.00 96.81 565 THR A O 1
ATOM 4493 N N . ILE A 1 566 ? 25.911 -2.385 -47.460 1.00 96.94 566 ILE A N 1
ATOM 4494 C CA . ILE A 1 566 ? 26.086 -2.062 -48.887 1.00 96.94 566 ILE A CA 1
ATOM 4495 C C . ILE A 1 566 ? 24.724 -1.787 -49.537 1.00 96.94 566 ILE A C 1
ATOM 4497 O O . ILE A 1 566 ? 24.564 -0.780 -50.226 1.00 96.94 566 ILE A O 1
ATOM 4501 N N . SER A 1 567 ? 23.730 -2.650 -49.303 1.00 96.75 567 SER A N 1
ATOM 4502 C CA . SER A 1 567 ? 22.373 -2.443 -49.820 1.00 96.75 567 SER A CA 1
ATOM 4503 C C . SER A 1 567 ? 21.738 -1.165 -49.265 1.00 96.75 567 SER A C 1
ATOM 4505 O O . SER A 1 567 ? 21.114 -0.422 -50.019 1.00 96.75 567 SER A O 1
ATOM 4507 N N . LEU A 1 568 ? 21.912 -0.894 -47.969 1.00 95.50 568 LEU A N 1
ATOM 4508 C CA . LEU A 1 568 ? 21.427 0.314 -47.301 1.00 95.50 568 LEU A CA 1
ATOM 4509 C C . LEU A 1 568 ? 22.004 1.580 -47.954 1.00 95.50 568 LEU A C 1
ATOM 4511 O O . LEU A 1 568 ? 21.261 2.466 -48.371 1.00 95.50 568 LEU A O 1
ATOM 4515 N N . VAL A 1 569 ? 23.330 1.632 -48.126 1.00 95.69 569 VAL A N 1
ATOM 4516 C CA . VAL A 1 569 ? 24.023 2.761 -48.761 1.00 95.69 569 VAL A CA 1
ATOM 4517 C C . VAL A 1 569 ? 23.554 2.952 -50.205 1.00 95.69 569 VAL A C 1
ATOM 4519 O O . VAL A 1 569 ? 23.233 4.077 -50.582 1.00 95.69 569 VAL A O 1
ATOM 4522 N N . LYS A 1 570 ? 23.421 1.880 -51.006 1.00 95.12 570 LYS A N 1
ATOM 4523 C CA . LYS A 1 570 ? 22.925 1.988 -52.397 1.00 95.12 570 LYS A CA 1
ATOM 4524 C C . LYS A 1 570 ? 21.554 2.658 -52.480 1.00 95.12 570 LYS A C 1
ATOM 4526 O O . LYS A 1 570 ? 21.324 3.433 -53.403 1.00 95.12 570 LYS A O 1
ATOM 4531 N N . ARG A 1 571 ? 20.657 2.373 -51.530 1.00 94.19 571 ARG A N 1
ATOM 4532 C CA . ARG A 1 571 ? 19.290 2.917 -51.524 1.00 94.19 571 ARG A CA 1
ATOM 4533 C C . ARG A 1 571 ? 19.209 4.357 -51.022 1.00 94.19 571 ARG A C 1
ATOM 4535 O O . ARG A 1 571 ? 18.384 5.110 -51.525 1.00 94.19 571 ARG A O 1
ATOM 4542 N N . GLY A 1 572 ? 20.032 4.731 -50.040 1.00 92.19 572 GLY A N 1
ATOM 4543 C CA . GLY A 1 572 ? 19.817 5.956 -49.261 1.00 92.19 572 GLY A CA 1
ATOM 4544 C C . GLY A 1 572 ? 20.981 6.945 -49.187 1.00 92.19 572 GLY A C 1
ATOM 4545 O O . GLY A 1 572 ? 20.856 7.929 -48.458 1.00 92.19 572 GLY A O 1
ATOM 4546 N N . TRP A 1 573 ? 22.095 6.734 -49.903 1.00 94.38 573 TRP A N 1
ATOM 4547 C CA . TRP A 1 573 ? 23.326 7.525 -49.720 1.00 94.38 573 TRP A CA 1
ATOM 4548 C C . TRP A 1 573 ? 23.128 9.044 -49.788 1.00 94.38 573 TRP A C 1
ATOM 4550 O O . TRP A 1 573 ? 23.715 9.756 -48.981 1.00 94.38 573 TRP A O 1
ATOM 4560 N N . GLN A 1 574 ? 22.287 9.549 -50.701 1.00 93.88 574 GLN A N 1
ATOM 4561 C CA . GLN A 1 574 ? 22.049 10.992 -50.851 1.00 93.88 574 GLN A CA 1
ATOM 4562 C C . GLN A 1 574 ? 21.488 11.607 -49.569 1.00 93.88 574 GLN A C 1
ATOM 4564 O O . GLN A 1 574 ? 21.933 12.672 -49.149 1.00 93.88 574 GLN A O 1
ATOM 4569 N N . ARG A 1 575 ? 20.538 10.907 -48.936 1.00 93.62 575 ARG A N 1
ATOM 4570 C CA . ARG A 1 575 ? 19.905 11.330 -47.685 1.00 93.62 575 ARG A CA 1
ATOM 4571 C C . ARG A 1 575 ? 20.906 11.277 -46.536 1.00 93.62 575 ARG A C 1
ATOM 4573 O O . ARG A 1 575 ? 21.081 12.263 -45.833 1.00 93.62 575 ARG A O 1
ATOM 4580 N N . TYR A 1 576 ? 21.609 10.155 -46.388 1.00 93.44 576 TYR A N 1
ATOM 4581 C CA . TYR A 1 576 ? 22.570 9.967 -45.297 1.00 93.44 576 TYR A CA 1
ATOM 4582 C C . TYR A 1 576 ? 23.723 10.967 -45.349 1.00 93.44 576 TYR A C 1
ATOM 4584 O O . TYR A 1 576 ? 24.092 11.537 -44.329 1.00 93.44 576 TYR A O 1
ATOM 4592 N N . PHE A 1 577 ? 24.255 11.218 -46.544 1.00 92.94 577 PHE A N 1
ATOM 4593 C CA . PHE A 1 577 ? 25.346 12.161 -46.744 1.00 92.94 577 PHE A CA 1
ATOM 4594 C C . PHE A 1 577 ? 24.927 13.613 -46.485 1.00 92.94 577 PHE A C 1
ATOM 4596 O O . PHE A 1 577 ? 25.722 14.396 -45.974 1.00 92.94 577 PHE A O 1
ATOM 4603 N N . ALA A 1 578 ? 23.684 13.973 -46.819 1.00 91.25 578 ALA A N 1
ATOM 4604 C CA . ALA A 1 578 ? 23.155 15.308 -46.559 1.00 91.25 578 ALA A CA 1
ATOM 4605 C C . ALA A 1 578 ? 22.885 15.563 -45.065 1.00 91.25 578 ALA A C 1
ATOM 4607 O O . ALA A 1 578 ? 23.085 16.685 -44.605 1.00 91.25 578 ALA A O 1
ATOM 4608 N N . GLU A 1 579 ? 22.425 14.550 -44.323 1.00 89.50 579 GLU A N 1
ATOM 4609 C CA . GLU A 1 579 ? 22.063 14.691 -42.906 1.00 89.50 579 GLU A CA 1
ATOM 4610 C C . GLU A 1 579 ? 23.266 14.554 -41.954 1.00 89.50 579 GLU A C 1
ATOM 4612 O O . GLU A 1 579 ? 23.381 15.331 -41.008 1.00 89.50 579 GLU A O 1
ATOM 4617 N N . GLU A 1 580 ? 24.181 13.610 -42.199 1.00 90.94 580 GLU A N 1
ATOM 4618 C CA . GLU A 1 580 ? 25.319 13.321 -41.312 1.00 90.94 580 GLU A CA 1
ATOM 4619 C C . GLU A 1 580 ? 26.572 12.940 -42.132 1.00 90.94 580 GLU A C 1
ATOM 4621 O O . GLU A 1 580 ? 27.030 11.796 -42.149 1.00 90.94 580 GLU A O 1
ATOM 4626 N N . GLU A 1 581 ? 27.139 13.928 -42.834 1.00 93.50 581 GLU A N 1
ATOM 4627 C CA . GLU A 1 581 ? 28.270 13.769 -43.765 1.00 93.50 581 GLU A CA 1
ATOM 4628 C C . GLU A 1 581 ? 29.445 12.979 -43.166 1.00 93.50 581 GLU A C 1
ATOM 4630 O O . GLU A 1 581 ? 29.894 11.998 -43.756 1.00 93.50 581 GLU A O 1
ATOM 4635 N N . GLN A 1 582 ? 29.914 13.352 -41.972 1.00 93.06 582 GLN A N 1
ATOM 4636 C CA . GLN A 1 582 ? 31.069 12.704 -41.346 1.00 93.06 582 GLN A CA 1
ATOM 4637 C C . GLN A 1 582 ? 30.790 11.239 -40.975 1.00 93.06 582 GLN A C 1
ATOM 4639 O O . GLN A 1 582 ? 31.604 10.365 -41.274 1.00 93.06 582 GLN A O 1
ATOM 4644 N N . GLY A 1 583 ? 29.625 10.954 -40.382 1.00 92.94 583 GLY A N 1
ATOM 4645 C CA . GLY A 1 583 ? 29.222 9.587 -40.041 1.00 92.94 583 GLY A CA 1
ATOM 4646 C C . GLY A 1 583 ? 29.083 8.704 -41.284 1.00 92.94 583 GLY A C 1
ATOM 4647 O O . GLY A 1 583 ? 29.435 7.525 -41.258 1.00 92.94 583 GLY A O 1
ATOM 4648 N N . PHE A 1 584 ? 28.651 9.279 -42.409 1.00 96.50 584 PHE A N 1
ATOM 4649 C CA . PHE A 1 584 ? 28.576 8.566 -43.682 1.00 96.50 584 PHE A CA 1
ATOM 4650 C C . PHE A 1 584 ? 29.959 8.179 -44.216 1.00 96.50 584 PHE A C 1
ATOM 4652 O O . PHE A 1 584 ? 30.148 7.043 -44.659 1.00 96.50 584 PHE A O 1
ATOM 4659 N N . ILE A 1 585 ? 30.931 9.094 -44.141 1.00 96.94 585 ILE A N 1
ATOM 4660 C CA . ILE A 1 585 ? 32.321 8.818 -44.530 1.00 96.94 585 ILE A CA 1
ATOM 4661 C C . ILE A 1 585 ? 32.912 7.692 -43.673 1.00 96.94 585 ILE A C 1
ATOM 4663 O O . ILE A 1 585 ? 33.478 6.750 -44.226 1.00 96.94 585 ILE A O 1
ATOM 4667 N N . GLU A 1 586 ? 32.709 7.727 -42.353 1.00 95.88 586 GLU A N 1
ATOM 4668 C CA . GLU A 1 586 ? 33.164 6.665 -41.442 1.00 95.88 586 GLU A CA 1
ATOM 4669 C C . GLU A 1 586 ? 32.568 5.294 -41.811 1.00 95.88 586 GLU A C 1
ATOM 4671 O O . GLU A 1 586 ? 33.277 4.286 -41.852 1.00 95.88 586 GLU A O 1
ATOM 4676 N N . VAL A 1 587 ? 31.273 5.237 -42.146 1.00 97.12 587 VAL A N 1
ATOM 4677 C CA . VAL A 1 587 ? 30.621 3.989 -42.580 1.00 97.12 587 VAL A CA 1
ATOM 4678 C C . VAL A 1 587 ? 31.220 3.469 -43.891 1.00 97.12 587 VAL A C 1
ATOM 4680 O O . VAL A 1 587 ? 31.464 2.266 -44.008 1.00 97.12 587 VAL A O 1
ATOM 4683 N N . LEU A 1 588 ? 31.496 4.341 -44.866 1.00 97.38 588 LEU A N 1
ATOM 4684 C CA . LEU A 1 588 ? 32.154 3.943 -46.116 1.00 97.38 588 LEU A CA 1
ATOM 4685 C C . LEU A 1 588 ? 33.565 3.398 -45.869 1.00 97.38 588 LEU A C 1
ATOM 4687 O O . LEU A 1 588 ? 33.955 2.409 -46.486 1.00 97.38 588 LEU A O 1
ATOM 4691 N N . GLU A 1 589 ? 34.326 3.992 -44.952 1.00 96.69 589 GLU A N 1
ATOM 4692 C CA . GLU A 1 589 ? 35.661 3.498 -44.604 1.00 96.69 589 GLU A CA 1
ATOM 4693 C C . GLU A 1 589 ? 35.626 2.085 -44.007 1.00 96.69 589 GLU A C 1
ATOM 4695 O O . GLU A 1 589 ? 36.502 1.269 -44.315 1.00 96.69 589 GLU A O 1
ATOM 4700 N N . LEU A 1 590 ? 34.596 1.760 -43.221 1.00 96.81 590 LEU A N 1
ATOM 4701 C CA . LEU A 1 590 ? 34.401 0.433 -42.625 1.00 96.81 590 LEU A CA 1
ATOM 4702 C C . LEU A 1 590 ? 33.995 -0.652 -43.643 1.00 96.81 590 LEU A C 1
ATOM 4704 O O . LEU A 1 590 ? 34.203 -1.845 -43.395 1.00 96.81 590 LEU A O 1
ATOM 4708 N N . LEU A 1 591 ? 33.447 -0.269 -44.803 1.00 96.56 591 LEU A N 1
ATOM 4709 C CA . LEU A 1 591 ? 33.136 -1.201 -45.898 1.00 96.56 591 LEU A CA 1
ATOM 4710 C C . LEU A 1 591 ? 34.382 -1.676 -46.662 1.00 96.56 591 LEU A C 1
ATOM 4712 O O . LEU A 1 591 ? 34.305 -2.657 -47.407 1.00 96.56 591 LEU A O 1
ATOM 4716 N N . ASP A 1 592 ? 35.529 -1.033 -46.433 1.00 94.50 592 ASP A N 1
ATOM 4717 C CA . ASP A 1 592 ? 36.841 -1.433 -46.938 1.00 94.50 592 ASP A CA 1
ATOM 4718 C C . ASP A 1 592 ? 36.853 -1.647 -48.465 1.00 94.50 592 ASP A C 1
ATOM 4720 O O . ASP A 1 592 ? 36.572 -0.713 -49.219 1.00 94.50 592 ASP A O 1
ATOM 4724 N N . THR A 1 593 ? 37.129 -2.861 -48.946 1.00 94.38 593 THR A N 1
ATOM 4725 C CA . THR A 1 593 ? 37.223 -3.185 -50.381 1.00 94.38 593 THR A CA 1
ATOM 4726 C C . THR A 1 593 ? 35.907 -3.049 -51.148 1.00 94.38 593 THR A C 1
ATOM 4728 O O . THR A 1 593 ? 35.930 -2.963 -52.372 1.00 94.38 593 THR A O 1
ATOM 4731 N N . SER A 1 594 ? 34.763 -3.001 -50.458 1.00 95.50 594 SER A N 1
ATOM 4732 C CA . SER A 1 594 ? 33.446 -2.815 -51.090 1.00 95.50 594 SER A CA 1
ATOM 4733 C C . SER A 1 594 ? 33.088 -1.340 -51.315 1.00 95.50 594 SER A C 1
ATOM 4735 O O . SER A 1 594 ? 32.159 -1.035 -52.063 1.00 95.50 594 SER A O 1
ATOM 4737 N N . ALA A 1 595 ? 33.803 -0.411 -50.672 1.00 95.94 595 ALA A N 1
ATOM 4738 C CA . ALA A 1 595 ? 33.502 1.017 -50.741 1.00 95.94 595 ALA A CA 1
ATOM 4739 C C . ALA A 1 595 ? 33.752 1.645 -52.128 1.00 95.94 595 ALA A C 1
ATOM 4741 O O . ALA A 1 595 ? 32.898 2.415 -52.567 1.00 95.94 595 ALA A O 1
ATOM 4742 N N . PRO A 1 596 ? 34.842 1.333 -52.864 1.00 96.19 596 PRO A N 1
ATOM 4743 C CA . PRO A 1 596 ? 35.103 1.961 -54.161 1.00 96.19 596 PRO A CA 1
ATOM 4744 C C . PRO A 1 596 ? 33.997 1.743 -55.197 1.00 96.19 596 PRO A C 1
ATOM 4746 O O . PRO A 1 596 ? 33.582 2.693 -55.857 1.00 96.19 596 PRO A O 1
ATOM 4749 N N . GLU A 1 597 ? 33.473 0.519 -55.311 1.00 95.00 597 GLU A N 1
ATOM 4750 C CA . GLU A 1 597 ? 32.384 0.201 -56.246 1.00 95.00 597 GLU A CA 1
ATOM 4751 C C . GLU A 1 597 ? 31.111 1.004 -55.925 1.00 95.00 597 GLU A C 1
ATOM 4753 O O . GLU A 1 597 ? 30.461 1.540 -56.823 1.00 95.00 597 GLU A O 1
ATOM 4758 N N . LEU A 1 598 ? 30.784 1.141 -54.634 1.00 95.31 598 LEU A N 1
ATOM 4759 C CA . LEU A 1 598 ? 29.675 1.972 -54.162 1.00 95.31 598 LEU A CA 1
ATOM 4760 C C . LEU A 1 598 ? 29.883 3.446 -54.503 1.00 95.31 598 LEU A C 1
ATOM 4762 O O . LEU A 1 598 ? 28.997 4.078 -55.072 1.00 95.31 598 LEU A O 1
ATOM 4766 N N . ILE A 1 599 ? 31.052 3.985 -54.173 1.00 95.56 599 ILE A N 1
ATOM 4767 C CA . ILE A 1 599 ? 31.374 5.405 -54.329 1.00 95.56 599 ILE A CA 1
ATOM 4768 C C . ILE A 1 599 ? 31.350 5.818 -55.810 1.00 95.56 599 ILE A C 1
ATOM 4770 O O . ILE A 1 599 ? 30.835 6.884 -56.144 1.00 95.56 599 ILE A O 1
ATOM 4774 N N . LEU A 1 600 ? 31.812 4.954 -56.721 1.00 94.94 600 LEU A N 1
ATOM 4775 C CA . LEU A 1 600 ? 31.765 5.201 -58.170 1.00 94.94 600 LEU A CA 1
ATOM 4776 C C . LEU A 1 600 ? 30.342 5.204 -58.758 1.00 94.94 600 LEU A C 1
ATOM 4778 O O . LEU A 1 600 ? 30.151 5.688 -59.879 1.00 94.94 600 LEU A O 1
ATOM 4782 N N . SER A 1 601 ? 29.350 4.690 -58.021 1.00 94.25 601 SER A N 1
ATOM 4783 C CA . SER A 1 601 ? 27.930 4.764 -58.394 1.00 94.25 601 SER A CA 1
ATOM 4784 C C . SER A 1 601 ? 27.265 6.097 -58.024 1.00 94.25 601 SER A C 1
ATOM 4786 O O . SER A 1 601 ? 26.141 6.362 -58.454 1.00 94.25 601 SER A O 1
ATOM 4788 N N . PHE A 1 602 ? 27.939 6.949 -57.242 1.00 95.31 602 PHE A N 1
ATOM 4789 C CA . PHE A 1 602 ? 27.425 8.264 -56.861 1.00 95.31 602 PHE A CA 1
ATOM 4790 C C . PHE A 1 602 ? 27.516 9.265 -58.018 1.00 95.31 602 PHE A C 1
ATOM 4792 O O . PHE A 1 602 ? 28.179 9.041 -59.033 1.00 95.31 602 PHE A O 1
ATOM 4799 N N . THR A 1 603 ? 26.850 10.411 -57.863 1.00 94.25 603 THR A N 1
ATOM 4800 C CA . THR A 1 603 ? 27.008 11.523 -58.808 1.00 94.25 603 THR A CA 1
ATOM 4801 C C . THR A 1 603 ? 28.435 12.063 -58.752 1.00 94.25 603 THR A C 1
ATOM 4803 O O . THR A 1 603 ? 29.080 12.021 -57.706 1.00 94.25 603 THR A O 1
ATOM 4806 N N . GLU A 1 604 ? 28.929 12.622 -59.857 1.00 93.12 604 GLU A N 1
ATOM 4807 C CA . GLU A 1 604 ? 30.304 13.134 -59.942 1.00 93.12 604 GLU A CA 1
ATOM 4808 C C . GLU A 1 604 ? 30.632 14.151 -58.832 1.00 93.12 604 GLU A C 1
ATOM 4810 O O . GLU A 1 604 ? 31.704 14.106 -58.228 1.00 93.12 604 GLU A O 1
ATOM 4815 N N . ALA A 1 605 ? 29.682 15.036 -58.517 1.00 92.81 605 ALA A N 1
ATOM 4816 C CA . ALA A 1 605 ? 29.828 16.021 -57.451 1.00 92.81 605 ALA A CA 1
ATOM 4817 C C . ALA A 1 605 ? 29.947 15.371 -56.060 1.00 92.81 605 ALA A C 1
ATOM 4819 O O . ALA A 1 605 ? 30.790 15.778 -55.260 1.00 92.81 605 ALA A O 1
ATOM 4820 N N . ALA A 1 606 ? 29.135 14.348 -55.775 1.00 93.00 606 ALA A N 1
ATOM 4821 C CA . ALA A 1 606 ? 29.188 13.625 -54.507 1.00 93.00 606 ALA A CA 1
ATOM 4822 C C . ALA A 1 606 ? 30.454 12.771 -54.392 1.00 93.00 606 ALA A C 1
ATOM 4824 O O . ALA A 1 606 ? 31.099 12.792 -53.349 1.00 93.00 606 ALA A O 1
ATOM 4825 N N . LEU A 1 607 ? 30.851 12.096 -55.476 1.00 94.25 607 LEU A N 1
ATOM 4826 C CA . LEU A 1 607 ? 32.114 11.367 -55.579 1.00 94.25 607 LEU A CA 1
ATOM 4827 C C . LEU A 1 607 ? 33.292 12.278 -55.219 1.00 94.25 607 LEU A C 1
ATOM 4829 O O . LEU A 1 607 ? 34.032 11.954 -54.294 1.00 94.25 607 LEU A O 1
ATOM 4833 N N . LYS A 1 608 ? 33.408 13.445 -55.876 1.00 93.31 608 LYS A N 1
ATOM 4834 C CA . LYS A 1 608 ? 34.431 14.464 -55.576 1.00 93.31 608 LYS A CA 1
ATOM 4835 C C . LYS A 1 608 ? 34.421 14.857 -54.101 1.00 93.31 608 LYS A C 1
ATOM 4837 O O . LYS A 1 608 ? 35.472 14.890 -53.466 1.00 93.31 608 LYS A O 1
ATOM 4842 N N . ARG A 1 609 ? 33.243 15.134 -53.541 1.00 94.31 609 ARG A N 1
ATOM 4843 C CA . ARG A 1 609 ? 33.121 15.572 -52.146 1.00 94.31 609 ARG A CA 1
ATOM 4844 C C . ARG A 1 609 ? 33.535 14.477 -51.155 1.00 94.31 609 ARG A C 1
ATOM 4846 O O . ARG A 1 609 ? 34.327 14.749 -50.257 1.00 94.31 609 ARG A O 1
ATOM 4853 N N . VAL A 1 610 ? 33.099 13.236 -51.362 1.00 94.88 610 VAL A N 1
ATOM 4854 C CA . VAL A 1 610 ? 33.466 12.082 -50.521 1.00 94.88 610 VAL A CA 1
ATOM 4855 C C . VAL A 1 610 ? 34.982 11.860 -50.508 1.00 94.88 610 VAL A C 1
ATOM 4857 O O . VAL A 1 610 ? 35.577 11.771 -49.434 1.00 94.88 610 VAL A O 1
ATOM 4860 N N . ILE A 1 611 ? 35.636 11.847 -51.676 1.00 94.56 611 ILE A N 1
ATOM 4861 C CA . ILE A 1 611 ? 37.092 11.633 -51.755 1.00 94.56 611 ILE A CA 1
ATOM 4862 C C . ILE A 1 611 ? 37.909 12.822 -51.217 1.00 94.56 611 ILE A C 1
ATOM 4864 O O . ILE A 1 611 ? 39.041 12.620 -50.782 1.00 94.56 611 ILE A O 1
ATOM 4868 N N . SER A 1 612 ? 37.361 14.051 -51.180 1.00 93.88 612 SER A N 1
ATOM 4869 C CA . SER A 1 612 ? 38.042 15.163 -50.485 1.00 93.88 612 SER A CA 1
ATOM 4870 C C . SER A 1 612 ? 38.065 15.007 -48.972 1.00 93.88 612 SER A C 1
ATOM 4872 O O . SER A 1 612 ? 38.980 15.536 -48.342 1.00 93.88 612 SER A O 1
ATOM 4874 N N . LEU A 1 613 ? 37.057 14.347 -48.398 1.00 94.56 613 LEU A N 1
ATOM 4875 C CA . LEU A 1 613 ? 36.874 14.252 -46.948 1.00 94.56 613 LEU A CA 1
ATOM 4876 C C . LEU A 1 613 ? 37.674 13.106 -46.335 1.00 94.56 613 LEU A C 1
ATOM 4878 O O . LEU A 1 613 ? 38.064 13.196 -45.175 1.00 94.56 613 LEU A O 1
ATOM 4882 N N . SER A 1 614 ? 37.961 12.059 -47.113 1.00 96.44 614 SER A N 1
ATOM 4883 C CA . SER A 1 614 ? 38.778 10.929 -46.675 1.00 96.44 614 SER A CA 1
ATOM 4884 C C . SER A 1 614 ? 39.860 10.584 -47.692 1.00 96.44 614 SER A C 1
ATOM 4886 O O . SER A 1 614 ? 39.596 10.077 -48.787 1.00 96.44 614 SER A O 1
ATOM 4888 N N . SER A 1 615 ? 41.115 10.790 -47.287 1.00 94.38 615 SER A N 1
ATOM 4889 C CA . SER A 1 615 ? 42.285 10.344 -48.047 1.00 94.38 615 SER A CA 1
ATOM 4890 C C . SER A 1 615 ? 42.359 8.818 -48.154 1.00 94.38 615 SER A C 1
ATOM 4892 O O . SER A 1 615 ? 42.844 8.307 -49.162 1.00 94.38 615 SER A O 1
ATOM 4894 N N . ALA A 1 616 ? 41.843 8.091 -47.158 1.00 95.44 616 ALA A N 1
ATOM 4895 C CA . ALA A 1 616 ? 41.781 6.634 -47.173 1.00 95.44 616 ALA A CA 1
ATOM 4896 C C . ALA A 1 616 ? 40.812 6.128 -48.252 1.00 95.44 616 ALA A C 1
ATOM 4898 O O . ALA A 1 616 ? 41.156 5.227 -49.019 1.00 95.44 616 ALA A O 1
ATOM 4899 N N . LEU A 1 617 ? 39.627 6.739 -48.365 1.00 95.88 617 LEU A N 1
ATOM 4900 C CA . LEU A 1 617 ? 38.684 6.425 -49.439 1.00 95.88 617 LEU A CA 1
ATOM 4901 C C . LEU A 1 617 ? 39.246 6.807 -50.810 1.00 95.88 617 LEU A C 1
ATOM 4903 O O . LEU A 1 617 ? 39.124 6.003 -51.733 1.00 95.88 617 LEU A O 1
ATOM 4907 N N . LYS A 1 618 ? 39.912 7.967 -50.943 1.00 95.31 618 LYS A N 1
ATOM 4908 C CA . LYS A 1 618 ? 40.587 8.361 -52.194 1.00 95.31 618 LYS A CA 1
ATOM 4909 C C . LYS A 1 618 ? 41.594 7.295 -52.636 1.00 95.31 618 LYS A C 1
ATOM 4911 O O . LYS A 1 618 ? 41.481 6.780 -53.743 1.00 95.31 618 LYS A O 1
ATOM 4916 N N . ALA A 1 619 ? 42.504 6.894 -51.746 1.00 95.62 619 ALA A N 1
ATOM 4917 C CA . ALA A 1 619 ? 43.519 5.886 -52.050 1.00 95.62 619 ALA A CA 1
ATOM 4918 C C . ALA A 1 619 ? 42.904 4.544 -52.489 1.00 95.62 619 ALA A C 1
ATOM 4920 O O . ALA A 1 619 ? 43.376 3.927 -53.442 1.00 95.62 619 ALA A O 1
ATOM 4921 N N . ARG A 1 620 ? 41.815 4.110 -51.841 1.00 95.81 620 ARG A N 1
ATOM 4922 C CA . ARG A 1 620 ? 41.097 2.880 -52.214 1.00 95.81 620 ARG A CA 1
ATOM 4923 C C . ARG A 1 620 ? 40.392 2.992 -53.565 1.00 95.81 620 ARG A C 1
ATOM 4925 O O . ARG A 1 620 ? 40.347 2.011 -54.305 1.00 95.81 620 ARG A O 1
ATOM 4932 N N . VAL A 1 621 ? 39.833 4.157 -53.893 1.00 95.88 621 VAL A N 1
ATOM 4933 C CA . VAL A 1 621 ? 39.223 4.416 -55.207 1.00 95.88 621 VAL A CA 1
ATOM 4934 C C . VAL A 1 621 ? 40.289 4.416 -56.302 1.00 95.88 621 VAL A C 1
ATOM 4936 O O . VAL A 1 621 ? 40.084 3.770 -57.329 1.00 95.88 621 VAL A O 1
ATOM 4939 N N . ASP A 1 622 ? 41.438 5.049 -56.065 1.00 94.62 622 ASP A N 1
ATOM 4940 C CA . ASP A 1 622 ? 42.568 5.068 -57.001 1.00 94.62 622 ASP A CA 1
ATOM 4941 C C . ASP A 1 622 ? 43.106 3.650 -57.248 1.00 94.62 622 ASP A C 1
ATOM 4943 O O . ASP A 1 622 ? 43.272 3.223 -58.396 1.00 94.62 622 ASP A O 1
ATOM 4947 N N . GLU A 1 623 ? 43.303 2.872 -56.177 1.00 95.88 623 GLU A N 1
ATOM 4948 C CA . GLU A 1 623 ? 43.723 1.474 -56.275 1.00 95.88 623 GLU A CA 1
ATOM 4949 C C . GLU A 1 623 ? 42.694 0.638 -57.049 1.00 95.88 623 GLU A C 1
ATOM 4951 O O . GLU A 1 623 ? 43.061 -0.131 -57.942 1.00 95.88 623 GLU A O 1
ATOM 4956 N N . TYR A 1 624 ? 41.403 0.801 -56.750 1.00 96.56 624 TYR A N 1
ATOM 4957 C CA . TYR A 1 624 ? 40.335 0.091 -57.446 1.00 96.56 624 TYR A CA 1
ATOM 4958 C C . TYR A 1 624 ? 40.312 0.433 -58.938 1.00 96.56 624 TYR A C 1
ATOM 4960 O O . TYR A 1 624 ? 40.298 -0.479 -59.766 1.00 96.56 624 TYR A O 1
ATOM 4968 N N . LEU A 1 625 ? 40.365 1.720 -59.297 1.00 95.19 625 LEU A N 1
ATOM 4969 C CA . LEU A 1 625 ? 40.360 2.181 -60.687 1.00 95.19 625 LEU A CA 1
ATOM 4970 C C . LEU A 1 625 ? 41.586 1.696 -61.462 1.00 95.19 625 LEU A C 1
ATOM 4972 O O . LEU A 1 625 ? 41.432 1.300 -62.616 1.00 95.19 625 LEU A O 1
ATOM 4976 N N . SER A 1 626 ? 42.767 1.622 -60.836 1.00 94.81 626 SER A N 1
ATOM 4977 C CA . SER A 1 626 ? 43.978 1.080 -61.476 1.00 94.81 626 SER A CA 1
ATOM 4978 C C . SER A 1 626 ? 43.802 -0.363 -61.976 1.00 94.81 626 SER A C 1
ATOM 4980 O O . SER A 1 626 ? 44.424 -0.760 -62.963 1.00 94.81 626 SER A O 1
ATOM 4982 N N . LYS A 1 627 ? 42.900 -1.125 -61.340 1.00 95.62 627 LYS A N 1
ATOM 4983 C CA . LYS A 1 627 ? 42.551 -2.510 -61.693 1.00 95.62 627 LYS A CA 1
ATOM 4984 C C . LYS A 1 627 ? 41.380 -2.607 -62.682 1.00 95.62 627 LYS A C 1
ATOM 4986 O O . LYS A 1 627 ? 41.118 -3.691 -63.197 1.00 95.62 627 LYS A O 1
ATOM 4991 N N . GLN A 1 628 ? 40.670 -1.509 -62.956 1.00 96.06 628 GLN A N 1
ATOM 4992 C CA . GLN A 1 628 ? 39.545 -1.480 -63.896 1.00 96.06 628 GLN A CA 1
ATOM 4993 C C . GLN A 1 628 ? 40.002 -1.324 -65.358 1.00 96.06 628 GLN A C 1
ATOM 4995 O O . GLN A 1 628 ? 41.094 -0.821 -65.619 1.00 96.06 628 GLN A O 1
ATOM 5000 N N . PRO A 1 629 ? 39.170 -1.697 -66.348 1.00 95.94 629 PRO A N 1
ATOM 5001 C CA . PRO A 1 629 ? 39.444 -1.422 -67.757 1.00 95.94 629 PRO A CA 1
ATOM 5002 C C . PRO A 1 629 ? 39.683 0.070 -68.053 1.00 95.94 629 PRO A C 1
ATOM 5004 O O . PRO A 1 629 ? 39.035 0.941 -67.469 1.00 95.94 629 PRO A O 1
ATOM 5007 N N . LYS A 1 630 ? 40.543 0.367 -69.042 1.00 92.88 630 LYS A N 1
ATOM 5008 C CA . LYS A 1 630 ? 40.947 1.741 -69.416 1.00 92.88 630 LYS A CA 1
ATOM 5009 C C . LYS A 1 630 ? 39.776 2.705 -69.642 1.00 92.88 630 LYS A C 1
ATOM 5011 O O . LYS A 1 630 ? 39.879 3.867 -69.278 1.00 92.88 630 LYS A O 1
ATOM 5016 N N . TYR A 1 631 ? 38.656 2.242 -70.200 1.00 92.62 631 TYR A N 1
ATOM 5017 C CA . TYR A 1 631 ? 37.495 3.109 -70.443 1.00 92.62 631 TYR A CA 1
ATOM 5018 C C . TYR A 1 631 ? 36.824 3.591 -69.142 1.00 92.62 631 TYR A C 1
ATOM 5020 O O . TYR A 1 631 ? 36.315 4.708 -69.103 1.00 92.62 631 TYR A O 1
ATOM 5028 N N . ILE A 1 632 ? 36.846 2.787 -68.069 1.00 90.88 632 ILE A N 1
ATOM 5029 C CA . ILE A 1 632 ? 36.365 3.202 -66.741 1.00 90.88 632 ILE A CA 1
ATOM 5030 C C . ILE A 1 632 ? 37.361 4.190 -66.136 1.00 90.88 632 ILE A C 1
ATOM 5032 O O . ILE A 1 632 ? 36.952 5.234 -65.640 1.00 90.88 632 ILE A O 1
ATOM 5036 N N . GLN A 1 633 ? 38.663 3.904 -66.243 1.00 91.50 633 GLN A N 1
ATOM 5037 C CA . GLN A 1 633 ? 39.716 4.812 -65.776 1.00 91.50 633 GLN A CA 1
ATOM 5038 C C . GLN A 1 633 ? 39.590 6.200 -66.416 1.00 91.50 633 GLN A C 1
ATOM 5040 O O . GLN A 1 633 ? 39.541 7.189 -65.697 1.00 91.50 633 GLN A O 1
ATOM 5045 N N . SER A 1 634 ? 39.447 6.277 -67.744 1.00 91.00 634 SER A N 1
ATOM 5046 C CA . SER A 1 634 ? 39.278 7.545 -68.467 1.00 91.00 634 SER A CA 1
ATOM 5047 C C . SER A 1 634 ? 37.978 8.276 -68.126 1.00 91.00 634 SER A C 1
ATOM 5049 O O . SER A 1 634 ? 37.943 9.497 -68.162 1.00 91.00 634 SER A O 1
ATOM 5051 N N . LYS A 1 635 ? 36.901 7.560 -67.772 1.00 92.44 635 LYS A N 1
ATOM 5052 C CA . LYS A 1 635 ? 35.635 8.192 -67.365 1.00 92.44 635 LYS A CA 1
ATOM 5053 C C . LYS A 1 635 ? 35.766 8.949 -66.038 1.00 92.44 635 LYS A C 1
ATOM 5055 O O . LYS A 1 635 ? 35.104 9.964 -65.851 1.00 92.44 635 LYS A O 1
ATOM 5060 N N . TYR A 1 636 ? 36.584 8.444 -65.115 1.00 92.12 636 TYR A N 1
ATOM 5061 C CA . TYR A 1 636 ? 36.731 9.004 -63.767 1.00 92.12 636 TYR A CA 1
ATOM 5062 C C . TYR A 1 636 ? 38.064 9.744 -63.547 1.00 92.12 636 TYR A C 1
ATOM 5064 O O . TYR A 1 636 ? 38.230 10.383 -62.508 1.00 92.12 636 TYR A O 1
ATOM 5072 N N . SER A 1 637 ? 38.994 9.723 -64.512 1.00 85.94 637 SER A N 1
ATOM 5073 C CA . SER A 1 637 ? 40.302 10.388 -64.404 1.00 85.94 637 SER A CA 1
ATOM 5074 C C . SER A 1 637 ? 40.176 11.890 -64.183 1.00 85.94 637 SER A C 1
ATOM 5076 O O . SER A 1 637 ? 40.852 12.438 -63.317 1.00 85.94 637 SER A O 1
ATOM 5078 N N . ASP A 1 638 ? 39.259 12.546 -64.894 1.00 84.31 638 ASP A N 1
ATOM 5079 C CA . ASP A 1 638 ? 39.071 14.002 -64.822 1.00 84.31 638 ASP A CA 1
ATOM 5080 C C . ASP A 1 638 ? 38.440 14.424 -63.488 1.00 84.31 638 ASP A C 1
ATOM 5082 O O . ASP A 1 638 ? 38.692 15.509 -62.956 1.00 84.31 638 ASP A O 1
ATOM 5086 N N . VAL A 1 639 ? 37.648 13.521 -62.906 1.00 82.88 639 VAL A N 1
ATOM 5087 C CA . VAL A 1 639 ? 36.963 13.714 -61.629 1.00 82.88 639 VAL A CA 1
ATOM 5088 C C . VAL A 1 639 ? 37.961 13.721 -60.473 1.00 82.88 639 VAL A C 1
ATOM 5090 O O . VAL A 1 639 ? 37.847 14.545 -59.565 1.00 82.88 639 VAL A O 1
ATOM 5093 N N . ILE A 1 640 ? 38.944 12.822 -60.537 1.00 79.00 640 ILE A N 1
ATOM 5094 C CA . ILE A 1 640 ? 39.964 12.616 -59.505 1.00 79.00 640 ILE A CA 1
ATOM 5095 C C . ILE A 1 640 ? 41.118 13.613 -59.677 1.00 79.00 640 ILE A C 1
ATOM 5097 O O . ILE A 1 640 ? 41.531 14.245 -58.705 1.00 79.00 640 ILE A O 1
ATOM 5101 N N . ALA A 1 641 ? 41.584 13.836 -60.912 1.00 77.62 641 ALA A N 1
ATOM 5102 C CA . ALA A 1 641 ? 42.688 14.750 -61.215 1.00 77.62 641 ALA A CA 1
ATOM 5103 C C . ALA A 1 641 ? 42.332 16.229 -60.979 1.00 77.62 641 ALA A C 1
ATOM 5105 O O . ALA A 1 641 ? 43.182 17.016 -60.554 1.00 77.62 641 ALA A O 1
ATOM 5106 N N . GLY A 1 642 ? 41.067 16.617 -61.192 1.00 65.62 642 GLY A N 1
ATOM 5107 C CA . GLY A 1 642 ? 40.601 17.991 -60.971 1.00 65.62 642 GLY A CA 1
ATOM 5108 C C . GLY A 1 642 ? 40.752 18.486 -59.524 1.00 65.62 642 GLY A C 1
ATOM 5109 O O . GLY A 1 642 ? 40.809 19.693 -59.293 1.00 65.62 642 GLY A O 1
ATOM 5110 N N . GLN A 1 643 ? 40.865 17.584 -58.545 1.00 60.59 643 GLN A N 1
ATOM 5111 C CA . GLN A 1 643 ? 41.058 17.942 -57.136 1.00 60.59 643 GLN A CA 1
ATOM 5112 C C . GLN A 1 643 ? 42.506 18.287 -56.782 1.00 60.59 643 GLN A C 1
ATOM 5114 O O . GLN A 1 643 ? 42.749 19.199 -55.987 1.00 60.59 643 GLN A O 1
ATOM 5119 N N . ASP A 1 644 ? 43.464 17.581 -57.381 1.00 64.25 644 ASP A N 1
ATOM 5120 C CA . ASP A 1 644 ? 44.887 17.803 -57.123 1.00 64.25 644 ASP A CA 1
ATOM 5121 C C . ASP A 1 644 ? 45.357 19.125 -57.760 1.00 64.25 644 ASP A C 1
ATOM 5123 O O . ASP A 1 644 ? 46.194 19.830 -57.194 1.00 64.25 644 ASP A O 1
ATOM 5127 N N . ALA A 1 645 ? 44.720 19.542 -58.862 1.00 60.50 645 ALA A N 1
ATOM 5128 C CA . ALA A 1 645 ? 44.923 20.855 -59.475 1.00 60.50 645 ALA A CA 1
ATOM 5129 C C . ALA A 1 645 ? 44.334 22.020 -58.646 1.00 60.50 645 ALA A C 1
ATOM 5131 O O . ALA A 1 645 ? 44.962 23.075 -58.542 1.00 60.50 645 ALA A O 1
ATOM 5132 N N . ALA A 1 646 ? 43.161 21.837 -58.021 1.00 58.75 646 ALA A N 1
ATOM 5133 C CA . ALA A 1 646 ? 42.509 22.870 -57.206 1.00 58.75 646 ALA A CA 1
ATOM 5134 C C . ALA A 1 646 ? 43.261 23.144 -55.887 1.00 58.75 646 ALA A C 1
ATOM 5136 O O . ALA A 1 646 ? 43.520 24.301 -55.556 1.00 58.75 646 ALA A O 1
ATOM 5137 N N . LYS A 1 647 ? 43.721 22.096 -55.181 1.00 58.09 647 LYS A N 1
ATOM 5138 C CA . LYS A 1 647 ? 44.565 22.257 -53.977 1.00 58.09 647 LYS A CA 1
ATOM 5139 C C . LYS A 1 647 ? 45.902 22.948 -54.279 1.00 58.09 647 LYS A C 1
ATOM 5141 O O . LYS A 1 647 ? 46.393 23.704 -53.444 1.00 58.09 647 LYS A O 1
ATOM 5146 N N . GLY A 1 648 ? 46.470 22.733 -55.470 1.00 60.84 648 GLY A N 1
ATOM 5147 C CA . GLY A 1 648 ? 47.688 23.416 -55.918 1.00 60.84 648 GLY A CA 1
ATOM 5148 C C . GLY A 1 648 ? 47.513 24.928 -56.125 1.00 60.84 648 GLY A C 1
ATOM 5149 O O . GLY A 1 648 ? 48.442 25.688 -55.862 1.00 60.84 648 GLY A O 1
ATOM 5150 N N . GLN A 1 649 ? 46.326 25.383 -56.543 1.00 57.59 649 GLN A N 1
ATOM 5151 C CA . GLN A 1 649 ? 46.033 26.811 -56.732 1.00 57.59 649 GLN A CA 1
ATOM 5152 C C . GLN A 1 649 ? 45.712 27.541 -55.419 1.00 57.59 649 GLN A C 1
ATOM 5154 O O . GLN A 1 649 ? 46.143 28.684 -55.250 1.00 57.59 649 GLN A O 1
ATOM 5159 N N . ASP A 1 650 ? 45.020 26.894 -54.477 1.00 58.69 650 ASP A N 1
ATOM 5160 C CA . ASP A 1 650 ? 44.720 27.490 -53.167 1.00 58.69 650 ASP A CA 1
ATOM 5161 C C . ASP A 1 650 ? 45.971 27.571 -52.276 1.00 58.69 650 ASP A C 1
ATOM 5163 O O . ASP A 1 650 ? 46.239 28.621 -51.692 1.00 58.69 650 ASP A O 1
ATOM 5167 N N . ALA A 1 651 ? 46.827 26.540 -52.281 1.00 61.91 651 ALA A N 1
ATOM 5168 C CA . ALA A 1 651 ? 48.124 26.586 -51.599 1.00 61.91 651 ALA A CA 1
ATOM 5169 C C . ALA A 1 651 ? 49.062 27.660 -52.188 1.00 61.91 651 ALA A C 1
ATOM 5171 O O . ALA A 1 651 ? 49.796 28.318 -51.450 1.00 61.91 651 ALA A O 1
ATOM 5172 N N . ALA A 1 652 ? 49.012 27.889 -53.506 1.00 64.69 652 ALA A N 1
ATOM 5173 C CA . ALA A 1 652 ? 49.754 28.971 -54.153 1.00 64.69 652 ALA A CA 1
ATOM 5174 C C . ALA A 1 652 ? 49.206 30.367 -53.790 1.00 64.69 652 ALA A C 1
ATOM 5176 O O . ALA A 1 652 ? 49.983 31.314 -53.660 1.00 64.69 652 ALA A O 1
ATOM 5177 N N . LYS A 1 653 ? 47.887 30.508 -53.584 1.00 66.56 653 LYS A N 1
ATOM 5178 C CA . LYS A 1 653 ? 47.253 31.756 -53.124 1.00 66.56 653 LYS A CA 1
ATOM 5179 C C . LYS A 1 653 ? 47.549 32.069 -51.660 1.00 66.56 653 LYS A C 1
ATOM 5181 O O . LYS A 1 653 ? 47.839 33.226 -51.358 1.00 66.56 653 LYS A O 1
ATOM 5186 N N . ASP A 1 654 ? 47.516 31.079 -50.775 1.00 68.50 654 ASP A N 1
ATOM 5187 C CA . ASP A 1 654 ? 47.841 31.277 -49.358 1.00 68.50 654 ASP A CA 1
ATOM 5188 C C . ASP A 1 654 ? 49.338 31.554 -49.162 1.00 68.50 654 ASP A C 1
ATOM 5190 O O . ASP A 1 654 ? 49.695 32.499 -48.458 1.00 68.50 654 ASP A O 1
ATOM 5194 N N . ALA A 1 655 ? 50.217 30.874 -49.910 1.00 69.56 655 ALA A N 1
ATOM 5195 C CA . ALA A 1 655 ? 51.643 31.206 -49.952 1.00 69.56 655 ALA A CA 1
ATOM 5196 C C . ALA A 1 655 ? 51.907 32.628 -50.494 1.00 69.56 655 ALA A C 1
ATOM 5198 O O . ALA A 1 655 ? 52.776 33.337 -49.984 1.00 69.56 655 ALA A O 1
ATOM 5199 N N . ALA A 1 656 ? 51.137 33.090 -51.487 1.00 66.81 656 ALA A N 1
ATOM 5200 C CA . ALA A 1 656 ? 51.222 34.464 -51.989 1.00 66.81 656 ALA A CA 1
ATOM 5201 C C . ALA A 1 656 ? 50.690 35.505 -50.980 1.00 66.81 656 ALA A C 1
ATOM 5203 O O . ALA A 1 656 ? 51.204 36.624 -50.916 1.00 66.81 656 ALA A O 1
ATOM 5204 N N . LYS A 1 657 ? 49.691 35.146 -50.165 1.00 68.81 657 LYS A N 1
ATOM 5205 C CA . LYS A 1 657 ? 49.105 36.010 -49.128 1.00 68.81 657 LYS A CA 1
ATOM 5206 C C . LYS A 1 657 ? 50.009 36.132 -47.897 1.00 68.81 657 LYS A C 1
ATOM 5208 O O . LYS A 1 657 ? 50.145 37.231 -47.354 1.00 68.81 657 LYS A O 1
ATOM 5213 N N . ASP A 1 658 ? 50.692 35.057 -47.516 1.00 69.44 658 ASP A N 1
ATOM 5214 C CA . ASP A 1 658 ? 51.715 35.076 -46.465 1.00 69.44 658 ASP A CA 1
ATOM 5215 C C . ASP A 1 658 ? 52.994 35.797 -46.925 1.00 69.44 658 ASP A C 1
ATOM 5217 O O . ASP A 1 658 ? 53.566 36.585 -46.167 1.00 69.44 658 ASP A O 1
ATOM 5221 N N . ALA A 1 659 ? 53.378 35.668 -48.201 1.00 65.62 659 ALA A N 1
ATOM 5222 C CA . ALA A 1 659 ? 54.450 36.473 -48.794 1.00 65.62 659 ALA A CA 1
ATOM 5223 C C . ALA A 1 659 ? 54.108 37.979 -48.861 1.00 65.62 659 ALA A C 1
ATOM 5225 O O . ALA A 1 659 ? 54.999 38.820 -48.728 1.00 65.62 659 ALA A O 1
ATOM 5226 N N . ALA A 1 660 ? 52.828 38.339 -49.023 1.00 62.41 660 ALA A N 1
ATOM 5227 C CA . ALA A 1 660 ? 52.364 39.728 -48.985 1.00 62.41 660 ALA A CA 1
ATOM 5228 C C . ALA A 1 660 ? 52.315 40.309 -47.557 1.00 62.41 660 ALA A C 1
ATOM 5230 O O . ALA A 1 660 ? 52.569 41.497 -47.381 1.00 62.41 660 ALA A O 1
ATOM 5231 N N . ARG A 1 661 ? 52.059 39.489 -46.525 1.00 61.16 661 ARG A N 1
ATOM 5232 C CA . ARG A 1 661 ? 52.138 39.905 -45.108 1.00 61.16 661 ARG A CA 1
ATOM 5233 C C . ARG A 1 661 ? 53.571 40.096 -44.604 1.00 61.16 661 ARG A C 1
ATOM 5235 O O . ARG A 1 661 ? 53.780 40.891 -43.693 1.00 61.16 661 ARG A O 1
ATOM 5242 N N . ALA A 1 662 ? 54.549 39.413 -45.200 1.00 61.38 662 ALA A N 1
ATOM 5243 C CA . ALA A 1 662 ? 55.965 39.562 -44.858 1.00 61.38 662 ALA A CA 1
ATOM 5244 C C . ALA A 1 662 ? 56.602 40.865 -45.389 1.00 61.38 662 ALA A C 1
ATOM 5246 O O . ALA A 1 662 ? 57.686 41.243 -44.947 1.00 61.38 662 ALA A O 1
ATOM 5247 N N . LYS A 1 663 ? 55.938 41.585 -46.304 1.00 56.78 663 LYS A N 1
ATOM 5248 C CA . LYS A 1 663 ? 56.346 42.929 -46.734 1.00 56.78 663 LYS A CA 1
ATOM 5249 C C . LYS A 1 663 ? 55.513 43.971 -45.989 1.00 56.78 663 LYS A C 1
ATOM 5251 O O . LYS A 1 663 ? 54.465 44.400 -46.461 1.00 56.78 663 LYS A O 1
ATOM 5256 N N . GLY A 1 664 ? 55.976 44.348 -44.797 1.00 55.31 664 GLY A N 1
ATOM 5257 C CA . GLY A 1 664 ? 55.442 45.500 -44.068 1.00 55.31 664 GLY A CA 1
ATOM 5258 C C . GLY A 1 664 ? 55.559 46.799 -44.885 1.00 55.31 664 GLY A C 1
ATOM 5259 O O . GLY A 1 664 ? 56.387 46.873 -45.799 1.00 55.31 664 GLY A O 1
ATOM 5260 N N . PRO A 1 665 ? 54.736 47.820 -44.587 1.00 52.94 665 PRO A N 1
ATOM 5261 C CA . PRO A 1 665 ? 54.791 49.093 -45.288 1.00 52.94 665 PRO A CA 1
ATOM 5262 C C . PRO A 1 665 ? 56.130 49.769 -44.988 1.00 52.94 665 PRO A C 1
ATOM 5264 O O . PRO A 1 665 ? 56.444 50.066 -43.837 1.00 52.94 665 PRO A O 1
ATOM 5267 N N . ILE A 1 666 ? 56.923 49.987 -46.034 1.00 55.41 666 ILE A N 1
ATOM 5268 C CA . ILE A 1 666 ? 58.083 50.873 -45.977 1.00 55.41 666 ILE A CA 1
ATOM 5269 C C . ILE A 1 666 ? 57.514 52.297 -45.913 1.00 55.41 666 ILE A C 1
ATOM 5271 O O . ILE A 1 666 ? 56.897 52.747 -46.880 1.00 55.41 666 ILE A O 1
ATOM 5275 N N . GLN A 1 667 ? 57.648 52.944 -44.752 1.00 50.72 667 GLN A N 1
ATOM 5276 C CA . GLN A 1 667 ? 57.573 54.402 -44.607 1.00 50.72 667 GLN A CA 1
ATOM 5277 C C . GLN A 1 667 ? 58.944 55.012 -44.869 1.00 50.72 667 GLN A C 1
ATOM 5279 O O . GLN A 1 667 ? 59.944 54.387 -44.443 1.00 50.72 667 GLN A O 1
#

Radius of gyration: 47.91 Å; chains: 1; bounding box: 116×72×135 Å

Secondary structure (DSSP, 8-state):
--HHHHHHHS--PEEHHHHHHHHHHHHHH-STTTHHHHHHHHHHHHHS-EEPPTT-TTHHHHHHHHHHHHHHHHHHS-GGGHHHHHT----B--S--------HHHHHHHHHHHHHHH--HHHHHHHHHHHSS-HHHHHHH---HHHHHHHHHHHHHHHHTTSSS-TTHHHHHHHHHHHHHHHHHHHHHH--GGGHHHHHHHTTSHHHHHHHHHHHHH-HHHHHHHHHHHHHT--TTGGGGGGG-SS--HHHHHHHHTT-TTHHHHHHHHHHH-GGGHHHHHHHHHHHHTTS-HHHHHHHHHHTGGGTGGGTTTTT--HHHHHHHTTT-TTHHHHHHHHHHHHHHHHHH--TTHHHHHHHHHHHHHHHHHHHHHS-HHHHHHHHHHHHHH-HHHHHHHHHHHHHHSPPPHHHHHHHHHH--TTS-HHHHHHHGGGS-HHHHHHHHHHH--SHHHHHHHHTTS-HHHHHHHHHT--SPPPTT----------PPPPPP------------HHHHHHHHHHT-TTTS-HHHHHHHHHHHHHTSS--TTHHHHHHHHHHH-GGGHHHHHHHHHHHHHHHHHH-HHHHHHHHHHTGGGHHHHHTTS-HHHHHHHHHH-HHHHHHHHHHHHTS-HHHHHHHHHHHHHHHHHHHHHHHHHHHHHHHHTS----

pLDDT: mean 80.17, std 18.1, range [24.09, 97.81]